Protein AF-A0A8S2D3M9-F1 (afdb_monomer)

pLDDT: mean 70.42, std 19.59, range [24.7, 97.19]

InterPro domains:
  IPR002305 Aminoacyl-tRNA synthetase, class Ic [PF00579] (106-358)
  IPR002306 Tryptophan-tRNA ligase [PR01039] (135-154)
  IPR002306 Tryptophan-tRNA ligase [PR01039] (216-237)
  IPR002306 Tryptophan-tRNA ligase [PR01039] (270-280)
  IPR002306 Tryptophan-tRNA ligase [TIGR00233] (110-402)
  IPR002306 Tryptophan-tRNA ligase [cd00806] (112-357)
  IPR004364 Aminoacyl-tRNA synthetase, class II (D/K/N) [PF00152] (487-567)
  IPR004364 Aminoacyl-tRNA synthetase, class II (D/K/N) [PF00152] (589-720)
  IPR012340 Nucleic acid-binding, OB-fold [G3DSA:2.40.50.140] (402-471)
  IPR012340 Nucleic acid-binding, OB-fold [SSF50249] (405-467)
  IPR014729 Rossmann-like alpha/beta/alpha sandwich fold [G3DSA:3.40.50.620] (110-401)
  IPR045864 Class II Aminoacyl-tRNA synthetase/Biotinyl protein ligase (BPL) and lipoyl protein ligase (LPL) [G3DSA:3.30.930.10] (472-569)
  IPR045864 Class II Aminoacyl-tRNA synthetase/Biotinyl protein ligase (BPL) and lipoyl protein ligase (LPL) [G3DSA:3.30.930.10] (570-725)
  IPR045864 Class II Aminoacyl-tRNA synthetase/Biotinyl protein ligase (BPL) and lipoyl protein ligase (LPL) [SSF55681] (479-721)
  IPR050203 Tryptophan--tRNA ligase [PTHR43766] (110-402)

Structure (mmCIF, N/CA/C/O backbone):
data_AF-A0A8S2D3M9-F1
#
_entry.id   AF-A0A8S2D3M9-F1
#
loop_
_atom_site.group_PDB
_atom_site.id
_atom_site.type_symbol
_atom_site.label_atom_id
_atom_site.label_alt_id
_atom_site.label_comp_id
_atom_site.label_asym_id
_atom_site.label_entity_id
_atom_site.label_seq_id
_atom_site.pdbx_PDB_ins_code
_atom_site.Cartn_x
_atom_site.Cartn_y
_atom_site.Cartn_z
_atom_site.occupancy
_atom_site.B_iso_or_equiv
_atom_site.auth_seq_id
_atom_site.auth_comp_id
_atom_site.auth_asym_id
_atom_site.auth_atom_id
_atom_site.pdbx_PDB_model_num
ATOM 1 N N . MET A 1 1 ? 2.481 -11.706 32.562 1.00 29.81 1 MET A N 1
ATOM 2 C CA . MET A 1 1 ? 2.629 -10.711 33.646 1.00 29.81 1 MET A CA 1
ATOM 3 C C . MET A 1 1 ? 3.100 -11.332 34.959 1.00 29.81 1 MET A C 1
ATOM 5 O O . MET A 1 1 ? 4.074 -10.816 35.479 1.00 29.81 1 MET A O 1
ATOM 9 N N . GLN A 1 2 ? 2.554 -12.459 35.445 1.00 24.70 2 GLN A N 1
ATOM 10 C CA . GLN A 1 2 ? 3.080 -13.154 36.646 1.00 24.70 2 GLN A CA 1
ATOM 11 C C . GLN A 1 2 ? 4.598 -13.444 36.604 1.00 24.70 2 GLN A C 1
ATOM 13 O O . GLN A 1 2 ? 5.279 -13.205 37.591 1.00 24.70 2 GLN A O 1
ATOM 18 N N . ALA A 1 3 ? 5.155 -13.833 35.449 1.00 24.86 3 ALA A N 1
ATOM 19 C CA . ALA A 1 3 ? 6.602 -14.051 35.283 1.00 24.86 3 ALA A CA 1
ATOM 20 C C . ALA A 1 3 ? 7.465 -12.767 35.305 1.00 24.86 3 ALA A C 1
ATOM 22 O O . ALA A 1 3 ? 8.673 -12.843 35.503 1.00 24.86 3 ALA A O 1
ATOM 23 N N . ILE A 1 4 ? 6.862 -11.591 35.079 1.00 31.41 4 ILE A N 1
ATOM 24 C CA . ILE A 1 4 ? 7.554 -10.291 35.152 1.00 31.41 4 ILE A CA 1
ATOM 25 C C . ILE A 1 4 ? 7.602 -9.819 36.610 1.00 31.41 4 ILE A C 1
ATOM 27 O O . ILE A 1 4 ? 8.619 -9.288 37.037 1.00 31.41 4 ILE A O 1
ATOM 31 N N . PHE A 1 5 ? 6.543 -10.069 37.386 1.00 34.97 5 PHE A N 1
ATOM 32 C CA . PHE A 1 5 ? 6.468 -9.680 38.796 1.00 34.97 5 PHE A CA 1
ATOM 33 C C . PHE A 1 5 ? 7.204 -10.649 39.736 1.00 34.97 5 PHE A C 1
ATOM 35 O O . PHE A 1 5 ? 7.836 -10.189 40.678 1.00 34.97 5 PHE A O 1
ATOM 42 N N . SER A 1 6 ? 7.269 -11.952 39.429 1.00 31.53 6 SER A N 1
ATOM 43 C CA . SER A 1 6 ? 8.044 -12.922 40.228 1.00 31.53 6 SER A CA 1
ATOM 44 C C . SER A 1 6 ? 9.564 -12.682 40.213 1.00 31.53 6 SER A C 1
ATOM 46 O O . SER A 1 6 ? 10.289 -13.234 41.034 1.00 31.53 6 SER A O 1
ATOM 48 N N . GLY A 1 7 ? 10.067 -11.887 39.262 1.00 28.09 7 GLY A N 1
ATOM 49 C CA . GLY A 1 7 ? 11.470 -11.463 39.209 1.00 28.09 7 GLY A CA 1
ATOM 50 C C . GLY A 1 7 ? 11.777 -10.206 40.031 1.00 28.09 7 GLY A C 1
ATOM 51 O O . GLY A 1 7 ? 12.948 -9.899 40.233 1.00 28.09 7 GLY A O 1
ATOM 52 N N . ILE A 1 8 ? 10.753 -9.483 40.502 1.00 32.69 8 ILE A N 1
ATOM 53 C CA . ILE A 1 8 ? 10.906 -8.210 41.225 1.00 32.69 8 ILE A CA 1
ATOM 54 C C . ILE A 1 8 ? 11.167 -8.449 42.717 1.00 32.69 8 ILE A C 1
ATOM 56 O O . ILE A 1 8 ? 11.958 -7.720 43.310 1.00 32.69 8 ILE A O 1
ATOM 60 N N . ASP A 1 9 ? 10.624 -9.527 43.289 1.00 32.00 9 ASP A N 1
ATOM 61 C CA . ASP A 1 9 ? 10.784 -9.864 44.713 1.00 32.00 9 ASP A CA 1
ATOM 62 C C . ASP A 1 9 ? 12.224 -10.249 45.113 1.00 32.00 9 ASP A C 1
ATOM 64 O O . ASP A 1 9 ? 12.546 -10.284 46.297 1.00 32.00 9 ASP A O 1
ATOM 68 N N . ASN A 1 10 ? 13.115 -10.506 44.144 1.00 33.31 10 ASN A N 1
ATOM 69 C CA . ASN A 1 10 ? 14.494 -10.959 44.385 1.00 33.31 10 ASN A CA 1
ATOM 70 C C . ASN A 1 10 ? 15.589 -9.998 43.886 1.00 33.31 10 ASN A C 1
ATOM 72 O O . ASN A 1 10 ? 16.760 -10.380 43.841 1.00 33.31 10 ASN A O 1
ATOM 76 N N . LEU A 1 11 ? 15.258 -8.763 43.498 1.00 28.95 11 LEU A N 1
ATOM 77 C CA . LEU A 1 11 ? 16.270 -7.814 43.027 1.00 28.95 11 LEU A CA 1
ATOM 78 C C . LEU A 1 11 ? 16.846 -6.986 44.190 1.00 28.95 11 LEU A C 1
ATOM 80 O O . LEU A 1 11 ? 16.101 -6.261 44.849 1.00 28.95 11 LEU A O 1
ATOM 84 N N . PRO A 1 12 ? 18.177 -7.017 44.424 1.00 28.83 12 PRO A N 1
ATOM 85 C CA . PRO A 1 12 ? 18.835 -6.046 45.287 1.00 28.83 12 PRO A CA 1
ATOM 86 C C . PRO A 1 12 ? 18.547 -4.642 44.752 1.00 28.83 12 PRO A C 1
ATOM 88 O O . PRO A 1 12 ? 18.583 -4.416 43.540 1.00 28.83 12 PRO A O 1
ATOM 91 N N . SER A 1 13 ? 18.289 -3.707 45.658 1.00 36.25 13 SER A N 1
ATOM 92 C CA . SER A 1 13 ? 17.769 -2.344 45.469 1.00 36.25 13 SER A CA 1
ATOM 93 C C . SER A 1 13 ? 18.621 -1.377 44.614 1.00 36.25 13 SER A C 1
ATOM 95 O O . SER A 1 13 ? 18.503 -0.163 44.748 1.00 36.25 13 SER A O 1
ATOM 97 N N . GLY A 1 14 ? 19.462 -1.873 43.702 1.00 33.06 14 GLY A N 1
ATOM 98 C CA . GLY A 1 14 ? 20.454 -1.084 42.972 1.00 33.06 14 GLY A CA 1
ATOM 99 C C . GLY A 1 14 ? 20.437 -1.145 41.441 1.00 33.06 14 GLY A C 1
ATOM 100 O O . GLY A 1 14 ? 21.352 -0.581 40.858 1.00 33.06 14 GLY A O 1
ATOM 101 N N . ASN A 1 15 ? 19.485 -1.796 40.750 1.00 33.31 15 ASN A N 1
ATOM 102 C CA . ASN A 1 15 ? 19.658 -2.024 39.296 1.00 33.31 15 ASN A CA 1
ATOM 103 C C . ASN A 1 15 ? 18.420 -1.883 38.383 1.00 33.31 15 ASN A C 1
ATOM 105 O O . ASN A 1 15 ? 18.321 -2.543 37.351 1.00 33.31 15 ASN A O 1
ATOM 109 N N . LEU A 1 16 ? 17.502 -0.961 38.688 1.00 32.94 16 LEU A N 1
ATOM 110 C CA . LEU A 1 16 ? 16.409 -0.586 37.766 1.00 32.94 16 LEU A CA 1
ATOM 111 C C . LEU A 1 16 ? 16.862 0.303 36.587 1.00 32.94 16 LEU A C 1
ATOM 113 O O . LEU A 1 16 ? 16.152 0.408 35.588 1.00 32.94 16 LEU A O 1
ATOM 117 N N . TYR A 1 17 ? 18.060 0.893 36.657 1.00 34.53 17 TYR A N 1
ATOM 118 C CA . TYR A 1 17 ? 18.595 1.789 35.622 1.00 34.53 17 TYR A CA 1
ATOM 119 C C . TYR A 1 17 ? 19.008 1.083 34.321 1.00 34.53 17 TYR A C 1
ATOM 121 O O . TYR A 1 17 ? 19.083 1.730 33.280 1.00 34.53 17 TYR A O 1
ATOM 129 N N . HIS A 1 18 ? 19.261 -0.231 34.346 1.00 32.75 18 HIS A N 1
ATOM 130 C CA . HIS A 1 18 ? 19.854 -0.928 33.199 1.00 32.75 18 HIS A CA 1
ATOM 131 C C . HIS A 1 18 ? 18.846 -1.533 32.205 1.00 32.75 18 HIS A C 1
ATOM 133 O O . HIS A 1 18 ? 19.247 -1.891 31.098 1.00 32.75 18 HIS A O 1
ATOM 139 N N . TYR A 1 19 ? 17.556 -1.623 32.557 1.00 30.67 19 TYR A N 1
ATOM 140 C CA . TYR A 1 19 ? 16.535 -2.277 31.718 1.00 30.67 19 TYR A CA 1
ATOM 141 C C . TYR A 1 19 ? 15.740 -1.325 30.813 1.00 30.67 19 TYR A C 1
ATOM 143 O O . TYR A 1 19 ? 15.188 -1.759 29.803 1.00 30.67 19 TYR A O 1
ATOM 151 N N . PHE A 1 20 ? 15.710 -0.028 31.125 1.00 32.44 20 PHE A N 1
ATOM 152 C CA . PHE A 1 20 ? 15.012 0.980 30.331 1.00 32.44 20 PHE A CA 1
ATOM 153 C C . PHE A 1 20 ? 16.027 1.980 29.790 1.00 32.44 20 PHE A C 1
ATOM 155 O O . PHE A 1 20 ? 16.423 2.921 30.473 1.00 32.44 20 PHE A O 1
ATOM 162 N N . GLY A 1 21 ? 16.471 1.738 28.553 1.00 27.52 21 GLY A N 1
ATOM 163 C CA . GLY A 1 21 ? 17.338 2.651 27.814 1.00 27.52 21 GLY A CA 1
ATOM 164 C C . GLY A 1 21 ? 16.834 4.094 27.899 1.00 27.52 21 GLY A C 1
ATOM 165 O O . GLY A 1 21 ? 15.631 4.353 27.822 1.00 27.52 21 GLY A O 1
ATOM 166 N N . ALA A 1 22 ? 17.783 5.004 28.114 1.00 33.44 22 ALA A N 1
ATOM 167 C CA . ALA A 1 22 ? 17.576 6.421 28.367 1.00 33.44 22 ALA A CA 1
ATOM 168 C C . ALA A 1 22 ? 16.513 7.050 27.449 1.00 33.44 22 ALA A C 1
ATOM 170 O O . ALA A 1 22 ? 16.620 6.948 26.228 1.00 33.44 22 ALA A O 1
ATOM 171 N N . ASN A 1 23 ? 15.491 7.664 28.070 1.00 34.41 23 ASN A N 1
ATOM 172 C CA . ASN A 1 23 ? 14.836 8.933 27.684 1.00 34.41 23 ASN A CA 1
ATOM 173 C C . ASN A 1 23 ? 13.435 9.100 28.321 1.00 34.41 23 ASN A C 1
ATOM 175 O O . ASN A 1 23 ? 12.467 9.370 27.614 1.00 34.41 23 ASN A O 1
ATOM 179 N N . ASN A 1 24 ? 13.299 8.921 29.645 1.00 42.56 24 ASN A N 1
ATOM 180 C CA . ASN A 1 24 ? 12.415 9.765 30.474 1.00 42.56 24 ASN A CA 1
ATOM 181 C C . ASN A 1 24 ? 12.623 9.485 31.977 1.00 42.56 24 ASN A C 1
ATOM 183 O O . ASN A 1 24 ? 11.950 8.644 32.570 1.00 42.56 24 ASN A O 1
ATOM 187 N N . ILE A 1 25 ? 13.585 10.178 32.592 1.00 36.16 25 ILE A N 1
ATOM 188 C CA . ILE A 1 25 ? 13.905 10.067 34.028 1.00 36.16 25 ILE A CA 1
ATOM 189 C C . ILE A 1 25 ? 12.709 10.487 34.909 1.00 36.16 25 ILE A C 1
ATOM 191 O O . ILE A 1 25 ? 12.472 9.887 35.954 1.00 36.16 25 ILE A O 1
ATOM 195 N N . THR A 1 26 ? 11.890 11.436 34.448 1.00 35.88 26 THR A N 1
ATOM 196 C CA . THR A 1 26 ? 10.736 11.979 35.184 1.00 35.88 26 THR A CA 1
ATOM 197 C C . THR A 1 26 ? 9.641 10.935 35.435 1.00 35.88 26 THR A C 1
ATOM 199 O O . THR A 1 26 ? 9.143 10.812 36.549 1.00 35.88 26 THR A O 1
ATOM 202 N N . THR A 1 27 ? 9.310 10.104 34.439 1.00 38.62 27 THR A N 1
ATOM 203 C CA . THR A 1 27 ? 8.267 9.065 34.568 1.00 38.62 27 THR A CA 1
ATOM 204 C C . THR A 1 27 ? 8.657 7.963 35.559 1.00 38.62 27 THR A C 1
ATOM 206 O O . THR A 1 27 ? 7.804 7.435 36.267 1.00 38.62 27 THR A O 1
ATOM 209 N N . ILE A 1 28 ? 9.950 7.632 35.640 1.00 38.47 28 ILE A N 1
ATOM 210 C CA . ILE A 1 28 ? 10.475 6.599 36.546 1.00 38.47 28 ILE A CA 1
ATOM 211 C C . ILE A 1 28 ? 10.437 7.088 38.002 1.00 38.47 28 ILE A C 1
ATOM 213 O O . ILE A 1 28 ? 10.077 6.324 38.896 1.00 38.47 28 ILE A O 1
ATOM 217 N N . ILE A 1 29 ? 10.745 8.368 38.234 1.00 38.81 29 ILE A N 1
ATOM 218 C CA . ILE A 1 29 ? 10.709 8.990 39.565 1.00 38.81 29 ILE A CA 1
ATOM 219 C C . ILE A 1 29 ? 9.268 9.092 40.087 1.00 38.81 29 ILE A C 1
ATOM 221 O O . ILE A 1 29 ? 9.008 8.707 41.226 1.00 38.81 29 ILE A O 1
ATOM 225 N N . VAL A 1 30 ? 8.317 9.520 39.248 1.00 39.84 30 VAL A N 1
ATOM 226 C CA . VAL A 1 30 ? 6.889 9.596 39.616 1.00 39.84 30 VAL A CA 1
ATOM 227 C C . VAL A 1 30 ? 6.320 8.209 39.943 1.00 39.84 30 VAL A C 1
ATOM 229 O O . VAL A 1 30 ? 5.603 8.050 40.929 1.00 39.84 30 VAL A O 1
ATOM 232 N N . PHE A 1 31 ? 6.690 7.176 39.177 1.00 39.94 31 PHE A N 1
ATOM 233 C CA . PHE A 1 31 ? 6.260 5.801 39.444 1.00 39.94 31 PHE A CA 1
ATOM 234 C C . PHE A 1 31 ? 6.827 5.240 40.757 1.00 39.94 31 PHE A C 1
ATOM 236 O O . PHE A 1 31 ? 6.091 4.623 41.528 1.00 39.94 31 PHE A O 1
ATOM 243 N N . ALA A 1 32 ? 8.108 5.489 41.049 1.00 39.12 32 ALA A N 1
ATOM 244 C CA . ALA A 1 32 ? 8.739 5.051 42.293 1.00 39.12 32 ALA A CA 1
ATOM 245 C C . ALA A 1 32 ? 8.116 5.728 43.530 1.00 39.12 32 ALA A C 1
ATOM 247 O O . ALA A 1 32 ? 7.872 5.061 44.534 1.00 39.12 32 ALA A O 1
ATOM 248 N N . LEU A 1 33 ? 7.798 7.024 43.446 1.00 40.31 33 LEU A N 1
ATOM 249 C CA . LEU A 1 33 ? 7.155 7.774 44.531 1.00 40.31 33 LEU A CA 1
ATOM 250 C C . LEU A 1 33 ? 5.712 7.315 44.784 1.00 40.31 33 LEU A C 1
ATOM 252 O O . LEU A 1 33 ? 5.338 7.093 45.935 1.00 40.31 33 LEU A O 1
ATOM 256 N N . LEU A 1 34 ? 4.923 7.095 43.724 1.00 43.09 34 LEU A N 1
ATOM 257 C CA . LEU A 1 34 ? 3.551 6.588 43.841 1.00 43.09 34 LEU A CA 1
ATOM 258 C C . LEU A 1 34 ? 3.503 5.171 44.425 1.00 43.09 34 LEU A C 1
ATOM 260 O O . LEU A 1 34 ? 2.629 4.885 45.242 1.00 43.09 34 LEU A O 1
ATOM 264 N N . LEU A 1 35 ? 4.444 4.294 44.062 1.00 43.00 35 LEU A N 1
ATOM 265 C CA . LEU A 1 35 ? 4.532 2.943 44.627 1.00 43.00 35 LEU A CA 1
ATOM 266 C C . LEU A 1 35 ? 4.906 2.967 46.112 1.00 43.00 35 LEU A C 1
ATOM 268 O O . LEU A 1 35 ? 4.232 2.325 46.913 1.00 43.00 35 LEU A O 1
ATOM 272 N N . VAL A 1 36 ? 5.933 3.731 46.498 1.00 43.06 36 VAL A N 1
ATOM 273 C CA . VAL A 1 36 ? 6.356 3.854 47.905 1.00 43.06 36 VAL A CA 1
ATOM 274 C C . VAL A 1 36 ? 5.231 4.421 48.775 1.00 43.06 36 VAL A C 1
ATOM 276 O O . VAL A 1 36 ? 5.004 3.931 49.882 1.00 43.06 36 VAL A O 1
ATOM 279 N N . PHE A 1 37 ? 4.489 5.404 48.261 1.00 44.78 37 PHE A N 1
ATOM 280 C CA . PHE A 1 37 ? 3.331 5.973 48.943 1.00 44.78 37 PHE A CA 1
ATOM 281 C C . PHE A 1 37 ? 2.186 4.958 49.082 1.00 44.78 37 PHE A C 1
ATOM 283 O O . PHE A 1 37 ? 1.673 4.743 50.181 1.00 44.78 37 PHE A O 1
ATOM 290 N N . SER A 1 38 ? 1.844 4.266 47.989 1.00 48.88 38 SER A N 1
ATOM 291 C CA . SER A 1 38 ? 0.772 3.265 47.976 1.00 48.88 38 SER A CA 1
ATOM 292 C C . SER A 1 38 ? 1.069 2.126 48.958 1.00 48.88 38 SER A C 1
ATOM 294 O O . SER A 1 38 ? 0.214 1.780 49.769 1.00 48.88 38 SER A O 1
ATOM 296 N N . PHE A 1 39 ? 2.286 1.569 48.955 1.00 48.69 39 PHE A N 1
ATOM 297 C CA . PHE A 1 39 ? 2.656 0.448 49.832 1.00 48.69 39 PHE A CA 1
ATOM 298 C C . PHE A 1 39 ? 2.694 0.809 51.319 1.00 48.69 39 PHE A C 1
ATOM 300 O O . PHE A 1 39 ? 2.425 -0.047 52.162 1.00 48.69 39 PHE A O 1
ATOM 307 N N . ARG A 1 40 ? 3.017 2.060 51.658 1.00 43.59 40 ARG A N 1
ATOM 308 C CA . ARG A 1 40 ? 3.112 2.507 53.052 1.00 43.59 40 ARG A CA 1
ATOM 309 C C . ARG A 1 40 ? 1.746 2.772 53.692 1.00 43.59 40 ARG A C 1
ATOM 311 O O . ARG A 1 40 ? 1.625 2.597 54.900 1.00 43.59 40 ARG A O 1
ATOM 318 N N . TYR A 1 41 ? 0.742 3.146 52.895 1.00 48.56 41 TYR A N 1
ATOM 319 C CA . TYR A 1 41 ? -0.566 3.597 53.393 1.00 48.56 41 TYR A CA 1
ATOM 320 C C . TYR A 1 41 ? -1.775 2.830 52.842 1.00 48.56 41 TYR A C 1
ATOM 322 O O . TYR A 1 41 ? -2.902 3.139 53.203 1.00 48.56 41 TYR A O 1
ATOM 330 N N . ARG A 1 42 ? -1.565 1.825 51.982 1.00 58.84 42 ARG A N 1
ATOM 331 C CA . ARG A 1 42 ? -2.631 1.042 51.330 1.00 58.84 42 ARG A CA 1
ATOM 332 C C . ARG A 1 42 ? -3.672 1.902 50.586 1.00 58.84 42 ARG A C 1
ATOM 334 O O . ARG A 1 42 ? -4.867 1.624 50.623 1.00 58.84 42 ARG A O 1
ATOM 341 N N . VAL A 1 43 ? -3.230 2.933 49.862 1.00 54.94 43 VAL A N 1
ATOM 342 C CA . VAL A 1 43 ? -4.106 3.798 49.041 1.00 54.94 43 VAL A CA 1
ATOM 343 C C . VAL A 1 43 ? -3.663 3.760 47.580 1.00 54.94 43 VAL A C 1
ATOM 345 O O . VAL A 1 43 ? -2.482 3.939 47.297 1.00 54.94 43 VAL A O 1
ATOM 348 N N . ALA A 1 44 ? -4.602 3.548 46.651 1.00 55.47 44 ALA A N 1
ATOM 349 C CA . ALA A 1 44 ? -4.349 3.546 45.207 1.00 55.47 44 ALA A CA 1
ATOM 350 C C . ALA A 1 44 ? -5.017 4.754 44.517 1.00 55.47 44 ALA A C 1
ATOM 352 O O . ALA A 1 44 ? -6.231 4.954 44.604 1.00 55.47 44 ALA A O 1
ATOM 353 N N . LEU A 1 45 ? -4.210 5.561 43.815 1.00 54.12 45 LEU A N 1
ATOM 354 C CA . LEU A 1 45 ? -4.603 6.816 43.155 1.00 54.12 45 LEU A CA 1
ATOM 355 C C . LEU A 1 45 ? -4.871 6.636 41.650 1.00 54.12 45 LEU A C 1
ATOM 357 O O . LEU A 1 45 ? -3.998 6.219 40.889 1.00 54.12 45 LEU A O 1
ATOM 361 N N . ILE A 1 46 ? -6.039 7.082 41.188 1.00 51.16 46 ILE A N 1
ATOM 362 C CA . ILE A 1 46 ? -6.492 6.930 39.789 1.00 51.16 46 ILE A CA 1
ATOM 363 C C . ILE A 1 46 ? -5.734 7.832 38.797 1.00 51.16 46 ILE A C 1
ATOM 365 O O . ILE A 1 46 ? -5.496 7.444 37.647 1.00 51.16 46 ILE A O 1
ATOM 369 N N . GLY A 1 47 ? -5.322 9.030 39.228 1.00 46.84 47 GLY A N 1
ATOM 370 C CA . GLY A 1 47 ? -4.672 10.025 38.362 1.00 46.84 47 GLY A CA 1
ATOM 371 C C . GLY A 1 47 ? -3.294 9.590 37.847 1.00 46.84 47 GLY A C 1
ATOM 372 O O . GLY A 1 47 ? -3.028 9.665 36.648 1.00 46.84 47 GLY A O 1
ATOM 373 N N . GLY A 1 48 ? -2.443 9.053 38.729 1.00 46.19 48 GLY A N 1
ATOM 374 C CA . GLY A 1 48 ? -1.090 8.602 38.372 1.00 46.19 48 GLY A CA 1
ATOM 375 C C . GLY A 1 48 ? -1.076 7.348 37.491 1.00 46.19 48 GLY A C 1
ATOM 376 O O . GLY A 1 48 ? -0.275 7.234 36.562 1.00 46.19 48 GLY A O 1
ATOM 377 N N . MET A 1 49 ? -2.018 6.429 37.713 1.00 44.50 49 MET A N 1
ATOM 378 C CA . MET A 1 49 ? -2.152 5.201 36.920 1.00 44.50 49 MET A CA 1
ATOM 379 C C . MET A 1 49 ? -2.619 5.468 35.491 1.00 44.50 49 MET A C 1
ATOM 381 O O . MET A 1 49 ? -2.120 4.858 34.545 1.00 44.50 49 MET A O 1
ATOM 385 N N . SER A 1 50 ? -3.528 6.428 35.319 1.00 39.88 50 SER A N 1
ATOM 386 C CA . SER A 1 50 ? -4.037 6.843 34.009 1.00 39.88 50 SER A CA 1
ATOM 387 C C . SER A 1 50 ? -2.942 7.470 33.133 1.00 39.88 50 SER A C 1
ATOM 389 O O . SER A 1 50 ? -2.893 7.224 31.925 1.00 39.88 50 SER A O 1
ATOM 391 N N . TYR A 1 51 ? -2.020 8.230 33.739 1.00 41.53 51 TYR A N 1
ATOM 392 C CA . TYR A 1 51 ? -0.892 8.866 33.048 1.00 41.53 51 TYR A CA 1
ATOM 393 C C . TYR A 1 51 ? 0.129 7.840 32.530 1.00 41.53 51 TYR A C 1
ATOM 395 O O . TYR A 1 51 ? 0.579 7.919 31.385 1.00 41.53 51 TYR A O 1
ATOM 403 N N . MET A 1 52 ? 0.433 6.814 33.330 1.00 40.53 52 MET A N 1
ATOM 404 C CA . MET A 1 52 ? 1.308 5.711 32.919 1.00 40.53 52 MET A CA 1
ATOM 405 C C . MET A 1 52 ? 0.701 4.844 31.816 1.00 40.53 52 MET A C 1
ATOM 407 O O . MET A 1 52 ? 1.412 4.447 30.893 1.00 40.53 52 MET A O 1
ATOM 411 N N . ASN A 1 53 ? -0.609 4.588 31.883 1.00 37.06 53 ASN A N 1
ATOM 412 C CA . ASN A 1 53 ? -1.325 3.794 30.884 1.00 37.06 53 ASN A CA 1
ATOM 413 C C . ASN A 1 53 ? -1.271 4.476 29.500 1.00 37.06 53 ASN A C 1
ATOM 415 O O . ASN A 1 53 ? -1.056 3.824 28.481 1.00 37.06 53 ASN A O 1
ATOM 419 N N . ASN A 1 54 ? -1.355 5.811 29.459 1.00 38.41 54 ASN A N 1
ATOM 420 C CA . ASN A 1 54 ? -1.197 6.590 28.226 1.00 38.41 54 ASN A CA 1
ATOM 421 C C . ASN A 1 54 ? 0.268 6.669 27.739 1.00 38.41 54 ASN A C 1
ATOM 423 O O . ASN A 1 54 ? 0.512 6.587 26.534 1.00 38.41 54 ASN A O 1
ATOM 427 N N . ALA A 1 55 ? 1.247 6.778 28.646 1.00 38.56 55 ALA A N 1
ATOM 428 C CA . ALA A 1 55 ? 2.673 6.853 28.301 1.00 38.56 55 ALA A CA 1
ATOM 429 C C . ALA A 1 55 ? 3.240 5.534 27.737 1.00 38.56 55 ALA A C 1
ATOM 431 O O . ALA A 1 55 ? 4.081 5.555 26.835 1.00 38.56 55 ALA A O 1
ATOM 432 N N . LEU A 1 56 ? 2.759 4.384 28.225 1.00 34.69 56 LEU A N 1
ATOM 433 C CA . LEU A 1 56 ? 3.151 3.062 27.721 1.00 34.69 56 LEU A CA 1
ATOM 434 C C . LEU A 1 56 ? 2.641 2.816 26.286 1.00 34.69 56 LEU A C 1
ATOM 436 O O . LEU A 1 56 ? 3.325 2.189 25.480 1.00 34.69 56 LEU A O 1
ATOM 440 N N . ILE A 1 57 ? 1.459 3.350 25.956 1.00 36.34 57 ILE A N 1
ATOM 441 C CA . ILE A 1 57 ? 0.779 3.175 24.661 1.00 36.34 57 ILE A CA 1
ATOM 442 C C . ILE A 1 57 ? 1.285 4.177 23.609 1.00 36.34 57 ILE A C 1
ATOM 444 O O . ILE A 1 57 ? 1.377 3.834 22.428 1.00 36.34 57 ILE A O 1
ATOM 448 N N . GLY A 1 58 ? 1.679 5.389 24.022 1.00 37.00 58 GLY A N 1
ATOM 449 C CA . GLY A 1 58 ? 2.245 6.409 23.128 1.00 37.00 58 GLY A CA 1
ATOM 450 C C . GLY A 1 58 ? 3.523 5.958 22.410 1.00 37.00 58 GLY A C 1
ATOM 451 O O . GLY A 1 58 ? 3.730 6.297 21.251 1.00 37.00 58 GLY A O 1
ATOM 452 N N . LYS A 1 59 ? 4.334 5.094 23.037 1.00 36.56 59 LYS A N 1
ATOM 453 C CA . LYS A 1 59 ? 5.555 4.534 22.426 1.00 36.56 59 LYS A CA 1
ATOM 454 C C . LYS A 1 59 ? 5.300 3.486 21.328 1.00 36.56 59 LYS A C 1
ATOM 456 O O . LYS A 1 59 ? 6.252 3.049 20.689 1.00 36.56 59 LYS A O 1
ATOM 461 N N . MET A 1 60 ? 4.049 3.086 21.079 1.00 33.19 60 MET A N 1
ATOM 462 C CA . MET A 1 60 ? 3.688 2.100 20.044 1.00 33.19 60 MET A CA 1
ATOM 463 C C . MET A 1 60 ? 3.107 2.725 18.755 1.00 33.19 60 MET A C 1
ATOM 465 O O . MET A 1 60 ? 2.693 1.983 17.866 1.00 33.19 60 MET A O 1
ATOM 469 N N . GLN A 1 61 ? 3.026 4.060 18.640 1.00 34.94 61 GLN A N 1
ATOM 470 C CA . GLN A 1 61 ? 2.172 4.740 17.648 1.00 34.94 61 GLN A CA 1
ATOM 471 C C . GLN A 1 61 ? 2.864 5.353 16.405 1.00 34.94 61 GLN A C 1
ATOM 473 O O . GLN A 1 61 ? 2.155 5.690 15.459 1.00 34.94 61 GLN A O 1
ATOM 478 N N . ASP A 1 62 ? 4.195 5.406 16.302 1.00 28.23 62 ASP A N 1
ATOM 479 C CA . ASP A 1 62 ? 4.868 6.135 15.206 1.00 28.23 62 ASP A CA 1
ATOM 480 C C . ASP A 1 62 ? 5.264 5.265 13.992 1.00 28.23 62 ASP A C 1
ATOM 482 O O . ASP A 1 62 ? 6.372 4.733 13.956 1.00 28.23 62 ASP A O 1
ATOM 486 N N . VAL A 1 63 ? 4.406 5.170 12.954 1.00 27.33 63 VAL A N 1
ATOM 487 C CA . VAL A 1 63 ? 4.809 4.829 11.560 1.00 27.33 63 VAL A CA 1
ATOM 488 C C . VAL A 1 63 ? 3.876 5.506 10.518 1.00 27.33 63 VAL A C 1
ATOM 490 O O . VAL A 1 63 ? 2.674 5.255 10.497 1.00 27.33 63 VAL A O 1
ATOM 493 N N . PHE A 1 64 ? 4.459 6.350 9.651 1.00 27.70 64 PHE A N 1
ATOM 494 C CA . PHE A 1 64 ? 3.877 7.326 8.695 1.00 27.70 64 PHE A CA 1
ATOM 495 C C . PHE A 1 64 ? 2.958 6.806 7.549 1.00 27.70 64 PHE A C 1
ATOM 497 O O . PHE A 1 64 ? 3.179 5.717 7.018 1.00 27.70 64 PHE A O 1
ATOM 504 N N . SER A 1 65 ? 2.031 7.657 7.052 1.00 26.31 65 SER A N 1
ATOM 505 C CA . SER A 1 65 ? 1.224 7.475 5.815 1.00 26.31 65 SER A CA 1
ATOM 506 C C . SER A 1 65 ? 1.392 8.623 4.802 1.00 26.31 65 SER A C 1
ATOM 508 O O . SER A 1 65 ? 1.578 9.766 5.206 1.00 26.31 65 SER A O 1
ATOM 510 N N . LEU A 1 66 ? 1.273 8.333 3.497 1.00 31.78 66 LEU A N 1
ATOM 511 C CA . LEU A 1 66 ? 1.321 9.318 2.403 1.00 31.78 66 LEU A CA 1
ATOM 512 C C . LEU A 1 66 ? 0.021 9.296 1.591 1.00 31.78 66 LEU A C 1
ATOM 514 O O . LEU A 1 66 ? -0.278 8.270 0.989 1.00 31.78 66 LEU A O 1
ATOM 518 N N . ASP A 1 67 ? -0.689 10.420 1.533 1.00 32.03 67 ASP A N 1
ATOM 519 C CA . ASP A 1 67 ? -1.812 10.677 0.625 1.00 32.03 67 ASP A CA 1
ATOM 520 C C . ASP A 1 67 ? -1.594 12.096 0.053 1.00 32.03 67 ASP A C 1
ATOM 522 O O . ASP A 1 67 ? -1.625 13.054 0.813 1.00 32.03 67 ASP A O 1
ATOM 526 N N . ASP A 1 68 ? -1.297 12.227 -1.246 1.00 32.16 68 ASP A N 1
ATOM 527 C CA . ASP A 1 68 ? -1.385 13.500 -1.987 1.00 32.16 68 ASP A CA 1
ATOM 528 C C . ASP A 1 68 ? -1.594 13.222 -3.488 1.00 32.16 68 ASP A C 1
ATOM 530 O O . ASP A 1 68 ? -0.843 12.465 -4.114 1.00 32.16 68 ASP A O 1
ATOM 534 N N . GLU A 1 69 ? -2.643 13.832 -4.044 1.00 34.03 69 GLU A N 1
ATOM 535 C CA . GLU A 1 69 ? -3.177 13.652 -5.399 1.00 34.03 69 GLU A CA 1
ATOM 536 C C . GLU A 1 69 ? -2.233 14.173 -6.489 1.00 34.03 69 GLU A C 1
ATOM 538 O O . GLU A 1 69 ? -2.136 15.371 -6.759 1.00 34.03 69 GLU A O 1
ATOM 543 N N . LYS A 1 70 ? -1.552 13.254 -7.172 1.00 46.84 70 LYS A N 1
ATOM 544 C CA . LYS A 1 70 ? -0.732 13.524 -8.357 1.00 46.84 70 LYS A CA 1
ATOM 545 C C . LYS A 1 70 ? -0.915 12.387 -9.355 1.00 46.84 70 LYS A C 1
ATOM 547 O O . LYS A 1 70 ? -1.026 11.234 -8.947 1.00 46.84 70 LYS A O 1
ATOM 552 N N . ALA A 1 71 ? -0.932 12.706 -10.651 1.00 42.47 71 ALA A N 1
ATOM 553 C CA . ALA A 1 71 ? -0.999 11.705 -11.720 1.00 42.47 71 ALA A CA 1
ATOM 554 C C . ALA A 1 71 ? 0.107 10.643 -11.542 1.00 42.47 71 ALA A C 1
ATOM 556 O O . ALA A 1 71 ? 1.201 10.965 -11.073 1.00 42.47 71 ALA A O 1
ATOM 557 N N . ILE A 1 72 ? -0.177 9.380 -11.875 1.00 53.47 72 ILE A N 1
ATOM 558 C CA . ILE A 1 72 ? 0.710 8.243 -11.576 1.00 53.47 72 ILE A CA 1
ATOM 559 C C . ILE A 1 72 ? 1.303 7.699 -12.875 1.00 53.47 72 ILE A C 1
ATOM 561 O O . ILE A 1 72 ? 0.598 7.196 -13.749 1.00 53.47 72 ILE A O 1
ATOM 565 N N . GLY A 1 73 ? 2.627 7.782 -12.997 1.00 53.56 73 GLY A N 1
ATOM 566 C CA . GLY A 1 73 ? 3.385 7.196 -14.100 1.00 53.56 73 GLY A CA 1
ATOM 567 C C . GLY A 1 73 ? 4.062 5.913 -13.637 1.00 53.56 73 GLY A C 1
ATOM 568 O O . GLY A 1 73 ? 4.785 5.942 -12.641 1.00 53.56 73 GLY A O 1
ATOM 569 N N . LEU A 1 74 ? 3.852 4.801 -14.346 1.00 61.44 74 LEU A N 1
ATOM 570 C CA . LEU A 1 74 ? 4.334 3.484 -13.923 1.00 61.44 74 LEU A CA 1
ATOM 571 C C . LEU A 1 74 ? 5.431 2.929 -14.838 1.00 61.44 74 LEU A C 1
ATOM 573 O O . LEU A 1 74 ? 5.171 2.577 -15.987 1.00 61.44 74 LEU A O 1
ATOM 577 N N . LEU A 1 75 ? 6.647 2.772 -14.316 1.00 60.41 75 LEU A N 1
ATOM 578 C CA . LEU A 1 75 ? 7.750 2.114 -15.012 1.00 60.41 75 LEU A CA 1
ATOM 579 C C . LEU A 1 75 ? 7.911 0.666 -14.530 1.00 60.41 75 LEU A C 1
ATOM 581 O O . LEU A 1 75 ? 8.236 0.418 -13.369 1.00 60.41 75 LEU A O 1
ATOM 585 N N . LEU A 1 76 ? 7.748 -0.274 -15.461 1.00 55.78 76 LEU A N 1
ATOM 586 C CA . LEU A 1 76 ? 7.952 -1.706 -15.243 1.00 55.78 76 LEU A CA 1
ATOM 587 C C . LEU A 1 76 ? 9.378 -2.099 -15.644 1.00 55.78 76 LEU A C 1
ATOM 589 O O . LEU A 1 76 ? 9.809 -1.830 -16.769 1.00 55.78 76 LEU A O 1
ATOM 593 N N . VAL A 1 77 ? 10.105 -2.740 -14.729 1.00 58.84 77 VAL A N 1
ATOM 594 C CA . VAL A 1 77 ? 11.513 -3.110 -14.911 1.00 58.84 77 VAL A CA 1
ATOM 595 C C . VAL A 1 77 ? 11.702 -4.582 -14.583 1.00 58.84 77 VAL A C 1
ATOM 597 O O . VAL A 1 77 ? 11.425 -4.986 -13.464 1.00 58.84 77 VAL A O 1
ATOM 600 N N . LEU A 1 78 ? 12.215 -5.385 -15.517 1.00 60.19 78 LEU A N 1
ATOM 601 C CA . LEU A 1 78 ? 12.566 -6.785 -15.241 1.00 60.19 78 LEU A CA 1
ATOM 602 C C . LEU A 1 78 ? 13.770 -6.883 -14.290 1.00 60.19 78 LEU A C 1
ATOM 604 O O . LEU A 1 78 ? 14.767 -6.188 -14.486 1.00 60.19 78 LEU A O 1
ATOM 608 N N . ALA A 1 79 ? 13.653 -7.728 -13.263 1.00 49.91 79 ALA A N 1
ATOM 609 C CA . ALA A 1 79 ? 14.595 -7.802 -12.142 1.00 49.91 79 ALA A CA 1
ATOM 610 C C . ALA A 1 79 ? 15.845 -8.668 -12.390 1.00 49.91 79 ALA A C 1
ATOM 612 O O . ALA A 1 79 ? 16.863 -8.483 -11.726 1.00 49.91 79 ALA A O 1
ATOM 613 N N . ASP A 1 80 ? 15.762 -9.619 -13.318 1.00 50.84 80 ASP A N 1
ATOM 614 C CA . ASP A 1 80 ? 16.820 -10.563 -13.701 1.00 50.84 80 ASP A CA 1
ATOM 615 C C . ASP A 1 80 ? 17.821 -9.996 -14.708 1.00 50.84 80 ASP A C 1
ATOM 617 O O . ASP A 1 80 ? 18.831 -10.629 -15.014 1.00 50.84 80 ASP A O 1
ATOM 621 N N . GLU A 1 81 ? 17.560 -8.801 -15.228 1.00 63.34 81 GLU A N 1
ATOM 622 C CA . GLU A 1 81 ? 18.395 -8.203 -16.250 1.00 63.34 81 GLU A CA 1
ATOM 623 C C . GLU A 1 81 ? 19.181 -7.011 -15.708 1.00 63.34 81 GLU A C 1
ATOM 625 O O . GLU A 1 81 ? 18.621 -6.064 -15.149 1.00 63.34 81 GLU A O 1
ATOM 630 N N . MET A 1 82 ? 20.492 -7.017 -15.948 1.00 66.50 82 MET A N 1
ATOM 631 C CA . MET A 1 82 ? 21.344 -5.877 -15.636 1.00 66.50 82 MET A CA 1
ATOM 632 C C . MET A 1 82 ? 20.966 -4.674 -16.527 1.00 66.50 82 MET A C 1
ATOM 634 O O . MET A 1 82 ? 20.855 -4.831 -17.749 1.00 66.50 82 MET A O 1
ATOM 638 N N . PRO A 1 83 ? 20.796 -3.459 -15.974 1.00 68.38 83 PRO A N 1
ATOM 639 C CA . PRO A 1 83 ? 20.458 -2.286 -16.766 1.00 68.38 83 PRO A CA 1
ATOM 640 C C . PRO A 1 83 ? 21.538 -1.959 -17.803 1.00 68.38 83 PRO A C 1
ATOM 642 O O . PRO A 1 83 ? 22.739 -1.939 -17.513 1.00 68.38 83 PRO A O 1
ATOM 645 N N . GLU A 1 84 ? 21.093 -1.660 -19.018 1.00 70.94 84 GLU A N 1
ATOM 646 C CA . GLU A 1 84 ? 21.941 -1.163 -20.100 1.00 70.94 84 GLU A CA 1
ATOM 647 C C . GLU A 1 84 ? 22.057 0.361 -20.042 1.00 70.94 84 GLU A C 1
ATOM 649 O O . GLU A 1 84 ? 21.236 1.050 -19.430 1.00 70.94 84 GLU A O 1
ATOM 654 N N . ILE A 1 85 ? 23.026 0.920 -20.762 1.00 69.94 85 ILE A N 1
ATOM 655 C CA . ILE A 1 85 ? 23.194 2.367 -20.877 1.00 69.94 85 ILE A CA 1
ATOM 656 C C . ILE A 1 85 ? 21.940 3.058 -21.412 1.00 69.94 85 ILE A C 1
ATOM 658 O O . ILE A 1 85 ? 21.647 4.177 -21.015 1.00 69.94 85 ILE A O 1
ATOM 662 N N . VAL A 1 86 ? 21.147 2.376 -22.241 1.00 62.94 86 VAL A N 1
ATOM 663 C CA . VAL A 1 86 ? 19.859 2.878 -22.737 1.00 62.94 86 VAL A CA 1
ATOM 664 C C . VAL A 1 86 ? 18.888 3.136 -21.585 1.00 62.94 86 VAL A C 1
ATOM 666 O O . VAL A 1 86 ? 18.181 4.141 -21.600 1.00 62.94 86 VAL A O 1
ATOM 669 N N . ALA A 1 87 ? 18.890 2.280 -20.558 1.00 60.50 87 ALA A N 1
ATOM 670 C CA . ALA A 1 87 ? 18.078 2.460 -19.360 1.00 60.50 87 ALA A CA 1
ATOM 671 C C . ALA A 1 87 ? 18.562 3.661 -18.538 1.00 60.50 87 ALA A C 1
ATOM 673 O O . ALA A 1 87 ? 17.735 4.458 -18.109 1.00 60.50 87 ALA A O 1
ATOM 674 N N . ALA A 1 88 ? 19.876 3.862 -18.385 1.00 59.91 88 ALA A N 1
ATOM 675 C CA . ALA A 1 88 ? 20.397 5.065 -17.730 1.00 59.91 88 ALA A CA 1
ATOM 676 C C . ALA A 1 88 ? 20.156 6.335 -18.547 1.00 59.91 88 ALA A C 1
ATOM 678 O O . ALA A 1 88 ? 19.805 7.348 -17.966 1.00 59.91 88 ALA A O 1
ATOM 679 N N . ILE A 1 89 ? 20.289 6.304 -19.874 1.00 59.47 89 ILE A N 1
ATOM 680 C CA . ILE A 1 89 ? 19.983 7.440 -20.756 1.00 59.47 89 ILE A CA 1
ATOM 681 C C . ILE A 1 89 ? 18.502 7.791 -20.649 1.00 59.47 89 ILE A C 1
ATOM 683 O O . ILE A 1 89 ? 18.169 8.964 -20.486 1.00 59.47 89 ILE A O 1
ATOM 687 N N . ALA A 1 90 ? 17.622 6.786 -20.679 1.00 58.09 90 ALA A N 1
ATOM 688 C CA . ALA A 1 90 ? 16.201 6.969 -20.437 1.00 58.09 90 ALA A CA 1
ATOM 689 C C . ALA A 1 90 ? 15.972 7.563 -19.043 1.00 58.09 90 ALA A C 1
ATOM 691 O O . ALA A 1 90 ? 15.324 8.589 -18.952 1.00 58.09 90 ALA A O 1
ATOM 692 N N . LEU A 1 91 ? 16.563 7.019 -17.977 1.00 54.09 91 LEU A N 1
ATOM 693 C CA . LEU A 1 91 ? 16.421 7.526 -16.606 1.00 54.09 91 LEU A CA 1
ATOM 694 C C . LEU A 1 91 ? 17.056 8.909 -16.380 1.00 54.09 91 LEU A C 1
ATOM 696 O O . LEU A 1 91 ? 16.525 9.675 -15.592 1.00 54.09 91 LEU A O 1
ATOM 700 N N . PHE A 1 92 ? 18.130 9.288 -17.075 1.00 52.72 92 PHE A N 1
ATOM 701 C CA . PHE A 1 92 ? 18.747 10.620 -16.982 1.00 52.72 92 PHE A CA 1
ATOM 702 C C . PHE A 1 92 ? 17.948 11.667 -17.767 1.00 52.72 92 PHE A C 1
ATOM 704 O O . PHE A 1 92 ? 17.732 12.776 -17.270 1.00 52.72 92 PHE A O 1
ATOM 711 N N . LYS A 1 93 ? 17.464 11.317 -18.970 1.00 49.25 93 LYS A N 1
ATOM 712 C CA . LYS A 1 93 ? 16.574 12.174 -19.771 1.00 49.25 93 LYS A CA 1
ATOM 713 C C . LYS A 1 93 ? 15.150 12.227 -19.247 1.00 49.25 93 LYS A C 1
ATOM 715 O O . LYS A 1 93 ? 14.480 13.212 -19.509 1.00 49.25 93 LYS A O 1
ATOM 720 N N . LEU A 1 94 ? 14.682 11.203 -18.542 1.00 45.09 94 LEU A N 1
ATOM 721 C CA . LEU A 1 94 ? 13.371 11.163 -17.900 1.00 45.09 94 LEU A CA 1
ATOM 722 C C . LEU A 1 94 ? 13.450 11.637 -16.444 1.00 45.09 94 LEU A C 1
ATOM 724 O O . LEU A 1 94 ? 12.490 12.193 -15.946 1.00 45.09 94 LEU A O 1
ATOM 728 N N . GLY A 1 95 ? 14.582 11.518 -15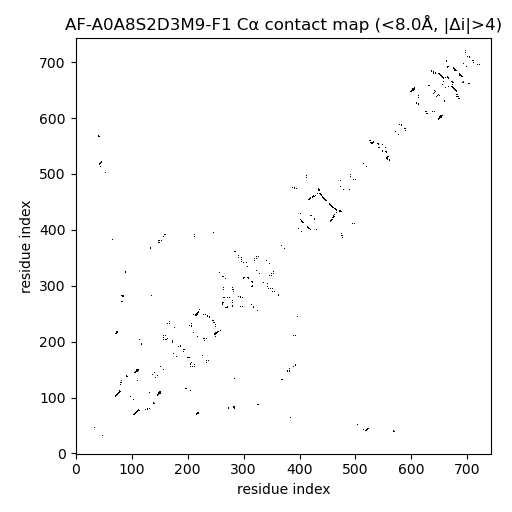.758 1.00 40.78 95 GLY A N 1
ATOM 729 C CA . GLY A 1 95 ? 14.723 11.882 -14.344 1.00 40.78 95 GLY A CA 1
ATOM 730 C C . GLY A 1 95 ? 14.776 13.387 -14.090 1.00 40.78 95 GLY A C 1
ATOM 731 O O . GLY A 1 95 ? 14.298 13.850 -13.059 1.00 40.78 95 GLY A O 1
ATOM 732 N N . LYS A 1 96 ? 15.286 14.181 -15.041 1.00 39.03 96 LYS A N 1
ATOM 733 C CA . LYS A 1 96 ? 15.191 15.651 -14.964 1.00 39.03 96 LYS A CA 1
ATOM 734 C C . LYS A 1 96 ? 13.799 16.199 -15.350 1.00 39.03 96 LYS A C 1
ATOM 736 O O . LYS A 1 96 ? 13.379 17.154 -14.705 1.00 39.03 96 LYS A O 1
ATOM 741 N N . PRO A 1 97 ? 13.054 15.624 -16.321 1.00 34.62 97 PRO A N 1
ATOM 742 C CA . PRO A 1 97 ? 11.745 16.143 -16.732 1.00 34.62 97 PRO A CA 1
ATOM 743 C C . PRO A 1 97 ? 10.498 15.353 -16.288 1.00 34.62 97 PRO A C 1
ATOM 745 O O . PRO A 1 97 ? 9.424 15.932 -16.341 1.00 34.62 97 PRO A O 1
ATOM 748 N N . ILE A 1 98 ? 10.554 14.104 -15.806 1.00 34.22 98 ILE A N 1
ATOM 749 C CA . ILE A 1 98 ? 9.362 13.435 -15.219 1.00 34.22 98 ILE A CA 1
ATOM 750 C C . ILE A 1 98 ? 8.935 14.164 -13.941 1.00 34.22 98 ILE A C 1
ATOM 752 O O . ILE A 1 98 ? 7.747 14.346 -13.701 1.00 34.22 98 ILE A O 1
ATOM 756 N N . ILE A 1 99 ? 9.900 14.679 -13.177 1.00 34.78 99 ILE A N 1
ATOM 757 C CA . ILE A 1 99 ? 9.629 15.507 -11.997 1.00 34.78 99 ILE A CA 1
ATOM 758 C C . ILE A 1 99 ? 9.251 16.947 -12.403 1.00 34.78 99 ILE A C 1
ATOM 760 O O . ILE A 1 99 ? 8.448 17.575 -11.720 1.00 34.78 99 ILE A O 1
ATOM 764 N N . ALA A 1 100 ? 9.784 17.469 -13.517 1.00 28.89 100 ALA A N 1
ATOM 765 C CA . ALA A 1 100 ? 9.626 18.879 -13.895 1.00 28.89 100 ALA A CA 1
ATOM 766 C C . ALA A 1 100 ? 8.500 19.186 -14.906 1.00 28.89 100 ALA A C 1
ATOM 768 O O . ALA A 1 100 ? 8.120 20.345 -15.019 1.00 28.89 100 ALA A O 1
ATOM 769 N N . ILE A 1 101 ? 7.962 18.204 -15.644 1.00 28.58 101 ILE A N 1
ATOM 770 C CA . ILE A 1 101 ? 6.990 18.460 -16.731 1.00 28.58 101 ILE A CA 1
ATOM 771 C C . ILE A 1 101 ? 5.539 18.129 -16.345 1.00 28.58 101 ILE A C 1
ATOM 773 O O . ILE A 1 101 ? 4.629 18.566 -17.037 1.00 28.58 101 ILE A O 1
ATOM 777 N N . THR A 1 102 ? 5.266 17.408 -15.251 1.00 28.80 102 THR A N 1
ATOM 778 C CA . THR A 1 102 ? 3.882 16.931 -15.008 1.00 28.80 102 THR A CA 1
ATOM 779 C C . THR A 1 102 ? 3.416 16.845 -13.557 1.00 28.80 102 THR A C 1
ATOM 781 O O . THR A 1 102 ? 2.243 16.575 -13.332 1.00 28.80 102 THR A O 1
ATOM 784 N N . GLY A 1 103 ? 4.282 17.043 -12.557 1.00 34.16 103 GLY A N 1
ATOM 785 C CA . GLY A 1 103 ? 3.878 16.796 -11.169 1.00 34.16 103 GLY A CA 1
ATOM 786 C C . GLY A 1 103 ? 3.455 15.341 -10.909 1.00 34.16 103 GLY A C 1
ATOM 787 O O . GLY A 1 103 ? 2.708 15.108 -9.972 1.00 34.16 103 GLY A O 1
ATOM 788 N N . ILE A 1 104 ? 3.913 14.374 -11.716 1.00 45.06 104 ILE A N 1
ATOM 789 C CA . ILE A 1 104 ? 3.566 12.949 -11.609 1.00 45.06 104 ILE A CA 1
ATOM 790 C C . ILE A 1 104 ? 4.351 12.270 -10.472 1.00 45.06 104 ILE A C 1
ATOM 792 O O . ILE A 1 104 ? 5.576 12.401 -10.397 1.00 45.06 104 ILE A O 1
ATOM 796 N N . ILE A 1 105 ? 3.676 11.492 -9.617 1.00 53.50 105 ILE A N 1
ATOM 797 C CA . ILE A 1 105 ? 4.347 10.539 -8.717 1.00 53.50 105 ILE A CA 1
ATOM 798 C C . ILE A 1 105 ? 4.777 9.338 -9.568 1.00 53.50 105 ILE A C 1
ATOM 800 O O . ILE A 1 105 ? 3.950 8.599 -10.100 1.00 53.50 105 ILE A O 1
ATOM 804 N N . GLY A 1 106 ? 6.089 9.150 -9.724 1.00 62.72 106 GLY A N 1
ATOM 805 C CA . GLY A 1 106 ? 6.648 7.982 -10.406 1.00 62.72 106 GLY A CA 1
ATOM 806 C C . GLY A 1 106 ? 6.537 6.728 -9.537 1.00 62.72 106 GLY A C 1
ATOM 807 O O . GLY A 1 106 ? 6.972 6.730 -8.383 1.00 62.72 106 GLY A O 1
ATOM 808 N N . CYS A 1 107 ? 5.980 5.656 -10.091 1.00 74.00 107 CYS A N 1
ATOM 809 C CA . CYS A 1 107 ? 5.980 4.316 -9.517 1.00 74.00 107 CYS A CA 1
ATOM 810 C C . CYS A 1 107 ? 6.926 3.429 -10.341 1.00 74.00 107 CYS A C 1
ATOM 812 O O . CYS A 1 107 ? 6.809 3.343 -11.562 1.00 74.00 107 CYS A O 1
ATOM 814 N N . HIS A 1 108 ? 7.901 2.808 -9.686 1.00 80.62 108 HIS A N 1
ATOM 815 C CA . HIS A 1 108 ? 8.937 1.973 -10.284 1.00 80.62 108 HIS A CA 1
ATOM 816 C C . HIS A 1 108 ? 8.876 0.582 -9.655 1.00 80.62 108 HIS A C 1
ATOM 818 O O . HIS A 1 108 ? 9.199 0.414 -8.476 1.00 80.62 108 HIS A O 1
ATOM 824 N N . ILE A 1 109 ? 8.485 -0.411 -10.451 1.00 84.50 109 ILE A N 1
ATOM 825 C CA . ILE A 1 109 ? 8.344 -1.791 -9.984 1.00 84.50 109 ILE A CA 1
ATOM 826 C C . ILE A 1 109 ? 9.484 -2.633 -10.541 1.00 84.50 109 ILE A C 1
ATOM 828 O O . ILE A 1 109 ? 9.686 -2.710 -11.756 1.00 84.50 109 ILE A O 1
ATOM 832 N N . LEU A 1 110 ? 10.218 -3.268 -9.629 1.00 87.88 110 LEU A N 1
ATOM 833 C CA . LEU A 1 110 ? 11.201 -4.297 -9.937 1.00 87.88 110 LEU A CA 1
ATOM 834 C C . LEU A 1 110 ? 10.478 -5.648 -10.041 1.00 87.88 110 LEU A C 1
ATOM 836 O O . LEU A 1 110 ? 10.127 -6.257 -9.033 1.00 87.88 110 LEU A O 1
ATOM 840 N N . ASN A 1 111 ? 10.217 -6.076 -11.270 1.00 87.19 111 ASN A N 1
ATOM 841 C CA . ASN A 1 111 ? 9.370 -7.205 -11.641 1.00 87.19 111 ASN A CA 1
ATOM 842 C C . ASN A 1 111 ? 10.102 -8.549 -11.533 1.00 87.19 111 ASN A C 1
ATOM 844 O O . ASN A 1 111 ? 10.465 -9.164 -12.539 1.00 87.19 111 ASN A O 1
ATOM 848 N N . ASP A 1 112 ? 10.321 -9.013 -10.309 1.00 91.44 112 ASP A N 1
ATOM 849 C CA . ASP A 1 112 ? 10.941 -10.307 -10.026 1.00 91.44 112 ASP A CA 1
ATOM 850 C C . ASP A 1 112 ? 10.008 -11.502 -10.275 1.00 91.44 112 ASP A C 1
ATOM 852 O O . ASP A 1 112 ? 10.476 -12.562 -10.686 1.00 91.44 112 ASP A O 1
ATOM 856 N N . LEU A 1 113 ? 8.686 -11.336 -10.162 1.00 92.19 113 LEU A N 1
ATOM 857 C CA . LEU A 1 113 ? 7.735 -12.397 -10.526 1.00 92.19 113 LEU A CA 1
ATOM 858 C C . LEU A 1 113 ? 7.652 -12.617 -12.045 1.00 92.19 113 LEU A C 1
ATOM 860 O O . LEU A 1 113 ? 7.346 -13.719 -12.496 1.00 92.19 113 LEU A O 1
ATOM 864 N N . HIS A 1 114 ? 7.952 -11.593 -12.851 1.00 90.62 114 HIS A N 1
ATOM 865 C CA . HIS A 1 114 ? 8.075 -11.760 -14.306 1.00 90.62 114 HIS A CA 1
ATOM 866 C C . HIS A 1 114 ? 9.381 -12.444 -14.711 1.00 90.62 114 HIS A C 1
ATOM 868 O O . HIS A 1 114 ? 9.403 -13.116 -15.737 1.00 90.62 114 HIS A O 1
ATOM 874 N N . ALA A 1 115 ? 10.451 -12.310 -13.925 1.00 87.44 115 ALA A N 1
ATOM 875 C CA . ALA A 1 115 ? 11.734 -12.952 -14.213 1.00 87.44 115 ALA A CA 1
ATOM 876 C C . ALA A 1 115 ? 11.644 -14.487 -14.145 1.00 87.44 115 ALA A C 1
ATOM 878 O O . ALA A 1 115 ? 12.194 -15.201 -14.982 1.00 87.44 115 ALA A O 1
ATOM 879 N N . ILE A 1 116 ? 10.875 -15.013 -13.189 1.00 88.50 116 ILE A N 1
ATOM 880 C CA . ILE A 1 116 ? 10.780 -16.460 -12.936 1.00 88.50 116 ILE A CA 1
ATOM 881 C C . ILE A 1 116 ? 9.917 -17.232 -13.950 1.00 88.50 116 ILE A C 1
ATOM 883 O O . ILE A 1 116 ? 9.782 -18.450 -13.839 1.00 88.50 116 ILE A O 1
ATOM 887 N N . VAL A 1 117 ? 9.322 -16.559 -14.946 1.00 85.56 117 VAL A N 1
ATOM 888 C CA . VAL A 1 117 ? 8.541 -17.230 -16.009 1.00 85.56 117 VAL A CA 1
ATOM 889 C C . VAL A 1 117 ? 9.431 -17.976 -17.007 1.00 85.56 117 VAL A C 1
ATOM 891 O O . VAL A 1 117 ? 8.945 -18.832 -17.746 1.00 85.56 117 VAL A O 1
ATOM 894 N N . SER A 1 118 ? 10.722 -17.633 -17.043 1.00 78.38 118 SER A N 1
ATOM 895 C CA . SER A 1 118 ? 11.763 -18.294 -17.836 1.00 78.38 118 SER A CA 1
ATOM 896 C C . SER A 1 118 ? 12.756 -18.998 -16.898 1.00 78.38 118 SER A C 1
ATOM 898 O O . SER A 1 118 ? 12.788 -18.679 -15.711 1.00 78.38 118 SER A O 1
ATOM 900 N N . PRO A 1 119 ? 13.573 -19.955 -17.380 1.00 78.88 119 PRO A N 1
ATOM 901 C CA . PRO A 1 119 ? 14.601 -20.586 -16.551 1.00 78.88 119 PRO A CA 1
ATOM 902 C C . PRO A 1 119 ? 15.549 -19.553 -15.922 1.00 78.88 119 PRO A C 1
ATOM 904 O O . PRO A 1 119 ? 16.079 -18.699 -16.632 1.00 78.88 119 PRO A O 1
ATOM 907 N N . PHE A 1 120 ? 15.789 -19.650 -14.612 1.00 82.31 120 PHE A N 1
ATOM 908 C CA . PHE A 1 120 ? 16.596 -18.688 -13.856 1.00 82.31 120 PHE A CA 1
ATOM 909 C C . PHE A 1 120 ? 17.522 -19.379 -12.845 1.00 82.31 120 PHE A C 1
ATOM 911 O O . PHE A 1 120 ? 17.278 -20.507 -12.419 1.00 82.31 120 PHE A O 1
ATOM 918 N N . ASP A 1 121 ? 18.583 -18.678 -12.446 1.00 87.94 121 ASP A N 1
ATOM 919 C CA . ASP A 1 121 ? 19.455 -19.070 -11.335 1.00 87.94 121 ASP A CA 1
ATOM 920 C C . ASP A 1 121 ? 19.099 -18.233 -10.102 1.00 87.94 121 ASP A C 1
ATOM 922 O O . ASP A 1 121 ? 19.097 -17.002 -10.160 1.00 87.94 121 ASP A O 1
ATOM 926 N N . ALA A 1 122 ? 18.782 -18.896 -8.988 1.00 85.62 122 ALA A N 1
ATOM 927 C CA . ALA A 1 122 ? 18.264 -18.232 -7.793 1.00 85.62 122 ALA A CA 1
ATOM 928 C C . ALA A 1 122 ? 19.256 -17.228 -7.187 1.00 85.62 122 ALA A C 1
ATOM 930 O O . ALA A 1 122 ? 18.850 -16.154 -6.744 1.00 85.62 122 ALA A O 1
ATOM 931 N N . LYS A 1 123 ? 20.556 -17.551 -7.194 1.00 87.38 123 LYS A N 1
ATOM 932 C CA . LYS A 1 123 ? 21.587 -16.670 -6.642 1.00 87.38 123 LYS A CA 1
ATOM 933 C C . LYS A 1 123 ? 21.767 -15.440 -7.528 1.00 87.38 123 LYS A C 1
ATOM 935 O O . LYS A 1 123 ? 21.718 -14.322 -7.030 1.00 87.38 123 LYS A O 1
ATOM 940 N N . LYS A 1 124 ? 21.880 -15.636 -8.845 1.00 86.31 124 LYS A N 1
ATOM 941 C CA . LYS A 1 124 ? 21.980 -14.534 -9.811 1.00 86.31 124 LYS A CA 1
ATOM 942 C C . LYS A 1 124 ? 20.755 -13.631 -9.780 1.00 86.31 124 LYS A C 1
ATOM 944 O O . LYS A 1 124 ? 20.918 -12.420 -9.881 1.00 86.31 124 LYS A O 1
ATOM 949 N N . LEU A 1 125 ? 19.552 -14.189 -9.635 1.00 85.50 125 LEU A N 1
ATOM 950 C CA . LEU A 1 125 ? 18.326 -13.401 -9.510 1.00 85.50 125 LEU A CA 1
ATOM 951 C C . LEU A 1 125 ? 18.345 -12.553 -8.233 1.00 85.50 125 LEU A C 1
ATOM 953 O O . LEU A 1 125 ? 18.066 -11.359 -8.296 1.00 85.50 125 LEU A O 1
ATOM 957 N N . HIS A 1 126 ? 18.719 -13.143 -7.095 1.00 85.81 126 HIS A N 1
ATOM 958 C CA . HIS A 1 126 ? 18.832 -12.422 -5.827 1.00 85.81 126 HIS A CA 1
ATOM 959 C C . HIS A 1 126 ? 19.830 -11.257 -5.912 1.00 85.81 126 HIS A C 1
ATOM 961 O O . HIS A 1 126 ? 19.496 -10.127 -5.549 1.00 85.81 126 HIS A O 1
ATOM 967 N N . ASP A 1 127 ? 21.022 -11.519 -6.452 1.00 86.31 127 ASP A N 1
ATOM 968 C CA . ASP A 1 127 ? 22.060 -10.504 -6.642 1.00 86.31 127 ASP A CA 1
ATOM 969 C C . ASP A 1 127 ? 21.582 -9.414 -7.622 1.00 86.31 127 ASP A C 1
ATOM 971 O O . ASP A 1 127 ? 21.713 -8.223 -7.345 1.00 86.31 127 ASP A O 1
ATOM 975 N N . SER A 1 128 ? 20.903 -9.796 -8.709 1.00 85.19 128 SER A N 1
ATOM 976 C CA . SER A 1 128 ? 20.379 -8.851 -9.708 1.00 85.19 128 SER A CA 1
ATOM 977 C C . SER A 1 128 ? 19.266 -7.957 -9.162 1.00 85.19 128 SER A C 1
ATOM 979 O O . SER A 1 128 ? 19.229 -6.774 -9.500 1.00 85.19 128 SER A O 1
ATOM 981 N N . ILE A 1 129 ? 18.379 -8.468 -8.299 1.00 87.12 129 ILE A N 1
ATOM 982 C CA . ILE A 1 129 ? 17.349 -7.657 -7.625 1.00 87.12 129 ILE A CA 1
ATOM 983 C C . ILE A 1 129 ? 18.023 -6.558 -6.800 1.00 87.12 129 ILE A C 1
ATOM 985 O O . ILE A 1 129 ? 17.660 -5.382 -6.900 1.00 87.12 129 ILE A O 1
ATOM 989 N N . LYS A 1 130 ? 19.030 -6.940 -6.008 1.00 86.62 130 LYS A N 1
ATOM 990 C CA . LYS A 1 130 ? 19.791 -6.025 -5.157 1.00 86.62 130 LYS A CA 1
ATOM 991 C C . LYS A 1 130 ? 20.531 -4.975 -5.992 1.00 86.62 130 LYS A C 1
ATOM 993 O O . LYS A 1 130 ? 20.389 -3.779 -5.733 1.00 86.62 130 LYS A O 1
ATOM 998 N N . ASP A 1 131 ? 21.258 -5.403 -7.019 1.00 86.81 131 ASP A N 1
ATOM 999 C CA . ASP A 1 131 ? 22.049 -4.515 -7.871 1.00 86.81 131 ASP A CA 1
ATOM 1000 C C . ASP A 1 131 ? 21.163 -3.529 -8.636 1.00 86.81 131 ASP A C 1
ATOM 1002 O O . ASP A 1 131 ? 21.470 -2.336 -8.702 1.00 86.81 131 ASP A O 1
ATOM 1006 N N . ASN A 1 132 ? 20.021 -3.991 -9.154 1.00 84.62 132 ASN A N 1
ATOM 1007 C CA . ASN A 1 132 ? 19.052 -3.136 -9.828 1.00 84.62 132 ASN A CA 1
ATOM 1008 C C . ASN A 1 132 ? 18.537 -2.031 -8.897 1.00 84.62 132 ASN A C 1
ATOM 1010 O O . ASN A 1 132 ? 18.567 -0.862 -9.275 1.00 84.62 132 ASN A O 1
ATOM 1014 N N . VAL A 1 133 ? 18.135 -2.351 -7.664 1.00 85.25 133 VAL A N 1
ATOM 1015 C CA . VAL A 1 133 ? 17.675 -1.337 -6.696 1.00 85.25 133 VAL A CA 1
ATOM 1016 C C . VAL A 1 133 ? 18.706 -0.214 -6.531 1.00 85.25 133 VAL A C 1
ATOM 1018 O O . VAL A 1 133 ? 18.359 0.968 -6.631 1.00 85.25 133 VAL A O 1
ATOM 1021 N N . TYR A 1 134 ? 19.980 -0.561 -6.338 1.00 87.69 134 TYR A N 1
ATOM 1022 C CA . TYR A 1 134 ? 21.043 0.434 -6.203 1.00 87.69 134 TYR A CA 1
ATOM 1023 C C . TYR A 1 134 ? 21.293 1.205 -7.497 1.00 87.69 134 TYR A C 1
ATOM 1025 O O . TYR A 1 134 ? 21.472 2.421 -7.451 1.00 87.69 134 TYR A O 1
ATOM 1033 N N . LEU A 1 135 ? 21.282 0.534 -8.650 1.00 83.62 135 LEU A N 1
ATOM 1034 C CA . LEU A 1 135 ? 21.517 1.161 -9.949 1.00 83.62 135 LEU A CA 1
ATOM 1035 C C . LEU A 1 135 ? 20.432 2.171 -10.319 1.00 83.62 135 LEU A C 1
ATOM 1037 O O . LEU A 1 135 ? 20.765 3.240 -10.825 1.00 83.62 135 LEU A O 1
ATOM 1041 N N . TYR A 1 136 ? 19.160 1.890 -10.027 1.00 78.88 136 TYR A N 1
ATOM 1042 C CA . TYR A 1 136 ? 18.069 2.838 -10.270 1.00 78.88 136 TYR A CA 1
ATOM 1043 C C . TYR A 1 136 ? 18.246 4.115 -9.443 1.00 78.88 136 TYR A C 1
ATOM 1045 O O . TYR A 1 136 ? 18.143 5.226 -9.975 1.00 78.88 136 TYR A O 1
ATOM 1053 N N . VAL A 1 137 ? 18.598 3.978 -8.162 1.00 82.62 137 VAL A N 1
ATOM 1054 C CA . VAL A 1 137 ? 18.858 5.134 -7.294 1.00 82.62 137 VAL A CA 1
ATOM 1055 C C . VAL A 1 137 ? 20.137 5.866 -7.707 1.00 82.62 137 VAL A C 1
ATOM 1057 O O . VAL A 1 137 ? 20.147 7.097 -7.787 1.00 82.62 137 VAL A O 1
ATOM 1060 N N . ALA A 1 138 ? 21.199 5.137 -8.057 1.00 84.38 138 ALA A N 1
ATOM 1061 C CA . ALA A 1 138 ? 22.445 5.709 -8.558 1.00 84.38 138 ALA A CA 1
ATOM 1062 C C . ALA A 1 138 ? 22.230 6.503 -9.858 1.00 84.38 138 ALA A C 1
ATOM 1064 O O . ALA A 1 138 ? 22.757 7.611 -10.000 1.00 84.38 138 ALA A O 1
ATOM 1065 N N . ALA A 1 139 ? 21.383 5.991 -10.754 1.00 74.69 139 ALA A N 1
ATOM 1066 C CA . ALA A 1 139 ? 21.005 6.622 -12.015 1.00 74.69 139 ALA A CA 1
ATOM 1067 C C . ALA A 1 139 ? 20.086 7.848 -11.854 1.00 74.69 139 ALA A C 1
ATOM 1069 O O . ALA A 1 139 ? 19.879 8.570 -12.826 1.00 74.69 139 ALA A O 1
ATOM 1070 N N . GLY A 1 140 ? 19.576 8.131 -10.648 1.00 73.25 140 GLY A N 1
ATOM 1071 C CA . GLY A 1 140 ? 18.847 9.369 -10.358 1.00 73.25 140 GLY A CA 1
ATOM 1072 C C . GLY A 1 140 ? 17.418 9.203 -9.850 1.00 73.25 140 GLY A C 1
ATOM 1073 O O . GLY A 1 140 ? 16.781 10.220 -9.590 1.00 73.25 140 GLY A O 1
ATOM 1074 N N . VAL A 1 141 ? 16.918 7.976 -9.668 1.00 74.94 141 VAL A N 1
ATOM 1075 C CA . VAL A 1 141 ? 15.616 7.758 -9.021 1.00 74.94 141 VAL A CA 1
ATOM 1076 C C . VAL A 1 141 ? 15.714 8.143 -7.547 1.00 74.94 141 VAL A C 1
ATOM 1078 O O . VAL A 1 141 ? 16.579 7.655 -6.823 1.00 74.94 141 VAL A O 1
ATOM 1081 N N . ASP A 1 142 ? 14.833 9.035 -7.102 1.00 76.19 142 ASP A N 1
ATOM 1082 C CA . ASP A 1 142 ? 14.739 9.429 -5.699 1.00 76.19 142 ASP A CA 1
ATOM 1083 C C . ASP A 1 142 ? 13.661 8.578 -5.001 1.00 76.19 142 ASP A C 1
ATOM 1085 O O . ASP A 1 142 ? 12.465 8.818 -5.214 1.00 76.19 142 ASP A O 1
ATOM 1089 N N . PRO A 1 143 ? 14.042 7.594 -4.163 1.00 76.25 143 PRO A N 1
ATOM 1090 C CA . PRO A 1 143 ? 13.100 6.692 -3.503 1.00 76.25 143 PRO A CA 1
ATOM 1091 C C . PRO A 1 143 ? 12.265 7.384 -2.416 1.00 76.25 143 PRO A C 1
ATOM 1093 O O . PRO A 1 143 ? 11.346 6.765 -1.884 1.00 76.25 143 PRO A O 1
ATOM 1096 N N . LYS A 1 144 ? 12.564 8.645 -2.065 1.00 76.06 144 LYS A N 1
ATOM 1097 C CA . LYS A 1 144 ? 11.717 9.456 -1.178 1.00 76.06 144 LYS A CA 1
ATOM 1098 C C . LYS A 1 144 ? 10.579 10.131 -1.945 1.00 76.06 144 LYS A C 1
ATOM 1100 O O . LYS A 1 144 ? 9.499 10.312 -1.392 1.00 76.06 144 LYS A O 1
ATOM 1105 N N . LYS A 1 145 ? 10.808 10.476 -3.218 1.00 69.94 145 LYS A N 1
ATOM 1106 C CA . LYS A 1 145 ? 9.828 11.148 -4.094 1.00 69.94 145 LYS A CA 1
ATOM 1107 C C . LYS A 1 145 ? 9.040 10.189 -4.987 1.00 69.94 145 LYS A C 1
ATOM 1109 O O . LYS A 1 145 ? 7.983 10.558 -5.484 1.00 69.94 145 LYS A O 1
ATOM 1114 N N . THR A 1 146 ? 9.556 8.983 -5.203 1.00 73.19 146 THR A N 1
ATOM 1115 C CA . THR A 1 146 ? 8.972 7.962 -6.083 1.00 73.19 146 THR A CA 1
ATOM 1116 C C . THR A 1 146 ? 8.778 6.646 -5.335 1.00 73.19 146 THR A C 1
ATOM 1118 O O . THR A 1 146 ? 9.523 6.332 -4.405 1.00 73.19 146 THR A O 1
ATOM 1121 N N . LEU A 1 147 ? 7.775 5.863 -5.735 1.00 77.88 147 LEU A N 1
ATOM 1122 C CA . LEU A 1 147 ? 7.546 4.522 -5.198 1.00 77.88 147 LEU A CA 1
ATOM 1123 C C . LEU A 1 147 ? 8.442 3.522 -5.929 1.00 77.88 147 LEU A C 1
ATOM 1125 O O . LEU A 1 147 ? 8.041 2.975 -6.945 1.00 77.88 147 LEU A O 1
ATOM 1129 N N . LEU A 1 148 ? 9.649 3.283 -5.415 1.00 85.50 148 LEU A N 1
ATOM 1130 C CA . LEU A 1 148 ? 10.529 2.204 -5.881 1.00 85.50 148 LEU A CA 1
ATOM 1131 C C . LEU A 1 148 ? 10.413 0.993 -4.948 1.00 85.50 148 LEU A C 1
ATOM 1133 O O . LEU A 1 148 ? 10.742 1.116 -3.765 1.00 85.50 148 LEU A O 1
ATOM 1137 N N . PHE A 1 149 ? 9.964 -0.154 -5.465 1.00 88.00 149 PHE A N 1
ATOM 1138 C CA . PHE A 1 149 ? 9.814 -1.398 -4.698 1.00 88.00 149 PHE A CA 1
ATOM 1139 C C . PHE A 1 149 ? 9.949 -2.661 -5.571 1.00 88.00 149 PHE A C 1
ATOM 1141 O O . PHE A 1 149 ? 9.930 -2.593 -6.799 1.00 88.00 149 PHE A O 1
ATOM 1148 N N . VAL A 1 150 ? 10.097 -3.818 -4.918 1.00 91.25 150 VAL A N 1
ATOM 1149 C CA . VAL A 1 150 ? 10.172 -5.147 -5.554 1.00 91.25 150 VAL A CA 1
ATOM 1150 C C . VAL A 1 150 ? 8.775 -5.769 -5.612 1.00 91.25 150 VAL A C 1
ATOM 1152 O O . VAL A 1 150 ? 8.070 -5.775 -4.602 1.00 91.25 150 VAL A O 1
ATOM 1155 N N . GLN A 1 151 ? 8.378 -6.288 -6.775 1.00 94.56 151 GLN A N 1
ATOM 1156 C CA . GLN A 1 151 ? 7.022 -6.770 -7.063 1.00 94.56 151 GLN A CA 1
ATOM 1157 C C . GLN A 1 151 ? 6.561 -7.853 -6.075 1.00 94.56 151 GLN A C 1
ATOM 1159 O O . GLN A 1 151 ? 5.471 -7.744 -5.513 1.00 94.56 151 GLN A O 1
ATOM 1164 N N . SER A 1 152 ? 7.396 -8.857 -5.790 1.00 93.62 152 SER A N 1
ATOM 1165 C CA . SER A 1 152 ? 7.066 -9.947 -4.859 1.00 93.62 152 SER A CA 1
ATOM 1166 C C . SER A 1 152 ? 6.807 -9.503 -3.412 1.00 93.62 152 SER A C 1
ATOM 1168 O O . SER A 1 152 ? 6.155 -10.224 -2.657 1.00 93.62 152 SER A O 1
ATOM 1170 N N . HIS A 1 153 ? 7.241 -8.302 -3.009 1.00 89.25 153 HIS A N 1
ATOM 1171 C CA . HIS A 1 153 ? 6.973 -7.758 -1.671 1.00 89.25 153 HIS A CA 1
ATOM 1172 C C . HIS A 1 153 ? 5.536 -7.226 -1.509 1.00 89.25 153 HIS A C 1
ATOM 1174 O O . HIS A 1 153 ? 5.147 -6.791 -0.419 1.00 89.25 153 HIS A O 1
ATOM 1180 N N . VAL A 1 154 ? 4.743 -7.243 -2.583 1.00 88.50 154 VAL A N 1
ATOM 1181 C CA . VAL A 1 154 ? 3.371 -6.742 -2.638 1.00 88.50 154 VAL A CA 1
ATOM 1182 C C . VAL A 1 154 ? 2.465 -7.866 -3.167 1.00 88.50 154 VAL A C 1
ATOM 1184 O O . VAL A 1 154 ? 2.282 -8.047 -4.367 1.00 88.50 154 VAL A O 1
ATOM 1187 N N . ALA A 1 155 ? 1.877 -8.654 -2.261 1.00 91.38 155 ALA A N 1
ATOM 1188 C CA . ALA A 1 155 ? 1.088 -9.845 -2.615 1.00 91.38 155 ALA A CA 1
ATOM 1189 C C . ALA A 1 155 ? -0.107 -9.547 -3.546 1.00 91.38 155 ALA A C 1
ATOM 1191 O O . ALA A 1 155 ? -0.499 -10.392 -4.357 1.00 91.38 155 ALA A O 1
ATOM 1192 N N . GLN A 1 156 ? -0.636 -8.321 -3.480 1.00 93.75 156 GLN A N 1
ATOM 1193 C CA . GLN A 1 156 ? -1.792 -7.853 -4.243 1.00 93.75 156 GLN A CA 1
ATOM 1194 C C . GLN A 1 156 ? -1.606 -7.996 -5.761 1.00 93.75 156 GLN A C 1
ATOM 1196 O O . GLN A 1 156 ? -2.593 -8.204 -6.464 1.00 93.75 156 GLN A O 1
ATOM 1201 N N . HIS A 1 157 ? -0.364 -7.952 -6.263 1.00 95.69 157 HIS A N 1
ATOM 1202 C CA . HIS A 1 157 ? -0.061 -8.205 -7.676 1.00 95.69 157 HIS A CA 1
ATOM 1203 C C . HIS A 1 157 ? -0.533 -9.584 -8.128 1.00 95.69 157 HIS A C 1
ATOM 1205 O O . HIS A 1 157 ? -1.154 -9.726 -9.174 1.00 95.69 157 HIS A O 1
ATOM 1211 N N . THR A 1 158 ? -0.272 -10.613 -7.328 1.00 96.25 158 THR A N 1
ATOM 1212 C CA . THR A 1 158 ? -0.681 -11.982 -7.669 1.00 96.25 158 THR A CA 1
ATOM 1213 C C . THR A 1 158 ? -2.181 -12.193 -7.483 1.00 96.25 158 THR A C 1
ATOM 1215 O O . THR A 1 158 ? -2.817 -12.882 -8.280 1.00 96.25 158 THR A O 1
ATOM 1218 N N . GLU A 1 159 ? -2.761 -11.550 -6.469 1.00 93.69 159 GLU A N 1
ATOM 1219 C CA . GLU A 1 159 ? -4.187 -11.628 -6.168 1.00 93.69 159 GLU A CA 1
ATOM 1220 C C . GLU A 1 159 ? -5.043 -11.008 -7.278 1.00 93.69 159 GLU A C 1
ATOM 1222 O O . GLU A 1 159 ? -5.938 -11.670 -7.812 1.00 93.69 159 GLU A O 1
ATOM 1227 N N . LEU A 1 160 ? -4.739 -9.770 -7.686 1.00 96.12 160 LEU A N 1
ATOM 1228 C CA . LEU A 1 160 ? -5.455 -9.143 -8.792 1.00 96.12 160 LEU A CA 1
ATOM 1229 C C . LEU A 1 160 ? -5.164 -9.871 -10.112 1.00 96.12 160 LEU A C 1
ATOM 1231 O O . LEU A 1 160 ? -6.098 -10.103 -10.878 1.00 96.12 160 LEU A O 1
ATOM 1235 N N . ALA A 1 161 ? -3.929 -10.320 -10.367 1.00 97.19 161 ALA A N 1
ATOM 1236 C CA . ALA A 1 161 ? -3.612 -11.091 -11.571 1.00 97.19 161 ALA A CA 1
ATOM 1237 C C . ALA A 1 161 ? -4.500 -12.334 -11.733 1.00 97.19 161 ALA A C 1
ATOM 1239 O O . ALA A 1 161 ? -4.915 -12.636 -12.852 1.00 97.19 161 ALA A O 1
ATOM 1240 N N . HIS A 1 162 ? -4.837 -13.024 -10.638 1.00 95.31 162 HIS A N 1
ATOM 1241 C CA . HIS A 1 162 ? -5.760 -14.159 -10.669 1.00 95.31 162 HIS A CA 1
ATOM 1242 C C . HIS A 1 162 ? -7.190 -13.741 -11.047 1.00 95.31 162 HIS A C 1
ATOM 1244 O O . HIS A 1 162 ? -7.824 -14.377 -11.892 1.00 95.31 162 HIS A O 1
ATOM 1250 N N . VAL A 1 163 ? -7.687 -12.636 -10.484 1.00 94.12 163 VAL A N 1
ATOM 1251 C CA . VAL A 1 163 ? -8.999 -12.075 -10.849 1.00 94.12 163 VAL A CA 1
ATOM 1252 C C . VAL A 1 163 ? -9.039 -11.695 -12.330 1.00 94.12 163 VAL A C 1
ATOM 1254 O O . VAL A 1 163 ? -9.996 -12.032 -13.028 1.00 94.12 163 VAL A O 1
ATOM 1257 N N . LEU A 1 164 ? -8.003 -11.017 -12.830 1.00 96.56 164 LEU A N 1
ATOM 1258 C CA . LEU A 1 164 ? -7.916 -10.605 -14.233 1.00 96.56 164 LEU A CA 1
ATOM 1259 C C . LEU A 1 164 ? -7.779 -11.808 -15.172 1.00 96.56 164 LEU A C 1
ATOM 1261 O O . LEU A 1 164 ? -8.351 -11.804 -16.263 1.00 96.56 164 LEU A O 1
ATOM 1265 N N . LEU A 1 165 ? -7.080 -12.863 -14.744 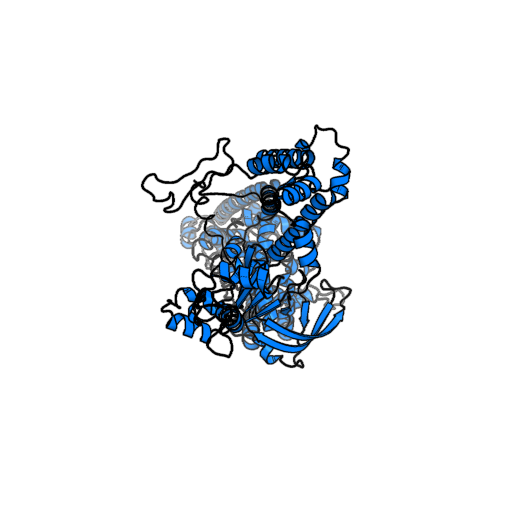1.00 96.00 165 LEU A N 1
ATOM 1266 C CA . LEU A 1 165 ? -6.980 -14.115 -15.491 1.00 96.00 165 LEU A CA 1
ATOM 1267 C C . LEU A 1 165 ? -8.358 -14.754 -15.704 1.00 96.00 165 LEU A C 1
ATOM 1269 O O . LEU A 1 165 ? -8.656 -15.174 -16.817 1.00 96.00 165 LEU A O 1
ATOM 1273 N N . CYS A 1 166 ? -9.236 -14.724 -14.695 1.00 93.38 166 CYS A N 1
ATOM 1274 C CA . CYS A 1 166 ? -10.626 -15.189 -14.818 1.00 93.38 166 CYS A CA 1
ATOM 1275 C C . CYS A 1 166 ? -11.466 -14.365 -15.816 1.00 93.38 166 CYS A C 1
ATOM 1277 O O . CYS A 1 166 ? -12.564 -14.771 -16.191 1.00 93.38 166 CYS A O 1
ATOM 1279 N N . HIS A 1 167 ? -10.957 -13.210 -16.249 1.00 92.00 167 HIS A N 1
ATOM 1280 C CA . HIS A 1 167 ? -11.587 -12.312 -17.215 1.00 92.00 167 HIS A CA 1
ATOM 1281 C C . HIS A 1 167 ? -10.811 -12.216 -18.526 1.00 92.00 167 HIS A C 1
ATOM 1283 O O . HIS A 1 167 ? -11.106 -11.336 -19.333 1.00 92.00 167 HIS A O 1
ATOM 1289 N N . THR A 1 168 ? -9.844 -13.104 -18.756 1.00 95.00 168 THR A N 1
ATOM 1290 C CA . THR A 1 168 ? -9.002 -13.126 -19.953 1.00 95.00 168 THR A CA 1
ATOM 1291 C C . THR A 1 168 ? -9.150 -14.460 -20.669 1.00 95.00 168 THR A C 1
ATOM 1293 O O . THR A 1 168 ? -9.063 -15.521 -20.058 1.00 95.00 168 THR A O 1
ATOM 1296 N N . ASN A 1 169 ? -9.355 -14.430 -21.984 1.00 92.56 169 ASN A N 1
ATOM 1297 C CA . ASN A 1 169 ? -9.529 -15.649 -22.762 1.00 92.56 169 ASN A CA 1
ATOM 1298 C C . ASN A 1 169 ? -8.178 -16.247 -23.174 1.00 92.56 169 ASN A C 1
ATOM 1300 O O . ASN A 1 169 ? -7.262 -15.532 -23.581 1.00 92.56 169 ASN A O 1
ATOM 1304 N N . VAL A 1 170 ? -8.086 -17.579 -23.212 1.00 92.06 170 VAL A N 1
ATOM 1305 C CA . VAL A 1 170 ? -6.878 -18.305 -23.664 1.00 92.06 170 VAL A CA 1
ATOM 1306 C C . VAL A 1 170 ? -6.454 -17.889 -25.079 1.00 92.06 170 VAL A C 1
ATOM 1308 O O . VAL A 1 170 ? -5.264 -17.779 -25.378 1.00 92.06 170 VAL A O 1
ATOM 1311 N N . GLY A 1 171 ? -7.418 -17.594 -25.958 1.00 90.94 171 GLY A N 1
ATOM 1312 C CA . GLY A 1 171 ? -7.148 -17.084 -27.304 1.00 90.94 171 GLY A CA 1
ATOM 1313 C C . GLY A 1 171 ? -6.424 -15.732 -27.311 1.00 90.94 171 GLY A C 1
ATOM 1314 O O . GLY A 1 171 ? -5.593 -15.491 -28.179 1.00 90.94 171 GLY A O 1
ATOM 1315 N N . GLU A 1 172 ? -6.715 -14.848 -26.353 1.00 92.50 172 GLU A N 1
ATOM 1316 C CA . GLU A 1 172 ? -6.048 -13.543 -26.240 1.00 92.50 172 GLU A CA 1
ATOM 1317 C C . GLU A 1 172 ? -4.574 -13.714 -25.853 1.00 92.50 172 GLU A C 1
ATOM 1319 O O . GLU A 1 172 ? -3.715 -13.047 -26.424 1.00 92.50 172 GLU A O 1
ATOM 1324 N N . LEU A 1 173 ? -4.281 -14.662 -24.959 1.00 92.75 173 LEU A N 1
ATOM 1325 C CA . LEU A 1 173 ? -2.924 -14.953 -24.488 1.00 92.75 173 LEU A CA 1
ATOM 1326 C C . LEU A 1 173 ? -2.089 -15.707 -25.535 1.00 92.75 173 LEU A C 1
ATOM 1328 O O . LEU A 1 173 ? -0.972 -15.312 -25.853 1.00 92.75 173 LEU A O 1
ATOM 1332 N N . SER A 1 174 ? -2.648 -16.756 -26.140 1.00 89.25 174 SER A N 1
ATOM 1333 C CA . SER A 1 174 ? -1.948 -17.598 -27.129 1.00 89.25 174 SER A CA 1
ATOM 1334 C C . SER A 1 174 ? -1.621 -16.879 -28.447 1.00 89.25 174 SER A C 1
ATOM 1336 O O . SER A 1 174 ? -0.730 -17.300 -29.190 1.00 89.25 174 SER A O 1
ATOM 1338 N N . ARG A 1 175 ? -2.315 -15.775 -28.759 1.00 89.50 175 ARG A N 1
ATOM 1339 C CA . ARG A 1 175 ? -2.037 -14.939 -29.938 1.00 89.50 175 ARG A CA 1
ATOM 1340 C C . ARG A 1 175 ? -0.905 -13.930 -29.732 1.00 89.50 175 ARG A C 1
ATOM 1342 O O . ARG A 1 175 ? -0.502 -13.312 -30.718 1.00 89.50 175 ARG A O 1
ATOM 1349 N N . MET A 1 176 ? -0.398 -13.768 -28.511 1.00 87.88 176 MET A N 1
ATOM 1350 C CA . MET A 1 176 ? 0.698 -12.843 -28.219 1.00 87.88 176 MET A CA 1
ATOM 1351 C C . MET A 1 176 ? 1.969 -13.246 -28.969 1.00 87.88 176 MET A C 1
ATOM 1353 O O . MET A 1 176 ? 2.392 -14.403 -28.915 1.00 87.88 176 MET A O 1
ATOM 1357 N N . THR A 1 177 ? 2.593 -12.293 -29.663 1.00 85.56 177 THR A N 1
ATOM 1358 C CA . THR A 1 177 ? 3.811 -12.552 -30.450 1.00 85.56 177 THR A CA 1
ATOM 1359 C C . THR A 1 177 ? 4.950 -13.021 -29.544 1.00 85.56 177 THR A C 1
ATOM 1361 O O . THR A 1 177 ? 5.627 -13.995 -29.844 1.00 85.56 177 THR A O 1
ATOM 1364 N N . GLN A 1 178 ? 5.074 -12.417 -28.362 1.00 82.69 178 GLN A N 1
ATOM 1365 C CA . GLN A 1 178 ? 6.097 -12.726 -27.362 1.00 82.69 178 GLN A CA 1
ATOM 1366 C C . GLN A 1 178 ? 5.956 -14.154 -26.824 1.00 82.69 178 GLN A C 1
ATOM 1368 O O . GLN A 1 178 ? 6.963 -14.822 -26.596 1.00 82.69 178 GLN A O 1
ATOM 1373 N N . TYR A 1 179 ? 4.720 -14.637 -26.654 1.00 86.88 179 TYR A N 1
ATOM 1374 C CA . TYR A 1 179 ? 4.461 -16.023 -26.266 1.00 86.88 179 TYR A CA 1
ATOM 1375 C C . TYR A 1 179 ? 4.924 -16.989 -27.363 1.00 86.88 179 TYR A C 1
ATOM 1377 O O . TYR A 1 179 ? 5.666 -17.928 -27.083 1.00 86.88 179 TYR A O 1
ATOM 1385 N N . LYS A 1 180 ? 4.562 -16.729 -28.626 1.00 84.75 180 LYS A N 1
ATOM 1386 C CA . LYS A 1 180 ? 4.968 -17.565 -29.770 1.00 84.75 180 LYS A CA 1
ATOM 1387 C C . LYS A 1 180 ? 6.485 -17.600 -29.956 1.00 84.75 180 LYS A C 1
ATOM 1389 O O . LYS A 1 180 ? 7.054 -18.675 -30.163 1.00 84.75 180 LYS A O 1
ATOM 1394 N N . ASP A 1 181 ? 7.134 -16.447 -29.841 1.00 82.00 181 ASP A N 1
ATOM 1395 C CA . ASP A 1 181 ? 8.579 -16.311 -30.011 1.00 82.00 181 ASP A CA 1
ATOM 1396 C C . ASP A 1 181 ? 9.344 -17.044 -28.902 1.00 82.00 181 ASP A C 1
ATOM 1398 O O . ASP A 1 181 ? 10.252 -17.824 -29.193 1.00 82.00 181 ASP A O 1
ATOM 1402 N N . LYS A 1 182 ? 8.954 -16.856 -27.633 1.00 79.38 182 LYS A N 1
ATOM 1403 C CA . LYS A 1 182 ? 9.620 -17.500 -26.488 1.00 79.38 182 LYS A CA 1
ATOM 1404 C C . LYS A 1 182 ? 9.364 -19.007 -26.437 1.00 79.38 182 LYS A C 1
ATOM 1406 O O . LYS A 1 182 ? 10.299 -19.766 -26.203 1.00 79.38 182 LYS A O 1
ATOM 1411 N N . THR A 1 183 ? 8.150 -19.468 -26.738 1.00 80.31 183 THR A N 1
ATOM 1412 C CA . THR A 1 183 ? 7.853 -20.909 -26.838 1.00 80.31 183 THR A CA 1
ATOM 1413 C C . THR A 1 183 ? 8.665 -21.579 -27.946 1.00 80.31 183 THR A C 1
ATOM 1415 O O . THR A 1 183 ? 9.176 -22.683 -27.763 1.00 80.31 183 THR A O 1
ATOM 1418 N N . SER A 1 184 ? 8.875 -20.889 -29.073 1.00 77.12 184 SER A N 1
ATOM 1419 C CA . SER A 1 184 ? 9.695 -21.407 -30.174 1.00 77.12 184 SER A CA 1
ATOM 1420 C C . SER A 1 184 ? 11.160 -21.633 -29.783 1.00 77.12 184 SER A C 1
ATOM 1422 O O . SER A 1 184 ? 11.804 -22.516 -30.349 1.00 77.12 184 SER A O 1
ATOM 1424 N N . GLN A 1 185 ? 11.673 -20.874 -28.809 1.00 72.56 185 GLN A N 1
ATOM 1425 C CA . GLN A 1 185 ? 13.042 -20.987 -28.293 1.00 72.56 185 GLN A CA 1
ATOM 1426 C C . GLN A 1 185 ? 13.201 -22.081 -27.221 1.00 72.56 185 GLN A C 1
ATOM 1428 O O . GLN A 1 185 ? 14.317 -22.527 -26.975 1.00 72.56 185 GLN A O 1
ATOM 1433 N N . LEU A 1 186 ? 12.104 -22.544 -26.612 1.00 68.94 186 LEU A N 1
ATOM 1434 C CA . LEU A 1 186 ? 12.086 -23.525 -25.514 1.00 68.94 186 LEU A CA 1
ATOM 1435 C C . LEU A 1 186 ? 11.802 -24.967 -25.984 1.00 68.94 186 LEU A C 1
ATOM 1437 O O . LEU A 1 186 ? 11.399 -25.825 -25.197 1.00 68.94 186 LEU A O 1
ATOM 1441 N N . LYS A 1 187 ? 11.991 -25.258 -27.276 1.00 64.12 187 LYS A N 1
ATOM 1442 C CA . LYS A 1 187 ? 11.745 -26.594 -27.840 1.00 64.12 187 LYS A CA 1
ATOM 1443 C C . LYS A 1 187 ? 12.748 -27.612 -27.290 1.00 64.12 187 LYS A C 1
ATOM 1445 O O . LYS A 1 187 ? 13.956 -27.434 -27.415 1.00 64.12 187 LYS A O 1
ATOM 1450 N N . SER A 1 188 ? 12.234 -28.704 -26.721 1.00 56.75 188 SER A N 1
ATOM 1451 C CA . SER A 1 188 ? 13.055 -29.846 -26.296 1.00 56.75 188 SER A CA 1
ATOM 1452 C C . SER A 1 188 ? 13.717 -30.545 -27.499 1.00 56.75 188 SER A C 1
ATOM 1454 O O . SER A 1 188 ? 13.215 -30.421 -28.620 1.00 56.75 188 SER A O 1
ATOM 1456 N N . PRO A 1 189 ? 14.781 -31.352 -27.296 1.00 55.28 189 PRO A N 1
ATOM 1457 C CA . PRO A 1 189 ? 15.426 -32.139 -28.359 1.00 55.28 189 PRO A CA 1
ATOM 1458 C C . PRO A 1 189 ? 14.442 -33.000 -29.172 1.00 55.28 189 PRO A C 1
ATOM 1460 O O . PRO A 1 189 ? 14.629 -33.209 -30.368 1.00 55.28 189 PRO A O 1
ATOM 1463 N N . ASN A 1 190 ? 13.339 -33.417 -28.540 1.00 56.00 190 ASN A N 1
ATOM 1464 C CA . ASN A 1 190 ? 12.265 -34.212 -29.142 1.00 56.00 190 ASN A CA 1
ATOM 1465 C C . ASN A 1 190 ? 11.161 -33.368 -29.819 1.00 56.00 190 ASN A C 1
ATOM 1467 O O . ASN A 1 190 ? 10.092 -33.891 -30.119 1.00 56.00 190 ASN A O 1
ATOM 1471 N N . LYS A 1 191 ? 11.385 -32.064 -30.051 1.00 57.69 191 LYS A N 1
ATOM 1472 C CA . LYS A 1 191 ? 10.429 -31.094 -30.634 1.00 57.69 191 LYS A CA 1
ATOM 1473 C C . LYS A 1 191 ? 9.113 -30.898 -29.861 1.00 57.69 191 LYS A C 1
ATOM 1475 O O . LYS A 1 191 ? 8.222 -30.219 -30.365 1.00 57.69 191 LYS A O 1
ATOM 1480 N N . THR A 1 192 ? 8.986 -31.425 -28.645 1.00 58.00 192 THR A N 1
ATOM 1481 C CA . THR A 1 192 ? 7.864 -31.131 -27.746 1.00 58.00 192 THR A CA 1
ATOM 1482 C C . THR A 1 192 ? 7.991 -29.724 -27.158 1.00 58.00 192 THR A C 1
ATOM 1484 O O . THR A 1 192 ? 9.056 -29.324 -26.676 1.00 58.00 192 THR A O 1
ATOM 1487 N N . GLU A 1 193 ? 6.897 -28.964 -27.215 1.00 61.03 193 GLU A N 1
ATOM 1488 C CA . GLU A 1 193 ? 6.791 -27.623 -26.638 1.00 61.03 193 GLU A CA 1
ATOM 1489 C C . GLU A 1 193 ? 6.519 -27.743 -25.133 1.00 61.03 193 GLU A C 1
ATOM 1491 O O . GLU A 1 193 ? 5.409 -28.060 -24.716 1.00 61.03 193 GLU A O 1
ATOM 1496 N N . ILE A 1 194 ? 7.543 -27.518 -24.306 1.00 64.81 194 ILE A N 1
ATOM 1497 C CA . ILE A 1 194 ? 7.403 -27.457 -22.845 1.00 64.81 194 ILE A CA 1
ATOM 1498 C C . ILE A 1 194 ? 7.467 -25.980 -22.448 1.00 64.81 194 ILE A C 1
ATOM 1500 O O . ILE A 1 194 ? 8.496 -25.480 -22.002 1.00 64.81 194 ILE A O 1
ATOM 1504 N N . ALA A 1 195 ? 6.376 -25.251 -22.686 1.00 74.75 195 ALA A N 1
ATOM 1505 C CA . ALA A 1 195 ? 6.248 -23.859 -22.262 1.00 74.75 195 ALA A CA 1
ATOM 1506 C C . ALA A 1 195 ? 5.595 -23.795 -20.869 1.00 74.75 195 ALA A C 1
ATOM 1508 O O . ALA A 1 195 ? 4.489 -24.315 -20.703 1.00 74.75 195 ALA A O 1
ATOM 1509 N N . PRO A 1 196 ? 6.223 -23.154 -19.864 1.00 83.56 196 PRO A N 1
ATOM 1510 C CA . PRO A 1 196 ? 5.600 -22.958 -18.558 1.00 83.56 196 PRO A CA 1
ATOM 1511 C C . PRO A 1 196 ? 4.287 -22.175 -18.668 1.00 83.56 196 PRO A C 1
ATOM 1513 O O . PRO A 1 196 ? 4.210 -21.194 -19.406 1.00 83.56 196 PRO A O 1
ATOM 1516 N N . THR A 1 197 ? 3.271 -22.526 -17.875 1.00 89.06 197 THR A N 1
ATOM 1517 C CA . THR A 1 197 ? 1.992 -21.787 -17.854 1.00 89.06 197 THR A CA 1
ATOM 1518 C C . THR A 1 197 ? 2.188 -20.308 -17.519 1.00 89.06 197 THR A C 1
ATOM 1520 O O . THR A 1 197 ? 1.523 -19.456 -18.101 1.00 89.06 197 THR A O 1
ATOM 1523 N N . GLY A 1 198 ? 3.162 -19.985 -16.659 1.00 88.31 198 GLY A N 1
ATOM 1524 C CA . GLY A 1 198 ? 3.523 -18.600 -16.343 1.00 88.31 198 GLY A CA 1
ATOM 1525 C C . GLY A 1 198 ? 3.914 -17.779 -17.577 1.00 88.31 198 GLY A C 1
ATOM 1526 O O . GLY A 1 198 ? 3.572 -16.603 -17.656 1.00 88.31 198 GLY A O 1
ATOM 1527 N N . LEU A 1 199 ? 4.537 -18.399 -18.587 1.00 89.31 199 LEU A N 1
ATOM 1528 C CA . LEU A 1 199 ? 4.880 -17.738 -19.848 1.00 89.31 199 LEU A CA 1
ATOM 1529 C C . LEU A 1 199 ? 3.635 -17.381 -20.680 1.00 89.31 199 LEU A C 1
ATOM 1531 O O . LEU A 1 199 ? 3.655 -16.409 -21.429 1.00 89.31 199 LEU A O 1
ATOM 1535 N N . LEU A 1 200 ? 2.547 -18.142 -20.546 1.00 91.62 200 LEU A N 1
ATOM 1536 C CA . LEU A 1 200 ? 1.267 -17.827 -21.181 1.00 91.62 200 LEU A CA 1
ATOM 1537 C C . LEU A 1 200 ? 0.510 -16.736 -20.409 1.00 91.62 200 LEU A C 1
ATOM 1539 O O . LEU A 1 200 ? -0.120 -15.877 -21.021 1.00 91.62 200 LEU A O 1
ATOM 1543 N N . THR A 1 201 ? 0.554 -16.769 -19.074 1.00 94.25 201 THR A N 1
ATOM 1544 C CA . THR A 1 201 ? -0.299 -15.931 -18.216 1.00 94.25 201 THR A CA 1
ATOM 1545 C C . THR A 1 201 ? 0.357 -14.641 -17.729 1.00 94.25 201 THR A C 1
ATOM 1547 O O . THR A 1 201 ? -0.355 -13.774 -17.235 1.00 94.25 201 THR A O 1
ATOM 1550 N N . TYR A 1 202 ? 1.671 -14.432 -17.882 1.00 93.12 202 TYR A N 1
ATOM 1551 C CA . TYR A 1 202 ? 2.312 -13.190 -17.416 1.00 93.12 202 TYR A CA 1
ATOM 1552 C C . TYR A 1 202 ? 1.700 -11.885 -17.975 1.00 93.12 202 TYR A C 1
ATOM 1554 O O . TYR A 1 202 ? 1.777 -10.878 -17.270 1.00 93.12 202 TYR A O 1
ATOM 1562 N N . PRO A 1 203 ? 1.046 -11.830 -19.160 1.00 94.62 203 PRO A N 1
ATOM 1563 C CA . PRO A 1 203 ? 0.369 -10.607 -19.586 1.00 94.62 203 PRO A CA 1
ATOM 1564 C C . PRO A 1 203 ? -0.746 -10.160 -18.630 1.00 94.62 203 PRO A C 1
ATOM 1566 O O . PRO A 1 203 ? -0.965 -8.960 -18.479 1.00 94.62 203 PRO A O 1
ATOM 1569 N N . THR A 1 204 ? -1.418 -11.086 -17.932 1.00 95.25 204 THR A N 1
ATOM 1570 C CA . THR A 1 204 ? -2.419 -10.719 -16.912 1.00 95.25 204 THR A CA 1
ATOM 1571 C C . THR A 1 204 ? -1.767 -10.255 -15.614 1.00 95.25 204 THR A C 1
ATOM 1573 O O . THR A 1 204 ? -2.316 -9.385 -14.942 1.00 95.25 204 THR A O 1
ATOM 1576 N N . LEU A 1 205 ? -0.575 -10.769 -15.287 1.00 95.94 205 LEU A N 1
ATOM 1577 C CA . LEU A 1 205 ? 0.250 -10.235 -14.201 1.00 95.94 205 LEU A CA 1
ATOM 1578 C C . LEU A 1 205 ? 0.703 -8.803 -14.516 1.00 95.94 205 LEU A C 1
ATOM 1580 O O . LEU A 1 205 ? 0.549 -7.927 -13.677 1.00 95.94 205 LEU A O 1
ATOM 1584 N N . MET A 1 206 ? 1.140 -8.534 -15.750 1.00 93.56 206 MET A N 1
ATOM 1585 C CA . MET A 1 206 ? 1.478 -7.177 -16.198 1.00 93.56 206 MET A CA 1
ATOM 1586 C C . MET A 1 206 ? 0.271 -6.234 -16.117 1.00 93.56 206 MET A C 1
ATOM 1588 O O . MET A 1 206 ? 0.401 -5.109 -15.642 1.00 93.56 206 MET A O 1
ATOM 1592 N N . ALA A 1 207 ? -0.912 -6.693 -16.538 1.00 95.06 207 ALA A N 1
ATOM 1593 C CA . ALA A 1 207 ? -2.140 -5.919 -16.387 1.00 95.06 207 ALA A CA 1
ATOM 1594 C C . ALA A 1 207 ? -2.429 -5.613 -14.909 1.00 95.06 207 ALA A C 1
ATOM 1596 O O . ALA A 1 207 ? -2.779 -4.487 -14.572 1.00 95.06 207 ALA A O 1
ATOM 1597 N N . SER A 1 208 ? -2.217 -6.581 -14.016 1.00 96.31 208 SER A N 1
ATOM 1598 C CA . SER A 1 208 ? -2.360 -6.376 -12.576 1.00 96.31 208 SER A CA 1
ATOM 1599 C C . SER A 1 208 ? -1.381 -5.335 -12.032 1.00 96.31 208 SER A C 1
ATOM 1601 O O . SER A 1 208 ? -1.784 -4.472 -11.255 1.00 96.31 208 SER A O 1
ATOM 1603 N N . ASP A 1 209 ? -0.118 -5.383 -12.461 1.00 93.69 209 ASP A N 1
ATOM 1604 C CA . ASP A 1 209 ? 0.907 -4.418 -12.052 1.00 93.69 209 ASP A CA 1
ATOM 1605 C C . ASP A 1 209 ? 0.509 -2.982 -12.394 1.00 93.69 209 ASP A C 1
ATOM 1607 O O . ASP A 1 209 ? 0.827 -2.061 -11.650 1.00 93.69 209 ASP A O 1
ATOM 1611 N N . ILE A 1 210 ? -0.200 -2.798 -13.510 1.00 91.88 210 ILE A N 1
ATOM 1612 C CA . ILE A 1 210 ? -0.645 -1.493 -13.999 1.00 91.88 210 ILE A CA 1
ATOM 1613 C C . ILE A 1 210 ? -1.918 -1.031 -13.288 1.00 91.88 210 ILE A C 1
ATOM 1615 O O . ILE A 1 210 ? -1.994 0.097 -12.800 1.00 91.88 210 ILE A O 1
ATOM 1619 N N . LEU A 1 211 ? -2.921 -1.904 -13.224 1.00 93.50 211 LEU A N 1
ATOM 1620 C CA . LEU A 1 211 ? -4.266 -1.547 -12.781 1.00 93.50 211 LEU A CA 1
ATOM 1621 C C . LEU A 1 211 ? -4.388 -1.394 -11.256 1.00 93.50 211 LEU A C 1
ATOM 1623 O O . LEU A 1 211 ? -5.284 -0.689 -10.799 1.00 93.50 211 LEU A O 1
ATOM 1627 N N . LEU A 1 212 ? -3.482 -1.981 -10.461 1.00 91.50 212 LEU A N 1
ATOM 1628 C CA . LEU A 1 212 ? -3.455 -1.786 -9.000 1.00 91.50 212 LEU A CA 1
ATOM 1629 C C . LEU A 1 212 ? -3.212 -0.336 -8.574 1.00 91.50 212 LEU A C 1
ATOM 1631 O O . LEU A 1 212 ? -3.615 0.048 -7.477 1.00 91.50 212 LEU A O 1
ATOM 1635 N N . TYR A 1 213 ? -2.547 0.448 -9.421 1.00 87.56 213 TYR A N 1
ATOM 1636 C CA . TYR A 1 213 ? -2.121 1.812 -9.108 1.00 87.56 213 TYR A CA 1
ATOM 1637 C C . TYR A 1 213 ? -2.838 2.873 -9.943 1.00 87.56 213 TYR A C 1
ATOM 1639 O O . TYR A 1 213 ? -2.402 4.017 -9.923 1.00 87.56 213 TYR A O 1
ATOM 1647 N N . ASP A 1 214 ? -3.888 2.502 -10.692 1.00 84.06 214 ASP A N 1
ATOM 1648 C CA . ASP A 1 214 ? -4.608 3.399 -11.612 1.00 84.06 214 ASP A CA 1
ATOM 1649 C C . ASP A 1 214 ? -3.654 4.266 -12.452 1.00 84.06 214 ASP A C 1
ATOM 1651 O O . ASP A 1 214 ? -3.798 5.487 -12.533 1.00 84.06 214 ASP A O 1
ATOM 1655 N N . ALA A 1 215 ? -2.635 3.637 -13.046 1.00 81.56 215 ALA A N 1
ATOM 1656 C CA . ALA A 1 215 ? -1.612 4.367 -13.780 1.00 81.56 215 ALA A CA 1
ATOM 1657 C C . ALA A 1 215 ? -2.225 5.155 -14.951 1.00 81.56 215 ALA A C 1
ATOM 1659 O O . ALA A 1 215 ? -2.909 4.590 -15.808 1.00 81.56 215 ALA A O 1
ATOM 1660 N N . ASP A 1 216 ? -1.927 6.453 -15.016 1.00 77.81 216 ASP A N 1
ATOM 1661 C CA . ASP A 1 216 ? -2.272 7.316 -16.147 1.00 77.81 216 ASP A CA 1
ATOM 1662 C C . ASP A 1 216 ? -1.502 6.894 -17.396 1.00 77.81 216 ASP A C 1
ATOM 1664 O O . ASP A 1 216 ? -2.057 6.737 -18.483 1.00 77.81 216 ASP A O 1
ATOM 1668 N N . PHE A 1 217 ? -0.196 6.694 -17.216 1.00 78.44 217 PHE A N 1
ATOM 1669 C CA . PHE A 1 217 ? 0.743 6.488 -18.303 1.00 78.44 217 PHE A CA 1
ATOM 1670 C C . PHE A 1 217 ? 1.683 5.329 -18.002 1.00 78.44 217 PHE A C 1
ATOM 1672 O O . PHE A 1 217 ? 2.278 5.248 -16.923 1.00 78.44 217 PHE A O 1
ATOM 1679 N N . VAL A 1 218 ? 1.887 4.478 -19.008 1.00 78.19 218 VAL A N 1
ATOM 1680 C CA . VAL A 1 218 ? 2.874 3.395 -18.960 1.00 78.19 218 VAL A CA 1
ATOM 1681 C C . VAL A 1 218 ? 3.902 3.605 -20.079 1.00 78.19 218 VAL A C 1
ATOM 1683 O O . VAL A 1 218 ? 3.578 3.417 -21.261 1.00 78.19 218 VAL A O 1
ATOM 1686 N N . PRO A 1 219 ? 5.149 4.003 -19.758 1.00 70.56 219 PRO A N 1
ATOM 1687 C CA . PRO A 1 219 ? 6.260 3.969 -20.700 1.00 70.56 219 PRO A CA 1
ATOM 1688 C C . PRO A 1 219 ? 6.511 2.536 -21.172 1.00 70.56 219 PRO A C 1
ATOM 1690 O O . PRO A 1 219 ? 7.043 1.700 -20.445 1.00 70.56 219 PRO A O 1
ATOM 1693 N N . THR A 1 220 ? 6.143 2.252 -22.418 1.00 65.94 220 THR A N 1
ATOM 1694 C CA . THR A 1 220 ? 6.336 0.939 -23.039 1.00 65.94 220 THR A CA 1
ATOM 1695 C C . THR A 1 220 ? 7.120 1.071 -24.338 1.00 65.94 220 THR A C 1
ATOM 1697 O O . THR A 1 220 ? 6.930 1.999 -25.123 1.00 65.94 220 THR A O 1
ATOM 1700 N N . GLY A 1 221 ? 8.044 0.135 -24.567 1.00 65.31 221 GLY A N 1
ATOM 1701 C CA . GLY A 1 221 ? 8.686 -0.019 -25.873 1.00 65.31 221 GLY A CA 1
ATOM 1702 C C . GLY A 1 221 ? 7.719 -0.599 -26.909 1.00 65.31 221 GLY A C 1
ATOM 1703 O O . GLY A 1 221 ? 6.683 -1.161 -26.550 1.00 65.31 221 GLY A O 1
ATOM 1704 N N . SER A 1 222 ? 8.094 -0.538 -28.193 1.00 62.41 222 SER A N 1
ATOM 1705 C CA . SER A 1 222 ? 7.335 -1.145 -29.305 1.00 62.41 222 SER A CA 1
ATOM 1706 C C . SER A 1 222 ? 6.915 -2.588 -29.023 1.00 62.41 222 SER A C 1
ATOM 1708 O O . SER A 1 222 ? 5.800 -2.987 -29.349 1.00 62.41 222 SER A O 1
ATOM 1710 N N . ASP A 1 223 ? 7.790 -3.334 -28.352 1.00 65.56 223 ASP A N 1
ATOM 1711 C CA . ASP A 1 223 ? 7.666 -4.775 -28.149 1.00 65.56 223 ASP A CA 1
ATOM 1712 C C . ASP A 1 223 ? 6.700 -5.129 -27.008 1.00 65.56 223 ASP A C 1
ATOM 1714 O O . ASP A 1 223 ? 6.367 -6.292 -26.832 1.00 65.56 223 ASP A O 1
ATOM 1718 N N . GLN A 1 224 ? 6.236 -4.144 -26.230 1.00 70.62 224 GLN A N 1
ATOM 1719 C CA . GLN A 1 224 ? 5.307 -4.327 -25.104 1.00 70.62 224 GLN A CA 1
ATOM 1720 C C . GLN A 1 224 ? 3.920 -3.721 -25.383 1.00 70.62 224 GLN A C 1
ATOM 1722 O O . GLN A 1 224 ? 3.015 -3.811 -24.553 1.00 70.62 224 GLN A O 1
ATOM 1727 N N . LYS A 1 225 ? 3.723 -3.141 -26.576 1.00 81.31 225 LYS A N 1
ATOM 1728 C CA . LYS A 1 225 ? 2.470 -2.489 -26.978 1.00 81.31 225 LYS A CA 1
ATOM 1729 C C . LYS A 1 225 ? 1.273 -3.446 -26.944 1.00 81.31 225 LYS A C 1
ATOM 1731 O O . LYS A 1 225 ? 0.192 -3.055 -26.518 1.00 81.31 225 LYS A O 1
ATOM 1736 N N . GLN A 1 226 ? 1.471 -4.704 -27.347 1.00 86.94 226 GLN A N 1
ATOM 1737 C CA . GLN A 1 226 ? 0.404 -5.710 -27.372 1.00 86.94 226 GLN A CA 1
ATOM 1738 C C . GLN A 1 226 ? -0.101 -6.064 -25.962 1.00 86.94 226 GLN A C 1
ATOM 1740 O O . GLN A 1 226 ? -1.304 -6.222 -25.768 1.00 86.94 226 GLN A O 1
ATOM 1745 N N . HIS A 1 227 ? 0.787 -6.130 -24.961 1.00 90.50 227 HIS A N 1
ATOM 1746 C CA . HIS A 1 227 ? 0.382 -6.392 -23.576 1.00 90.50 227 HIS A CA 1
ATOM 1747 C C . HIS A 1 227 ? -0.358 -5.206 -22.952 1.00 90.50 227 HIS A C 1
ATOM 1749 O O . HIS A 1 227 ? -1.311 -5.402 -22.198 1.00 90.50 227 HIS A O 1
ATOM 1755 N N . LEU A 1 228 ? 0.042 -3.974 -23.282 1.00 89.81 228 LEU A N 1
ATOM 1756 C CA . LEU A 1 228 ? -0.672 -2.789 -22.814 1.00 89.81 228 LEU A CA 1
ATOM 1757 C C . LEU A 1 228 ? -2.066 -2.691 -23.448 1.00 89.81 228 LEU A C 1
ATOM 1759 O O . LEU A 1 228 ? -3.024 -2.357 -22.760 1.00 89.81 228 LEU A O 1
ATOM 1763 N N . GLU A 1 229 ? -2.213 -3.067 -24.720 1.00 91.44 229 GLU A N 1
ATOM 1764 C CA . GLU A 1 229 ? -3.531 -3.135 -25.362 1.00 91.44 229 GLU A CA 1
ATOM 1765 C C . GLU A 1 229 ? -4.430 -4.207 -24.726 1.00 91.44 229 GLU A C 1
ATOM 1767 O O . GLU A 1 229 ? -5.615 -3.968 -24.479 1.00 91.44 229 GLU A O 1
ATOM 1772 N N . LEU A 1 230 ? -3.865 -5.367 -24.368 1.00 93.81 230 LEU A N 1
ATOM 1773 C CA . LEU A 1 230 ? -4.588 -6.367 -23.580 1.00 93.81 230 LEU A CA 1
ATOM 1774 C C . LEU A 1 230 ? -4.988 -5.814 -22.205 1.00 93.81 230 LEU A C 1
ATOM 1776 O O . LEU A 1 230 ? -6.126 -6.004 -21.788 1.00 93.81 230 LEU A O 1
ATOM 1780 N N . THR A 1 231 ? -4.094 -5.092 -21.527 1.00 95.12 231 THR A N 1
ATOM 1781 C CA . THR A 1 231 ? -4.386 -4.441 -20.237 1.00 95.12 231 THR A CA 1
ATOM 1782 C C . THR A 1 231 ? -5.580 -3.495 -20.356 1.00 95.12 231 THR A C 1
ATOM 1784 O O . THR A 1 231 ? -6.507 -3.572 -19.553 1.00 95.12 231 THR A O 1
ATOM 1787 N N . ARG A 1 232 ? -5.604 -2.654 -21.399 1.00 94.75 232 ARG A N 1
ATOM 1788 C CA . ARG A 1 232 ? -6.724 -1.745 -21.690 1.00 94.75 232 ARG A CA 1
ATOM 1789 C C . ARG A 1 232 ? -8.016 -2.514 -21.954 1.00 94.75 232 ARG A C 1
ATOM 1791 O O . ARG A 1 232 ? -9.049 -2.189 -21.379 1.00 94.75 232 ARG A O 1
ATOM 1798 N N . THR A 1 233 ? -7.942 -3.574 -22.756 1.00 95.25 233 THR A N 1
ATOM 1799 C CA . THR A 1 233 ? -9.088 -4.439 -23.071 1.00 95.25 233 THR A CA 1
ATOM 1800 C C . THR A 1 233 ? -9.673 -5.084 -21.811 1.00 95.25 233 THR A C 1
ATOM 1802 O O . THR A 1 233 ? -10.889 -5.064 -21.615 1.00 95.25 233 THR A O 1
ATOM 1805 N N . ILE A 1 234 ? -8.821 -5.628 -20.935 1.00 95.38 234 ILE A N 1
ATOM 1806 C CA . ILE A 1 234 ? -9.232 -6.224 -19.658 1.00 95.38 234 ILE A CA 1
ATOM 1807 C C . ILE A 1 234 ? -9.858 -5.157 -18.753 1.00 95.38 234 ILE A C 1
ATOM 1809 O O . ILE A 1 234 ? -10.941 -5.389 -18.219 1.00 95.38 234 ILE A O 1
ATOM 1813 N N . ALA A 1 235 ? -9.234 -3.983 -18.618 1.00 95.12 235 ALA A N 1
ATOM 1814 C CA . ALA A 1 235 ? -9.757 -2.885 -17.806 1.00 95.12 235 ALA A CA 1
ATOM 1815 C C . ALA A 1 235 ? -11.151 -2.442 -18.281 1.00 95.12 235 ALA A C 1
ATOM 1817 O O . ALA A 1 235 ? -12.096 -2.428 -17.497 1.00 95.12 235 ALA A O 1
ATOM 1818 N N . SER A 1 236 ? -11.324 -2.176 -19.581 1.00 94.44 236 SER A N 1
ATOM 1819 C CA . SER A 1 236 ? -12.621 -1.792 -20.153 1.00 94.44 236 SER A CA 1
ATOM 1820 C C . SER A 1 236 ? -13.684 -2.881 -19.986 1.00 94.44 236 SER A C 1
ATOM 1822 O O . SER A 1 236 ? -14.840 -2.573 -19.692 1.00 94.44 236 SER A O 1
ATOM 1824 N N . ARG A 1 237 ? -13.306 -4.158 -20.129 1.00 93.62 237 ARG A N 1
ATOM 1825 C CA . ARG A 1 237 ? -14.195 -5.309 -19.904 1.00 93.62 237 ARG A CA 1
ATOM 1826 C C . ARG A 1 237 ? -14.653 -5.389 -18.450 1.00 93.62 237 ARG A C 1
ATOM 1828 O O . ARG A 1 237 ? -15.843 -5.558 -18.199 1.00 93.62 237 ARG A O 1
ATOM 1835 N N . MET A 1 238 ? -13.723 -5.247 -17.509 1.00 92.62 238 MET A N 1
ATOM 1836 C CA . MET A 1 238 ? -14.010 -5.244 -16.075 1.00 92.62 238 MET A CA 1
ATOM 1837 C C . MET A 1 238 ? -14.920 -4.074 -15.696 1.00 92.62 238 MET A C 1
ATOM 1839 O O . MET A 1 238 ? -15.932 -4.293 -15.035 1.00 92.62 238 MET A O 1
ATOM 1843 N N . ASN A 1 239 ? -14.631 -2.868 -16.193 1.00 91.31 239 ASN A N 1
ATOM 1844 C CA . ASN A 1 239 ? -15.460 -1.690 -15.942 1.00 91.31 239 ASN A CA 1
ATOM 1845 C C . ASN A 1 239 ? -16.879 -1.862 -16.503 1.00 91.31 239 ASN A C 1
ATOM 1847 O O . ASN A 1 239 ? -17.871 -1.546 -15.852 1.00 91.31 239 ASN A O 1
ATOM 1851 N N . SER A 1 240 ? -17.001 -2.415 -17.710 1.00 89.06 240 SER A N 1
ATOM 1852 C CA . SER A 1 240 ? -18.313 -2.651 -18.325 1.00 89.06 240 SER A CA 1
ATOM 1853 C C . SER A 1 240 ? -19.144 -3.672 -17.544 1.00 89.06 240 SER A C 1
ATOM 1855 O O . SER A 1 240 ? -20.364 -3.552 -17.492 1.00 89.06 240 SER A O 1
ATOM 1857 N N . LYS A 1 241 ? -18.492 -4.677 -16.946 1.00 84.75 241 LYS A N 1
ATOM 1858 C CA . LYS A 1 241 ? -19.162 -5.780 -16.249 1.00 84.75 241 LYS A CA 1
ATOM 1859 C C . LYS A 1 241 ? -19.491 -5.475 -14.784 1.00 84.75 241 LYS A C 1
ATOM 1861 O O . LYS A 1 241 ? -20.534 -5.915 -14.315 1.00 84.75 241 LYS A O 1
ATOM 1866 N N . TYR A 1 242 ? -18.618 -4.761 -14.072 1.00 79.19 242 TYR A N 1
ATOM 1867 C CA . TYR A 1 242 ? -18.703 -4.597 -12.613 1.00 79.19 242 TYR A CA 1
ATOM 1868 C C . TYR A 1 242 ? -18.770 -3.137 -12.135 1.00 79.19 242 TYR A C 1
ATOM 1870 O O . TYR A 1 242 ? -18.851 -2.905 -10.937 1.00 79.19 242 TYR A O 1
ATOM 1878 N N . GLY A 1 243 ? -18.746 -2.145 -13.033 1.00 73.56 243 GLY A N 1
ATOM 1879 C CA . GLY A 1 243 ? -18.919 -0.729 -12.683 1.00 73.56 243 GLY A CA 1
ATOM 1880 C C . GLY A 1 243 ? -18.036 0.198 -13.516 1.00 73.56 243 GLY A C 1
ATOM 1881 O O . GLY A 1 243 ? -16.840 -0.053 -13.663 1.00 73.56 243 GLY A O 1
ATOM 1882 N N . LYS A 1 244 ? -18.613 1.290 -14.045 1.00 61.03 244 LYS A N 1
ATOM 1883 C CA . LYS A 1 244 ? -18.001 2.145 -15.087 1.00 61.03 244 LYS A CA 1
ATOM 1884 C C . LYS A 1 244 ? -16.625 2.741 -14.734 1.00 61.03 244 LYS A C 1
ATOM 1886 O O . LYS A 1 244 ? -15.921 3.153 -15.650 1.00 61.03 244 LYS A O 1
ATOM 1891 N N . GLU A 1 245 ? -16.218 2.725 -13.466 1.00 74.81 245 GLU A N 1
ATOM 1892 C CA . GLU A 1 245 ? -14.991 3.365 -12.966 1.00 74.81 245 GLU A CA 1
ATOM 1893 C C . GLU A 1 245 ? -14.111 2.440 -12.099 1.00 74.81 245 GLU A C 1
ATOM 1895 O O . GLU A 1 245 ? -13.329 2.917 -11.282 1.00 74.81 245 GLU A O 1
ATOM 1900 N N . LEU A 1 246 ? -14.211 1.109 -12.243 1.00 82.88 246 LEU A N 1
ATOM 1901 C CA . LEU A 1 246 ? -13.413 0.190 -11.413 1.00 82.88 246 LEU A CA 1
ATOM 1902 C C . LEU A 1 246 ? -11.891 0.371 -11.617 1.00 82.88 246 LEU A C 1
ATOM 1904 O O . LEU A 1 246 ? -11.124 0.411 -10.649 1.00 82.88 246 LEU A O 1
ATOM 1908 N N . PHE A 1 247 ? -11.461 0.503 -12.871 1.00 92.06 247 PHE A N 1
ATOM 1909 C CA . PHE A 1 247 ? -10.073 0.744 -13.252 1.00 92.06 247 PHE A CA 1
ATOM 1910 C C . PHE A 1 247 ? -9.922 1.965 -14.147 1.00 92.06 247 PHE A C 1
ATOM 1912 O O . PHE A 1 247 ? -10.698 2.163 -15.087 1.00 92.06 247 PHE A O 1
ATOM 1919 N N . LYS A 1 248 ? -8.837 2.713 -13.946 1.00 89.38 248 LYS A N 1
ATOM 1920 C CA . LYS A 1 248 ? -8.376 3.683 -14.938 1.00 89.38 248 LYS A CA 1
ATOM 1921 C C . LYS A 1 248 ? -7.750 2.968 -16.137 1.00 89.38 248 LYS A C 1
ATOM 1923 O O . LYS A 1 248 ? -6.954 2.045 -15.977 1.00 89.38 248 LYS A O 1
ATOM 1928 N N . VAL A 1 249 ? -8.116 3.384 -17.350 1.00 91.31 249 VAL A N 1
ATOM 1929 C CA . VAL A 1 249 ? -7.576 2.798 -18.584 1.00 91.31 249 VAL A CA 1
ATOM 1930 C C . VAL A 1 249 ? -6.250 3.497 -18.930 1.00 91.31 249 VAL A C 1
ATOM 1932 O O . VAL A 1 249 ? -6.280 4.680 -19.264 1.00 91.31 249 VAL A O 1
ATOM 1935 N N . PRO A 1 250 ? -5.099 2.800 -18.886 1.00 88.12 250 PRO A N 1
ATOM 1936 C CA . PRO A 1 250 ? -3.782 3.426 -19.018 1.00 88.12 250 PRO A CA 1
ATOM 1937 C C . PRO A 1 250 ? -3.470 3.850 -20.458 1.00 88.12 250 PRO A C 1
ATOM 1939 O O . PRO A 1 250 ? -3.805 3.137 -21.413 1.00 88.12 250 PRO A O 1
ATOM 1942 N N . GLU A 1 251 ? -2.758 4.963 -20.628 1.00 82.75 251 GLU A N 1
ATOM 1943 C CA . GLU A 1 251 ? -2.256 5.443 -21.920 1.00 82.75 251 GLU A CA 1
ATOM 1944 C C . GLU A 1 251 ? -0.776 5.099 -22.161 1.00 82.75 251 GLU A C 1
ATOM 1946 O O . GLU A 1 251 ? 0.039 4.948 -21.247 1.00 82.75 251 GLU A O 1
ATOM 1951 N N . THR A 1 252 ? -0.398 4.985 -23.437 1.00 75.62 252 THR A N 1
ATOM 1952 C CA . THR A 1 252 ? 1.003 4.819 -23.844 1.00 75.6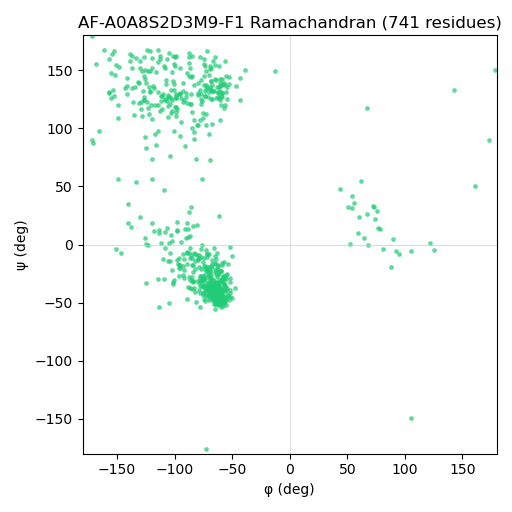2 252 THR A CA 1
ATOM 1953 C C . THR A 1 252 ? 1.751 6.143 -23.766 1.00 75.62 252 THR A C 1
ATOM 1955 O O . THR A 1 252 ? 1.398 7.085 -24.475 1.00 75.62 252 THR A O 1
ATOM 1958 N N . MET A 1 253 ? 2.867 6.183 -23.038 1.00 67.00 253 MET A N 1
ATOM 1959 C CA . MET A 1 253 ? 3.831 7.282 -23.139 1.00 67.00 253 MET A CA 1
ATOM 1960 C C . MET A 1 253 ? 5.048 6.837 -23.956 1.00 67.00 253 MET A C 1
ATOM 1962 O O . MET A 1 253 ? 5.826 5.993 -23.517 1.00 67.00 253 MET A O 1
ATOM 1966 N N . ILE A 1 254 ? 5.234 7.420 -25.145 1.00 59.19 254 ILE A N 1
ATOM 1967 C CA . ILE A 1 254 ? 6.438 7.209 -25.962 1.00 59.19 254 ILE A CA 1
ATOM 1968 C C . ILE A 1 254 ? 7.392 8.390 -25.718 1.00 59.19 254 ILE A C 1
ATOM 1970 O O . ILE A 1 254 ? 7.041 9.527 -26.047 1.00 59.19 254 ILE A O 1
ATOM 1974 N N . PRO A 1 255 ? 8.599 8.170 -25.163 1.00 54.88 255 PRO A N 1
ATOM 1975 C CA . PRO A 1 255 ? 9.561 9.249 -24.981 1.00 54.88 255 PRO A CA 1
ATOM 1976 C C . PRO A 1 255 ? 9.978 9.840 -26.338 1.00 54.88 255 PRO A C 1
ATOM 1978 O O . PRO A 1 255 ? 10.424 9.116 -27.226 1.00 54.88 255 PRO A O 1
ATOM 1981 N N . LYS A 1 256 ? 9.872 11.168 -26.502 1.00 50.16 256 LYS A N 1
ATOM 1982 C CA . LYS A 1 256 ? 10.182 11.871 -27.767 1.00 50.16 256 LYS A CA 1
ATOM 1983 C C . LYS A 1 256 ? 11.676 11.861 -28.151 1.00 50.16 256 LYS A C 1
ATOM 1985 O O . LYS A 1 256 ? 11.997 12.102 -29.309 1.00 50.16 256 LYS A O 1
ATOM 1990 N N . LEU A 1 257 ? 12.593 11.588 -27.215 1.00 45.88 257 LEU A N 1
ATOM 1991 C CA . LEU A 1 257 ? 14.047 11.587 -27.442 1.00 45.88 257 LEU A CA 1
ATOM 1992 C C . LEU A 1 257 ? 14.731 10.444 -26.664 1.00 45.88 257 LEU A C 1
ATOM 1994 O O . LEU A 1 257 ? 14.531 10.325 -25.460 1.00 45.88 257 LEU A O 1
ATOM 1998 N N . GLY A 1 258 ? 15.572 9.642 -27.334 1.00 49.50 258 GLY A N 1
ATOM 1999 C CA . GLY A 1 258 ? 16.352 8.545 -26.723 1.00 49.50 258 GLY A CA 1
ATOM 2000 C C . GLY A 1 258 ? 15.669 7.165 -26.692 1.00 49.50 258 GLY A C 1
ATOM 2001 O O . GLY A 1 258 ? 16.227 6.219 -26.149 1.00 49.50 258 GLY A O 1
ATOM 2002 N N . ALA A 1 259 ? 14.481 7.020 -27.289 1.00 51.41 259 ALA A N 1
ATOM 2003 C CA . ALA A 1 259 ? 13.657 5.809 -27.191 1.00 51.41 259 ALA A CA 1
ATOM 2004 C C . ALA A 1 259 ? 14.179 4.578 -27.970 1.00 51.41 259 ALA A C 1
ATOM 2006 O O . ALA A 1 259 ? 13.607 3.492 -27.842 1.00 51.41 259 ALA A O 1
ATOM 2007 N N . ARG A 1 260 ? 15.226 4.716 -28.799 1.00 63.62 260 ARG A N 1
ATOM 2008 C CA . ARG A 1 260 ? 15.644 3.649 -29.723 1.00 63.62 260 ARG A CA 1
ATOM 2009 C C . ARG A 1 260 ? 17.150 3.626 -30.011 1.00 63.62 260 ARG A C 1
ATOM 2011 O O . ARG A 1 260 ? 17.554 3.683 -31.162 1.00 63.62 260 ARG A O 1
ATOM 2018 N N . ILE A 1 261 ? 17.960 3.516 -28.960 1.00 77.81 261 ILE A N 1
ATOM 2019 C CA . ILE A 1 261 ? 19.389 3.208 -29.111 1.00 77.81 261 ILE A CA 1
ATOM 2020 C C . ILE A 1 261 ? 19.546 1.770 -29.641 1.00 77.81 261 ILE A C 1
ATOM 2022 O O . ILE A 1 261 ? 18.898 0.835 -29.155 1.00 77.81 261 ILE A O 1
ATOM 2026 N N . MET A 1 262 ? 20.384 1.611 -30.661 1.00 84.81 262 MET A N 1
ATOM 2027 C CA . MET A 1 262 ? 20.580 0.367 -31.407 1.00 84.81 262 MET A CA 1
ATOM 2028 C C . MET A 1 262 ? 21.831 -0.380 -30.934 1.00 84.81 262 MET A C 1
ATOM 2030 O O . MET A 1 262 ? 22.713 0.194 -30.290 1.00 84.81 262 MET A O 1
ATOM 2034 N N . ASP A 1 263 ? 21.904 -1.668 -31.254 1.00 87.56 263 ASP A N 1
ATOM 2035 C CA . ASP A 1 263 ? 23.060 -2.513 -30.962 1.00 87.56 263 ASP A CA 1
ATOM 2036 C C . ASP A 1 263 ? 24.304 -2.007 -31.721 1.00 87.56 263 ASP A C 1
ATOM 2038 O O . ASP A 1 263 ? 24.238 -1.649 -32.900 1.00 87.56 263 ASP A O 1
ATOM 2042 N N . LEU A 1 264 ? 25.450 -1.943 -31.036 1.00 89.19 264 LEU A N 1
ATOM 2043 C CA . LEU A 1 264 ? 26.692 -1.399 -31.600 1.00 89.19 264 LEU A CA 1
ATOM 2044 C C . LEU A 1 264 ? 27.294 -2.277 -32.706 1.00 89.19 264 LEU A C 1
ATOM 2046 O O . LEU A 1 264 ? 28.078 -1.780 -33.509 1.00 89.19 264 LEU A O 1
ATOM 2050 N N . GLN A 1 265 ? 26.968 -3.568 -32.740 1.00 89.56 265 GLN A N 1
ATOM 2051 C CA . GLN A 1 265 ? 27.435 -4.526 -33.743 1.00 89.56 265 GLN A CA 1
ATOM 2052 C C . GLN A 1 265 ? 26.376 -4.785 -34.819 1.00 89.56 265 GLN A C 1
ATOM 2054 O O . GLN A 1 265 ? 26.717 -5.024 -35.975 1.00 89.56 265 GLN A O 1
ATOM 2059 N N . ASN A 1 266 ? 25.090 -4.696 -34.470 1.00 86.50 266 ASN A N 1
ATOM 2060 C CA . ASN A 1 266 ? 23.980 -4.781 -35.414 1.00 86.50 266 ASN A CA 1
ATOM 2061 C C . ASN A 1 266 ? 23.064 -3.546 -35.320 1.00 86.50 266 ASN A C 1
ATOM 2063 O O . ASN A 1 266 ? 21.997 -3.622 -34.707 1.00 86.50 266 ASN A O 1
ATOM 2067 N N . PRO A 1 267 ? 23.413 -2.432 -35.993 1.00 83.69 267 PRO A N 1
ATOM 2068 C CA . PRO A 1 267 ? 22.684 -1.165 -35.885 1.00 83.69 267 PRO A CA 1
ATOM 2069 C C . PRO A 1 267 ? 21.226 -1.187 -36.374 1.00 83.69 267 PRO A C 1
ATOM 2071 O O . PRO A 1 267 ? 20.514 -0.201 -36.207 1.00 83.69 267 PRO A O 1
ATOM 2074 N N . LEU A 1 268 ? 20.768 -2.287 -36.985 1.00 82.12 268 LEU A N 1
ATOM 2075 C CA . LEU A 1 268 ? 19.375 -2.494 -37.401 1.00 82.12 268 LEU A CA 1
ATOM 2076 C C . LEU A 1 268 ? 18.519 -3.148 -36.308 1.00 82.12 268 LEU A C 1
ATOM 2078 O O . LEU A 1 268 ? 17.289 -3.093 -36.366 1.00 82.12 268 LEU A O 1
ATOM 2082 N N . LYS A 1 269 ? 19.151 -3.749 -35.296 1.00 81.19 269 LYS A N 1
ATOM 2083 C CA . LYS A 1 269 ? 18.478 -4.309 -34.124 1.00 81.19 269 LYS A CA 1
ATOM 2084 C C . LYS A 1 269 ? 18.606 -3.358 -32.942 1.00 81.19 269 LYS A C 1
ATOM 2086 O O . LYS A 1 269 ? 19.645 -2.744 -32.716 1.00 81.19 269 LYS A O 1
ATOM 2091 N N . LYS A 1 270 ? 17.524 -3.237 -32.174 1.00 75.94 270 LYS A N 1
ATOM 2092 C CA . LYS A 1 270 ? 17.544 -2.508 -30.905 1.00 75.94 270 LYS A CA 1
ATOM 2093 C C . LYS A 1 270 ? 18.552 -3.179 -29.970 1.00 75.94 270 LYS A C 1
ATOM 2095 O O . LYS A 1 270 ? 18.636 -4.409 -29.969 1.00 75.94 270 LYS A O 1
ATOM 2100 N N . MET A 1 271 ? 19.275 -2.380 -29.182 1.00 77.12 271 MET A N 1
ATOM 2101 C CA . MET A 1 271 ? 20.115 -2.924 -28.117 1.00 77.12 271 MET A CA 1
ATOM 2102 C C . MET A 1 271 ? 19.240 -3.807 -27.219 1.00 77.12 271 MET A C 1
ATOM 2104 O O . MET A 1 271 ? 18.142 -3.405 -26.819 1.00 77.12 271 MET A O 1
ATOM 2108 N N . SER A 1 272 ? 19.675 -5.052 -27.041 1.00 67.00 272 SER A N 1
ATOM 2109 C CA . SER A 1 272 ? 18.918 -6.074 -26.332 1.00 67.00 272 SER A CA 1
ATOM 2110 C C . SER A 1 272 ? 19.798 -6.770 -25.313 1.00 67.00 272 SER A C 1
ATOM 2112 O O . SER A 1 272 ? 20.935 -7.160 -25.599 1.00 67.00 272 SER A O 1
ATOM 2114 N N . LYS A 1 273 ? 19.181 -7.020 -24.164 1.00 61.31 273 LYS A N 1
ATOM 2115 C CA . LYS A 1 273 ? 19.768 -7.659 -22.991 1.00 61.31 273 LYS A CA 1
ATOM 2116 C C . LYS A 1 273 ? 20.004 -9.157 -23.201 1.00 61.31 273 LYS A C 1
ATOM 2118 O O . LYS A 1 273 ? 20.822 -9.759 -22.517 1.00 61.31 273 LYS A O 1
ATOM 2123 N N . SER A 1 274 ? 19.316 -9.738 -24.187 1.00 53.28 274 SER A N 1
ATOM 2124 C CA . SER A 1 274 ? 19.338 -11.160 -24.553 1.00 53.28 274 SER A CA 1
ATOM 2125 C C . SER A 1 274 ? 20.101 -11.453 -25.852 1.00 53.28 274 SER A C 1
ATOM 2127 O O . SER A 1 274 ? 19.966 -12.539 -26.419 1.00 53.28 274 SER A O 1
ATOM 2129 N N . SER A 1 275 ? 20.897 -10.508 -26.372 1.00 54.75 275 SER A N 1
ATOM 2130 C CA . SER A 1 275 ? 21.721 -10.792 -27.550 1.00 54.75 275 SER A CA 1
ATOM 2131 C C . SER A 1 275 ? 22.816 -11.819 -27.207 1.00 54.75 275 SER A C 1
ATOM 2133 O O . SER A 1 275 ? 23.458 -11.753 -26.161 1.00 54.75 275 SER A O 1
ATOM 2135 N N . LEU A 1 276 ? 23.044 -12.789 -28.103 1.00 47.56 276 LEU A N 1
ATOM 2136 C CA . LEU A 1 276 ? 24.048 -13.858 -27.940 1.00 47.56 276 LEU A CA 1
ATOM 2137 C C . LEU A 1 276 ? 25.487 -13.322 -27.772 1.00 47.56 276 LEU A C 1
ATOM 2139 O O . LEU A 1 276 ? 26.377 -14.050 -27.337 1.00 47.56 276 LEU A O 1
ATOM 2143 N N . THR A 1 277 ? 25.727 -12.052 -28.113 1.00 60.03 277 THR A N 1
ATOM 2144 C CA . THR A 1 277 ? 27.039 -11.397 -28.084 1.00 60.03 277 THR A CA 1
ATOM 2145 C C . THR A 1 277 ? 26.990 -10.088 -27.300 1.00 60.03 277 THR A C 1
ATOM 2147 O O . THR A 1 277 ? 26.491 -9.076 -27.786 1.00 60.03 277 THR A O 1
ATOM 2150 N N . SER A 1 278 ? 27.637 -10.055 -26.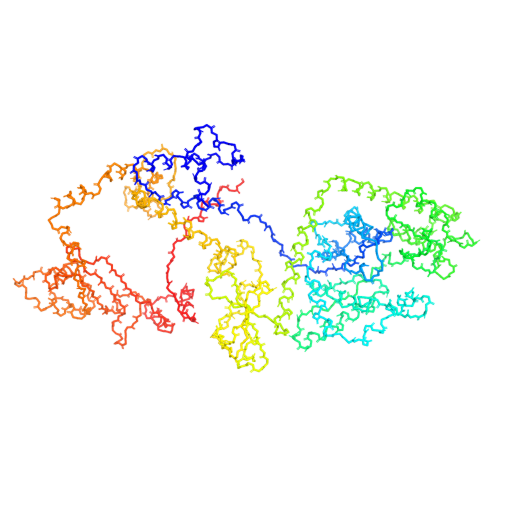132 1.00 71.94 278 SER A N 1
ATOM 2151 C CA . SER A 1 278 ? 27.700 -8.867 -25.259 1.00 71.94 278 SER A CA 1
ATOM 2152 C C . SER A 1 278 ? 28.473 -7.663 -25.833 1.00 71.94 278 SER A C 1
ATOM 2154 O O . SER A 1 278 ? 28.542 -6.619 -25.186 1.00 71.94 278 SER A O 1
ATOM 2156 N N . ALA A 1 279 ? 29.077 -7.786 -27.021 1.00 80.62 279 ALA A N 1
ATOM 2157 C CA . ALA A 1 279 ? 29.842 -6.723 -27.677 1.00 80.62 279 ALA A CA 1
ATOM 2158 C C . ALA A 1 279 ? 28.959 -5.569 -28.192 1.00 80.62 279 ALA A C 1
ATOM 2160 O O . ALA A 1 279 ? 29.431 -4.439 -28.290 1.00 80.62 279 ALA A O 1
ATOM 2161 N N . GLY A 1 280 ? 27.688 -5.855 -28.490 1.00 81.69 280 GLY A N 1
ATOM 2162 C CA . GLY A 1 280 ? 26.710 -4.892 -29.004 1.00 81.69 280 GLY A CA 1
ATOM 2163 C C . GLY A 1 280 ? 26.027 -4.023 -27.946 1.00 81.69 280 GLY A C 1
ATOM 2164 O O . GLY A 1 280 ? 25.445 -2.996 -28.288 1.00 81.69 280 GLY A O 1
ATOM 2165 N N . THR A 1 281 ? 26.149 -4.398 -26.670 1.00 85.00 281 THR A N 1
ATOM 2166 C CA . THR A 1 281 ? 25.397 -3.822 -25.547 1.00 85.00 281 THR A CA 1
ATOM 2167 C C . THR A 1 281 ? 26.338 -3.247 -24.492 1.00 85.00 281 THR A C 1
ATOM 2169 O O . THR A 1 281 ? 27.303 -3.907 -24.107 1.00 85.00 281 THR A O 1
ATOM 2172 N N . ILE A 1 282 ? 26.053 -2.049 -23.975 1.00 85.56 282 ILE A N 1
ATOM 2173 C CA . ILE A 1 282 ? 26.802 -1.440 -22.860 1.00 85.56 282 ILE A CA 1
ATOM 2174 C C . ILE A 1 282 ? 25.976 -1.562 -21.578 1.00 85.56 282 ILE A C 1
ATOM 2176 O O . ILE A 1 282 ? 24.874 -1.022 -21.516 1.00 85.56 282 ILE A O 1
ATOM 2180 N N . PHE A 1 283 ? 26.512 -2.217 -20.548 1.00 85.75 283 PHE A N 1
ATOM 2181 C CA . PHE A 1 283 ? 25.868 -2.351 -19.235 1.00 85.75 283 PHE A CA 1
ATOM 2182 C C . PHE A 1 283 ? 26.356 -1.283 -18.247 1.00 85.75 283 PHE A C 1
ATOM 2184 O O . PHE A 1 283 ? 27.500 -0.841 -18.332 1.00 85.75 283 PHE A O 1
ATOM 2191 N N . LEU A 1 284 ? 25.527 -0.885 -17.270 1.00 84.81 284 LEU A N 1
ATOM 2192 C CA . LEU A 1 284 ? 25.895 0.177 -16.310 1.00 84.81 284 LEU A CA 1
ATOM 2193 C C . LEU A 1 284 ? 27.088 -0.166 -15.401 1.00 84.81 284 LEU A C 1
ATOM 2195 O O . LEU A 1 284 ? 27.764 0.731 -14.902 1.00 84.81 284 LEU A O 1
ATOM 2199 N N . LEU A 1 285 ? 27.366 -1.453 -15.215 1.00 86.94 285 LEU A N 1
ATOM 2200 C CA . LEU A 1 285 ? 28.473 -1.995 -14.426 1.00 86.94 285 LEU A CA 1
ATOM 2201 C C . LEU A 1 285 ? 29.565 -2.618 -15.312 1.00 86.94 285 LEU A C 1
ATOM 2203 O O . LEU A 1 285 ? 30.451 -3.294 -14.793 1.00 86.94 285 LEU A O 1
ATOM 2207 N N . ASP A 1 286 ? 29.535 -2.422 -16.640 1.00 89.56 286 ASP A N 1
ATOM 2208 C CA . ASP A 1 286 ? 30.691 -2.802 -17.458 1.00 89.56 286 ASP A CA 1
ATOM 2209 C C . ASP A 1 286 ? 31.932 -2.030 -16.959 1.00 89.56 286 ASP A C 1
ATOM 2211 O O . ASP A 1 286 ? 31.844 -0.819 -16.719 1.00 89.56 286 ASP A O 1
ATOM 2215 N N . PRO A 1 287 ? 33.106 -2.685 -16.841 1.00 92.69 287 PRO A N 1
ATOM 2216 C CA . PRO A 1 287 ? 34.355 -1.976 -16.600 1.00 92.69 287 PRO A CA 1
ATOM 2217 C C . PRO A 1 287 ? 34.549 -0.875 -17.644 1.00 92.69 287 PRO A C 1
ATOM 2219 O O . PRO A 1 287 ? 34.308 -1.106 -18.832 1.00 92.69 287 PRO A O 1
ATOM 2222 N N . ILE A 1 288 ? 35.017 0.297 -17.213 1.00 93.50 288 ILE A N 1
ATOM 2223 C CA . ILE A 1 288 ? 35.138 1.494 -18.061 1.00 93.50 288 ILE A CA 1
ATOM 2224 C C . ILE A 1 288 ? 35.906 1.199 -19.361 1.00 93.50 288 ILE A C 1
ATOM 2226 O O . ILE A 1 288 ? 35.421 1.494 -20.455 1.00 93.50 288 ILE A O 1
ATOM 2230 N N . GLU A 1 289 ? 37.025 0.479 -19.264 1.00 92.69 289 GLU A N 1
ATOM 2231 C CA . GLU A 1 289 ? 37.825 0.053 -20.422 1.00 92.69 289 GLU A CA 1
ATOM 2232 C C . GLU A 1 289 ? 37.063 -0.865 -21.389 1.00 92.69 289 GLU A C 1
ATOM 2234 O O . GLU A 1 289 ? 37.191 -0.767 -22.614 1.00 92.69 289 GLU A O 1
ATOM 2239 N N . LYS A 1 290 ? 36.214 -1.752 -20.859 1.00 92.25 290 LYS A N 1
ATOM 2240 C CA . LYS A 1 290 ? 35.395 -2.658 -21.669 1.00 92.25 290 LYS A CA 1
ATOM 2241 C C . LYS A 1 290 ? 34.300 -1.886 -22.404 1.00 92.25 290 LYS A C 1
ATOM 2243 O O . LYS A 1 290 ? 34.096 -2.130 -23.593 1.00 92.25 290 LYS A O 1
ATOM 2248 N N . ALA A 1 291 ? 33.629 -0.948 -21.733 1.00 90.38 291 ALA A N 1
ATOM 2249 C CA . ALA A 1 291 ? 32.636 -0.074 -22.358 1.00 90.38 291 ALA A CA 1
ATOM 2250 C C . ALA A 1 291 ? 33.267 0.778 -23.474 1.00 90.38 291 ALA A C 1
ATOM 2252 O O . ALA A 1 291 ? 32.748 0.807 -24.592 1.00 90.38 291 ALA A O 1
ATOM 2253 N N . ARG A 1 292 ? 34.448 1.364 -23.219 1.00 93.50 292 ARG A N 1
ATOM 2254 C CA . ARG A 1 292 ? 35.237 2.098 -24.221 1.00 93.50 292 ARG A CA 1
ATOM 2255 C C . ARG A 1 292 ? 35.536 1.229 -25.443 1.00 93.50 292 ARG A C 1
ATOM 2257 O O . ARG A 1 292 ? 35.263 1.633 -26.571 1.00 93.50 292 ARG A O 1
ATOM 2264 N N . LYS A 1 293 ? 36.026 0.001 -25.238 1.00 93.62 293 LYS A N 1
ATOM 2265 C CA . LYS A 1 293 ? 36.334 -0.939 -26.330 1.00 93.62 293 LYS A CA 1
ATOM 2266 C C . LYS A 1 293 ? 35.107 -1.285 -27.183 1.00 93.62 293 LYS A C 1
ATOM 2268 O O . LYS A 1 293 ? 35.225 -1.356 -28.409 1.00 93.62 293 LYS A O 1
ATOM 2273 N N . LYS A 1 294 ? 33.931 -1.472 -26.572 1.00 92.88 294 LYS A N 1
ATOM 2274 C CA . LYS A 1 294 ? 32.672 -1.740 -27.296 1.00 92.88 294 LYS A CA 1
ATOM 2275 C C . LYS A 1 294 ? 32.280 -0.582 -28.219 1.00 92.88 294 LYS A C 1
ATOM 2277 O O . LYS A 1 294 ? 31.930 -0.812 -29.369 1.00 92.88 294 LYS A O 1
ATOM 2282 N N . ILE A 1 295 ? 32.424 0.662 -27.759 1.00 92.81 295 ILE A N 1
ATOM 2283 C CA . ILE A 1 295 ? 32.133 1.860 -28.568 1.00 92.81 295 ILE A CA 1
ATOM 2284 C C . ILE A 1 295 ? 33.136 2.004 -29.715 1.00 92.81 295 ILE A C 1
ATOM 2286 O O . ILE A 1 295 ? 32.751 2.220 -30.864 1.00 92.81 295 ILE A O 1
ATOM 2290 N N . MET A 1 296 ? 34.428 1.814 -29.434 1.00 94.12 296 MET A N 1
ATOM 2291 C CA . MET A 1 296 ? 35.469 1.899 -30.463 1.00 94.12 296 MET A CA 1
ATOM 2292 C C . MET A 1 296 ? 35.286 0.844 -31.568 1.00 94.12 296 MET A C 1
ATOM 2294 O O . MET A 1 296 ? 35.557 1.113 -32.742 1.00 94.12 296 MET A O 1
ATOM 2298 N N . SER A 1 297 ? 34.762 -0.330 -31.214 1.00 93.12 297 SER A N 1
ATOM 2299 C CA . SER A 1 297 ? 34.457 -1.426 -32.144 1.00 93.12 297 SER A CA 1
ATOM 2300 C C . SER A 1 297 ? 33.054 -1.369 -32.763 1.00 93.12 297 SER A C 1
ATOM 2302 O O . SER A 1 297 ? 32.690 -2.294 -33.484 1.00 93.12 297 SER A O 1
ATOM 2304 N N . ALA A 1 298 ? 32.273 -0.303 -32.542 1.00 91.62 298 ALA A N 1
ATOM 2305 C CA . ALA A 1 298 ? 30.944 -0.170 -33.140 1.00 91.62 298 ALA A CA 1
ATOM 2306 C C . ALA A 1 298 ? 31.000 -0.206 -34.680 1.00 91.62 298 ALA A C 1
ATOM 2308 O O . ALA A 1 298 ? 31.881 0.409 -35.290 1.00 91.62 298 ALA A O 1
ATOM 2309 N N . VAL A 1 299 ? 30.061 -0.911 -35.310 1.00 91.19 299 VAL A N 1
ATOM 2310 C CA . VAL A 1 299 ? 29.982 -1.063 -36.767 1.00 91.19 299 VAL A CA 1
ATOM 2311 C C . VAL A 1 299 ? 29.562 0.262 -37.403 1.00 91.19 299 VAL A C 1
ATOM 2313 O O . VAL A 1 299 ? 28.551 0.859 -37.036 1.00 91.19 299 VAL A O 1
ATOM 2316 N N . THR A 1 300 ? 30.353 0.720 -38.370 1.00 90.44 300 THR A N 1
ATOM 2317 C CA . THR A 1 300 ? 30.118 1.935 -39.162 1.00 90.44 300 THR A CA 1
ATOM 2318 C C . THR A 1 300 ? 30.170 1.594 -40.645 1.00 90.44 300 THR A C 1
ATOM 2320 O O . THR A 1 300 ? 30.717 0.558 -41.020 1.00 90.44 300 THR A O 1
ATOM 2323 N N . ASP A 1 301 ? 29.619 2.458 -41.492 1.00 90.00 301 ASP A N 1
ATOM 2324 C CA . ASP A 1 301 ? 29.772 2.320 -42.940 1.00 90.00 301 ASP A CA 1
ATOM 2325 C C . ASP A 1 301 ? 31.198 2.692 -43.405 1.00 90.00 301 ASP A C 1
ATOM 2327 O O . ASP A 1 301 ? 32.089 2.948 -42.590 1.00 90.00 301 ASP A O 1
ATOM 2331 N N . SER A 1 302 ? 31.431 2.684 -44.718 1.00 86.94 302 SER A N 1
ATOM 2332 C CA . SER A 1 302 ? 32.752 2.915 -45.323 1.00 86.94 302 SER A CA 1
ATOM 2333 C C . SER A 1 302 ? 32.918 4.303 -45.955 1.00 86.94 302 SER A C 1
ATOM 2335 O O . SER A 1 302 ? 33.975 4.587 -46.508 1.00 86.94 302 SER A O 1
ATOM 2337 N N . GLU A 1 303 ? 31.914 5.183 -45.888 1.00 85.06 303 GLU A N 1
ATOM 2338 C CA . GLU A 1 303 ? 31.936 6.477 -46.589 1.00 85.06 303 GLU A CA 1
ATOM 2339 C C . GLU A 1 303 ? 32.656 7.589 -45.805 1.00 85.06 303 GLU A C 1
ATOM 2341 O O . GLU A 1 303 ? 32.892 8.664 -46.353 1.00 85.06 303 GLU A O 1
ATOM 2346 N N . ASN A 1 304 ? 32.971 7.361 -44.523 1.00 83.44 304 ASN A N 1
ATOM 2347 C CA . ASN A 1 304 ? 33.654 8.295 -43.610 1.00 83.44 304 ASN A CA 1
ATOM 2348 C C . ASN A 1 304 ? 33.040 9.713 -43.548 1.00 83.44 304 ASN A C 1
ATOM 2350 O O . ASN A 1 304 ? 33.738 10.702 -43.348 1.00 83.44 304 ASN A O 1
ATOM 2354 N N . LYS A 1 305 ? 31.716 9.812 -43.709 1.00 87.31 305 LYS A N 1
ATOM 2355 C CA . LYS A 1 305 ? 30.923 11.040 -43.542 1.00 87.31 305 LYS A CA 1
ATOM 2356 C C . LYS A 1 305 ? 30.018 10.928 -42.323 1.00 87.31 305 LYS A C 1
ATOM 2358 O O . LYS A 1 305 ? 29.284 9.945 -42.198 1.00 87.31 305 LYS A O 1
ATOM 2363 N N . ILE A 1 306 ? 30.066 11.909 -41.424 1.00 89.50 306 ILE A N 1
ATOM 2364 C CA . ILE A 1 306 ? 29.264 11.928 -40.192 1.00 89.50 306 ILE A CA 1
ATOM 2365 C C . ILE A 1 306 ? 27.952 12.660 -40.481 1.00 89.50 306 ILE A C 1
ATOM 2367 O O . ILE A 1 306 ? 27.841 13.867 -40.294 1.00 89.50 306 ILE A O 1
ATOM 2371 N N . ILE A 1 307 ? 26.985 11.914 -41.013 1.00 89.62 307 ILE A N 1
ATOM 2372 C CA . ILE A 1 307 ? 25.656 12.409 -41.384 1.00 89.62 307 ILE A CA 1
ATOM 2373 C C . ILE A 1 307 ? 24.616 11.457 -40.798 1.00 89.62 307 ILE A C 1
ATOM 2375 O O . ILE A 1 307 ? 24.794 10.236 -40.820 1.00 89.62 307 ILE A O 1
ATOM 2379 N N . PHE A 1 308 ? 23.536 12.022 -40.279 1.00 89.56 308 PHE A N 1
ATOM 2380 C CA . PHE A 1 308 ? 22.398 11.306 -39.748 1.00 89.56 308 PHE A CA 1
ATOM 2381 C C . PHE A 1 308 ? 21.496 10.801 -40.878 1.00 89.56 308 PHE A C 1
ATOM 2383 O O . PHE A 1 308 ? 20.767 11.560 -41.514 1.00 89.56 308 PHE A O 1
ATOM 2390 N N . ASP A 1 309 ? 21.530 9.493 -41.098 1.00 89.25 309 ASP A N 1
ATOM 2391 C CA . ASP A 1 309 ? 20.681 8.767 -42.039 1.00 89.25 309 ASP A CA 1
ATOM 2392 C C . ASP A 1 309 ? 20.438 7.350 -41.494 1.00 89.25 309 ASP A C 1
ATOM 2394 O O . ASP A 1 309 ? 21.350 6.518 -41.439 1.00 89.25 309 ASP A O 1
ATOM 2398 N N . LYS A 1 310 ? 19.209 7.068 -41.047 1.00 85.50 310 LYS A N 1
ATOM 2399 C CA . LYS A 1 310 ? 18.866 5.771 -40.438 1.00 85.50 310 LYS A CA 1
ATOM 2400 C C . LYS A 1 310 ? 18.836 4.620 -41.437 1.00 85.50 310 LYS A C 1
ATOM 2402 O O . LYS A 1 310 ? 18.979 3.477 -41.012 1.00 85.50 310 LYS A O 1
ATOM 2407 N N . GLU A 1 311 ? 18.630 4.901 -42.719 1.00 85.94 311 GLU A N 1
ATOM 2408 C CA . GLU A 1 311 ? 18.522 3.869 -43.749 1.00 85.94 311 GLU A CA 1
ATOM 2409 C C . GLU A 1 311 ? 19.895 3.535 -44.319 1.00 85.94 311 GLU A C 1
ATOM 2411 O O . GLU A 1 311 ? 20.263 2.365 -44.408 1.00 85.94 311 GLU A O 1
ATOM 2416 N N . LYS A 1 312 ? 20.683 4.561 -44.655 1.00 88.06 312 LYS A N 1
ATOM 2417 C CA . LYS A 1 312 ? 21.986 4.379 -45.309 1.00 88.06 312 LYS A CA 1
ATOM 2418 C C . LYS A 1 312 ? 23.146 4.277 -44.324 1.00 88.06 312 LYS A C 1
ATOM 2420 O O . LYS A 1 312 ? 24.141 3.625 -44.624 1.00 88.06 312 LYS A O 1
ATOM 2425 N N . LYS A 1 313 ? 23.038 4.909 -43.149 1.00 91.31 313 LYS A N 1
ATOM 2426 C CA . LYS A 1 313 ? 24.136 5.044 -42.171 1.00 91.31 313 LYS A CA 1
ATOM 2427 C C . LYS A 1 313 ? 23.672 4.712 -40.744 1.00 91.31 313 LYS A C 1
ATOM 2429 O O . LYS A 1 313 ? 23.859 5.520 -39.825 1.00 91.31 313 LYS A O 1
ATOM 2434 N N . PRO A 1 314 ? 23.069 3.532 -40.505 1.00 89.75 314 PRO A N 1
ATOM 2435 C CA . PRO A 1 314 ? 22.428 3.220 -39.227 1.00 89.75 314 PRO A CA 1
ATOM 2436 C C . PRO A 1 314 ? 23.414 3.228 -38.044 1.00 89.75 314 PRO A C 1
ATOM 2438 O O . PRO A 1 314 ? 23.065 3.695 -36.963 1.00 89.75 314 PRO A O 1
ATOM 2441 N N . GLY A 1 315 ? 24.665 2.794 -38.247 1.00 89.94 315 GLY A N 1
ATOM 2442 C CA . GLY A 1 315 ? 25.704 2.808 -37.207 1.00 89.94 315 GLY A CA 1
ATOM 2443 C C . GLY A 1 315 ? 26.123 4.216 -36.773 1.00 89.94 315 GLY A C 1
ATOM 2444 O O . GLY A 1 315 ? 26.181 4.508 -35.579 1.00 89.94 315 GLY A O 1
ATOM 2445 N N . ILE A 1 316 ? 26.346 5.120 -37.732 1.00 92.31 316 ILE A N 1
ATOM 2446 C CA . ILE A 1 316 ? 26.690 6.526 -37.455 1.00 92.31 316 ILE A CA 1
ATOM 2447 C C . ILE A 1 316 ? 25.507 7.259 -36.827 1.00 92.31 316 ILE A C 1
ATOM 2449 O O . ILE A 1 316 ? 25.677 7.964 -35.833 1.00 92.31 316 ILE A O 1
ATOM 2453 N N . SER A 1 317 ? 24.299 7.029 -37.342 1.00 91.06 317 SER A N 1
ATOM 2454 C CA . SER A 1 317 ? 23.069 7.593 -36.784 1.00 91.06 317 SER A CA 1
ATOM 2455 C C . SER A 1 317 ? 22.845 7.171 -35.333 1.00 91.06 317 SER A C 1
ATOM 2457 O O . SER A 1 317 ? 22.457 8.000 -34.513 1.00 91.06 317 SER A O 1
ATOM 2459 N N . ASN A 1 318 ? 23.156 5.915 -34.991 1.00 90.56 318 ASN A N 1
ATOM 2460 C CA . ASN A 1 318 ? 23.091 5.419 -33.618 1.00 90.56 318 ASN A CA 1
ATOM 2461 C C . ASN A 1 318 ? 24.083 6.152 -32.693 1.00 90.56 318 ASN A C 1
ATOM 2463 O O . ASN A 1 318 ? 23.704 6.611 -31.619 1.00 90.56 318 ASN A O 1
ATOM 2467 N N . LEU A 1 319 ? 25.340 6.328 -33.119 1.00 90.88 319 LEU A N 1
ATOM 2468 C CA . LEU A 1 319 ? 26.353 7.057 -32.340 1.00 90.88 319 LEU A CA 1
ATOM 2469 C C . LEU A 1 319 ? 25.983 8.537 -32.140 1.00 90.88 319 LEU A C 1
ATOM 2471 O O . LEU A 1 319 ? 26.135 9.067 -31.037 1.00 90.88 319 LEU A O 1
ATOM 2475 N N . LEU A 1 320 ? 25.441 9.188 -33.174 1.00 90.06 320 LEU A N 1
ATOM 2476 C CA . LEU A 1 320 ? 24.925 10.557 -33.088 1.00 90.06 320 LEU A CA 1
ATOM 2477 C C . LEU A 1 320 ? 23.729 10.663 -32.131 1.00 90.06 320 LEU A C 1
ATOM 2479 O O . LEU A 1 320 ? 23.641 11.629 -31.375 1.00 90.06 320 LEU A O 1
ATOM 2483 N N . GLU A 1 321 ? 22.832 9.672 -32.108 1.00 87.25 321 GLU A N 1
ATOM 2484 C CA . GLU A 1 321 ? 21.708 9.622 -31.163 1.00 87.25 321 GLU A CA 1
ATOM 2485 C C . GLU A 1 321 ? 22.156 9.435 -29.712 1.00 87.25 321 GLU A C 1
ATOM 2487 O O . GLU A 1 321 ? 21.582 10.072 -28.821 1.00 87.25 321 GLU A O 1
ATOM 2492 N N . ILE A 1 322 ? 23.179 8.606 -29.466 1.00 86.44 322 ILE A N 1
ATOM 2493 C CA . ILE A 1 322 ? 23.786 8.445 -28.135 1.00 86.44 322 ILE A CA 1
ATOM 2494 C C . ILE A 1 322 ? 24.373 9.784 -27.677 1.00 86.44 322 ILE A C 1
ATOM 2496 O O . ILE A 1 322 ? 24.026 10.263 -26.595 1.00 86.44 322 ILE A O 1
ATOM 2500 N N . LEU A 1 323 ? 25.196 10.425 -28.514 1.00 87.38 323 LEU A N 1
ATOM 2501 C CA . LEU A 1 323 ? 25.860 11.687 -28.176 1.00 87.38 323 LEU A CA 1
ATOM 2502 C C . LEU A 1 323 ? 24.858 12.827 -27.961 1.00 87.38 323 LEU A C 1
ATOM 2504 O O . LEU A 1 323 ? 24.894 13.504 -26.935 1.00 87.38 323 LEU A O 1
ATOM 2508 N N . SER A 1 324 ? 23.901 12.978 -28.881 1.00 85.44 324 SER A N 1
ATOM 2509 C CA . SER A 1 324 ? 22.781 13.919 -28.757 1.00 85.44 324 SER A CA 1
ATOM 2510 C C . SER A 1 324 ? 21.991 13.680 -27.477 1.00 85.44 324 SER A C 1
ATOM 2512 O O . SER A 1 324 ? 21.540 14.624 -26.822 1.00 85.44 324 SER A O 1
ATOM 2514 N N . SER A 1 325 ? 21.842 12.414 -27.079 1.00 78.62 325 SER A N 1
ATOM 2515 C CA . SER A 1 325 ? 21.085 12.080 -25.884 1.00 78.62 325 SER A CA 1
ATOM 2516 C C . SER A 1 325 ? 21.794 12.356 -24.577 1.00 78.62 325 SER A C 1
ATOM 2518 O O . SER A 1 325 ? 21.123 12.721 -23.615 1.00 78.62 325 SER A O 1
ATOM 2520 N N . LEU A 1 326 ? 23.112 12.239 -24.542 1.00 79.81 326 LEU A N 1
ATOM 2521 C CA . LEU A 1 326 ? 23.885 12.500 -23.335 1.00 79.81 326 LEU A CA 1
ATOM 2522 C C . LEU A 1 326 ? 24.225 13.983 -23.166 1.00 79.81 326 LEU A C 1
ATOM 2524 O O . LEU A 1 326 ? 24.122 14.503 -22.057 1.00 79.81 326 LEU A O 1
ATOM 2528 N N . ASN A 1 327 ? 24.529 14.681 -24.263 1.00 81.69 327 ASN A N 1
ATOM 2529 C CA . ASN A 1 327 ? 24.908 16.098 -24.233 1.00 81.69 327 ASN A CA 1
ATOM 2530 C C . ASN A 1 327 ? 23.715 17.060 -24.341 1.00 81.69 327 ASN A C 1
ATOM 2532 O O . ASN A 1 327 ? 23.884 18.264 -24.176 1.00 81.69 327 ASN A O 1
ATOM 2536 N N . ASN A 1 328 ? 22.508 16.544 -24.602 1.00 76.69 328 ASN A N 1
ATOM 2537 C CA . ASN A 1 328 ? 21.300 17.341 -24.841 1.00 76.69 328 ASN A CA 1
ATOM 2538 C C . ASN A 1 328 ? 21.461 18.355 -25.995 1.00 76.69 328 ASN A C 1
ATOM 2540 O O . ASN A 1 328 ? 20.919 19.458 -25.957 1.00 76.69 328 ASN A O 1
ATOM 2544 N N . GLU A 1 329 ? 22.214 17.965 -27.025 1.00 82.31 329 GLU A N 1
ATOM 2545 C CA . GLU A 1 329 ? 22.522 18.782 -28.199 1.00 82.31 329 GLU A CA 1
ATOM 2546 C C . GLU A 1 329 ? 21.750 18.259 -29.428 1.00 82.31 329 GLU A C 1
ATOM 2548 O O . GLU A 1 329 ? 21.679 17.040 -29.624 1.00 82.31 329 GLU A O 1
ATOM 2553 N N . PRO A 1 330 ? 21.163 19.119 -30.284 1.00 86.75 330 PRO A N 1
ATOM 2554 C CA . PRO A 1 330 ? 20.506 18.674 -31.512 1.00 86.75 330 PRO A CA 1
ATOM 2555 C C . PRO A 1 330 ? 21.479 17.962 -32.458 1.00 86.75 330 PRO A C 1
ATOM 2557 O O . PRO A 1 330 ? 22.579 18.455 -32.698 1.00 86.75 330 PRO A O 1
ATOM 2560 N N . ILE A 1 331 ? 21.043 16.863 -33.084 1.00 88.00 331 ILE A N 1
ATOM 2561 C CA . ILE A 1 331 ? 21.872 16.068 -34.014 1.00 88.00 331 ILE A CA 1
ATOM 2562 C C . ILE A 1 331 ? 22.516 16.946 -35.101 1.00 88.00 331 ILE A C 1
ATOM 2564 O O . ILE A 1 331 ? 23.711 16.831 -35.344 1.00 88.00 331 ILE A O 1
ATOM 2568 N N . LYS A 1 332 ? 21.772 17.908 -35.664 1.00 88.75 332 LYS A N 1
ATOM 2569 C CA . LYS A 1 332 ? 22.287 18.852 -36.675 1.00 88.75 332 LYS A CA 1
ATOM 2570 C C . LYS A 1 332 ? 23.455 19.720 -36.198 1.00 88.75 332 LYS A C 1
ATOM 2572 O O . LYS A 1 332 ? 24.268 20.153 -37.008 1.00 88.75 332 LYS A O 1
ATOM 2577 N N . SER A 1 333 ? 23.515 20.034 -34.905 1.00 89.25 333 SER A N 1
ATOM 2578 C CA . SER A 1 333 ? 24.628 20.791 -34.318 1.00 89.25 333 SER A CA 1
ATOM 2579 C C . SER A 1 333 ? 25.871 19.910 -34.201 1.00 89.25 333 SER A C 1
ATOM 2581 O O . SER A 1 333 ? 26.966 20.315 -34.594 1.00 89.25 333 SER A O 1
ATOM 2583 N N . ILE A 1 334 ? 25.672 18.654 -33.795 1.00 88.75 334 ILE A N 1
ATOM 2584 C CA . ILE A 1 334 ? 26.729 17.646 -33.724 1.00 88.75 334 ILE A CA 1
ATOM 2585 C C . ILE A 1 334 ? 27.312 17.390 -35.121 1.00 88.75 334 ILE A C 1
ATOM 2587 O O . ILE A 1 334 ? 28.525 17.449 -35.279 1.00 88.75 334 ILE A O 1
ATOM 2591 N N . GLU A 1 335 ? 26.478 17.196 -36.148 1.00 90.19 335 GLU A N 1
ATOM 2592 C CA . GLU A 1 335 ? 26.933 17.019 -37.539 1.00 90.19 335 GLU A CA 1
ATOM 2593 C C . GLU A 1 335 ? 27.853 18.160 -37.998 1.00 90.19 335 GLU A C 1
ATOM 2595 O O . GLU A 1 335 ? 28.920 17.909 -38.553 1.00 90.19 335 GLU A O 1
ATOM 2600 N N . LYS A 1 336 ? 27.493 19.417 -37.699 1.00 89.25 336 LYS A N 1
ATOM 2601 C CA . LYS A 1 336 ? 28.327 20.587 -38.030 1.00 89.25 336 LYS A CA 1
ATOM 2602 C C . LYS A 1 336 ? 29.673 20.569 -37.308 1.00 89.25 336 LYS A C 1
ATOM 2604 O O . LYS A 1 336 ? 30.690 20.892 -37.912 1.00 89.25 336 LYS A O 1
ATOM 2609 N N . ARG A 1 337 ? 29.692 20.192 -36.028 1.00 90.75 337 ARG A N 1
ATOM 2610 C CA . ARG A 1 337 ? 30.918 20.117 -35.212 1.00 90.75 337 ARG A CA 1
ATOM 2611 C C . ARG A 1 337 ? 31.864 19.003 -35.664 1.00 90.75 337 ARG A C 1
ATOM 2613 O O . ARG A 1 337 ? 33.072 19.079 -35.438 1.00 90.75 337 ARG A O 1
ATOM 2620 N N . PHE A 1 338 ? 31.305 17.975 -36.290 1.00 90.31 338 PHE A N 1
ATOM 2621 C CA . PHE A 1 338 ? 32.029 16.848 -36.859 1.00 90.31 338 PHE A CA 1
ATOM 2622 C C . PHE A 1 338 ? 32.277 16.979 -38.367 1.00 90.31 338 PHE A C 1
ATOM 2624 O O . PHE A 1 338 ? 32.717 16.013 -38.991 1.00 90.31 338 PHE A O 1
ATOM 2631 N N . ASN A 1 339 ? 32.054 18.162 -38.952 1.00 83.06 339 ASN A N 1
ATOM 2632 C CA . ASN A 1 339 ? 32.411 18.408 -40.342 1.00 83.06 339 ASN A CA 1
ATOM 2633 C C . ASN A 1 339 ? 33.923 18.184 -40.532 1.00 83.06 339 ASN A C 1
ATOM 2635 O O . ASN A 1 339 ? 34.721 18.672 -39.736 1.00 83.06 339 ASN A O 1
ATOM 2639 N N . GLU A 1 340 ? 34.295 17.398 -41.545 1.00 82.62 340 GLU A N 1
ATOM 2640 C CA . GLU A 1 340 ? 35.681 16.991 -41.859 1.00 82.62 340 GLU A CA 1
ATOM 2641 C C . GLU A 1 340 ? 36.400 16.110 -40.811 1.00 82.62 340 GLU A C 1
ATOM 2643 O O . GLU A 1 340 ? 37.570 15.772 -40.991 1.00 82.62 340 GLU A O 1
ATOM 2648 N N . LYS A 1 341 ? 35.717 15.665 -39.748 1.00 89.31 341 LYS A N 1
ATOM 2649 C CA . LYS A 1 341 ? 36.273 14.713 -38.769 1.00 89.31 341 LYS A CA 1
ATOM 2650 C C . LYS A 1 341 ? 36.056 13.256 -39.183 1.00 89.31 341 LYS A C 1
ATOM 2652 O O . LYS A 1 341 ? 35.128 12.925 -39.918 1.00 89.31 341 LYS A O 1
ATOM 2657 N N . SER A 1 342 ? 36.902 12.363 -38.672 1.00 91.00 342 SER A N 1
ATOM 2658 C CA . SER A 1 342 ? 36.831 10.926 -38.951 1.00 91.00 342 SER A CA 1
ATOM 2659 C C . SER A 1 342 ? 35.846 10.190 -38.035 1.00 91.00 342 SER A C 1
ATOM 2661 O O . SER A 1 342 ? 35.525 10.638 -36.932 1.00 91.00 342 SER A O 1
ATOM 2663 N N . TYR A 1 343 ? 35.427 8.982 -38.428 1.00 91.31 343 TYR A N 1
ATOM 2664 C CA . TYR A 1 343 ? 34.646 8.092 -37.551 1.00 91.31 343 TYR A CA 1
ATOM 2665 C C . TYR A 1 343 ? 35.347 7.745 -36.241 1.00 91.31 343 TYR A C 1
ATOM 2667 O O . TYR A 1 343 ? 34.678 7.502 -35.235 1.00 91.31 343 TYR A O 1
ATOM 2675 N N . LYS A 1 344 ? 36.684 7.742 -36.231 1.00 92.50 344 LYS A N 1
ATOM 2676 C CA . LYS A 1 344 ? 37.454 7.544 -35.004 1.00 92.50 344 LYS A CA 1
ATOM 2677 C C . LYS A 1 344 ? 37.188 8.681 -34.020 1.00 92.50 344 LYS A C 1
ATOM 2679 O O . LYS A 1 344 ? 36.933 8.394 -32.858 1.00 92.50 344 LYS A O 1
ATOM 2684 N N . ASP A 1 345 ? 37.172 9.926 -34.487 1.00 92.12 345 ASP A N 1
ATOM 2685 C CA . ASP A 1 345 ? 36.945 11.099 -33.635 1.00 92.12 345 ASP A CA 1
ATOM 2686 C C . ASP A 1 345 ? 35.546 11.071 -33.008 1.00 92.12 345 ASP A C 1
ATOM 2688 O O . ASP A 1 345 ? 35.404 11.298 -31.808 1.00 92.12 345 ASP A O 1
ATOM 2692 N N . LEU A 1 346 ? 34.519 10.699 -33.787 1.00 92.50 346 LEU A N 1
ATOM 2693 C CA . LEU A 1 346 ? 33.157 10.514 -33.268 1.00 92.50 346 LEU A CA 1
ATOM 2694 C C . LEU A 1 346 ? 33.107 9.432 -32.186 1.00 92.50 346 LEU A C 1
ATOM 2696 O O . LEU A 1 346 ? 32.507 9.632 -31.133 1.00 92.50 346 LEU A O 1
ATOM 2700 N N . LYS A 1 347 ? 33.745 8.282 -32.431 1.00 94.62 347 LYS A N 1
ATOM 2701 C CA . LYS A 1 347 ? 33.784 7.178 -31.465 1.00 94.62 347 LYS A CA 1
ATOM 2702 C C . LYS A 1 347 ? 34.535 7.548 -30.189 1.00 94.62 347 LYS A C 1
ATOM 2704 O O . LYS A 1 347 ? 34.102 7.122 -29.123 1.00 94.62 347 LYS A O 1
ATOM 2709 N N . VAL A 1 348 ? 35.619 8.325 -30.280 1.00 95.69 348 VAL A N 1
ATOM 2710 C CA . VAL A 1 348 ? 36.354 8.805 -29.099 1.00 95.69 348 VAL A CA 1
ATOM 2711 C C . VAL A 1 348 ? 35.462 9.703 -28.251 1.00 95.69 348 VAL A C 1
ATOM 2713 O O . VAL A 1 348 ? 35.331 9.439 -27.060 1.00 95.69 348 VAL A O 1
ATOM 2716 N N . GLU A 1 349 ? 34.784 10.684 -28.851 1.00 93.75 349 GLU A N 1
ATOM 2717 C CA . GLU A 1 349 ? 33.923 11.592 -28.085 1.00 93.75 349 GLU A CA 1
ATOM 2718 C C . GLU A 1 349 ? 32.720 10.858 -27.468 1.00 93.75 349 GLU A C 1
ATOM 2720 O O . GLU A 1 349 ? 32.410 11.038 -26.290 1.00 93.75 349 GLU A O 1
ATOM 2725 N N . VAL A 1 350 ? 32.071 9.962 -28.225 1.00 91.62 350 VAL A N 1
ATOM 2726 C CA . VAL A 1 350 ? 30.995 9.111 -27.685 1.00 91.62 350 VAL A CA 1
ATOM 2727 C C . VAL A 1 350 ? 31.514 8.257 -26.531 1.00 91.62 350 VAL A C 1
ATOM 2729 O O . VAL A 1 350 ? 30.827 8.123 -25.519 1.00 91.62 350 VAL A O 1
ATOM 2732 N N . ALA A 1 351 ? 32.716 7.690 -26.663 1.00 93.69 351 ALA A N 1
ATOM 2733 C CA . ALA A 1 351 ? 33.310 6.878 -25.616 1.00 93.69 351 ALA A CA 1
ATOM 2734 C C . ALA A 1 351 ? 33.553 7.690 -24.348 1.00 93.69 351 ALA A C 1
ATOM 2736 O O . ALA A 1 351 ? 33.132 7.240 -23.291 1.00 93.69 351 ALA A O 1
ATOM 2737 N N . GLU A 1 352 ? 34.144 8.879 -24.453 1.00 93.00 352 GLU A N 1
ATOM 2738 C CA . GLU A 1 352 ? 34.408 9.760 -23.312 1.00 93.00 352 GLU A CA 1
ATOM 2739 C C . GLU A 1 352 ? 33.123 10.106 -22.558 1.00 93.00 352 GLU A C 1
ATOM 2741 O O . GLU A 1 352 ? 33.021 9.831 -21.360 1.00 93.00 352 GLU A O 1
ATOM 2746 N N . VAL A 1 353 ? 32.103 10.595 -23.270 1.00 88.75 353 VAL A N 1
ATOM 2747 C CA . VAL A 1 353 ? 30.817 10.984 -22.670 1.00 88.75 353 VAL A CA 1
ATOM 2748 C C . VAL A 1 353 ? 30.133 9.792 -21.989 1.00 88.75 353 VAL A C 1
ATOM 2750 O O . VAL A 1 353 ? 29.619 9.917 -20.873 1.00 88.75 353 VAL A O 1
ATOM 2753 N N . VAL A 1 354 ? 30.150 8.616 -22.624 1.00 88.62 354 VAL A N 1
ATOM 2754 C CA . VAL A 1 354 ? 29.600 7.387 -22.040 1.00 88.62 354 VAL A CA 1
ATOM 2755 C C . VAL A 1 354 ? 30.392 6.955 -20.806 1.00 88.62 354 VAL A C 1
ATOM 2757 O O . VAL A 1 354 ? 29.789 6.658 -19.774 1.00 88.62 354 VAL A O 1
ATOM 2760 N N . THR A 1 355 ? 31.723 6.929 -20.875 1.00 91.44 355 THR A N 1
ATOM 2761 C CA . THR A 1 355 ? 32.563 6.487 -19.756 1.00 91.44 355 THR A CA 1
ATOM 2762 C C . THR A 1 355 ? 32.435 7.407 -18.549 1.00 91.44 355 THR A C 1
ATOM 2764 O O . THR A 1 355 ? 32.262 6.907 -17.442 1.00 91.44 355 THR A O 1
ATOM 2767 N N . THR A 1 356 ? 32.380 8.728 -18.747 1.00 89.31 356 THR A N 1
ATOM 2768 C CA . THR A 1 356 ? 32.164 9.691 -17.657 1.00 89.31 356 THR A CA 1
ATOM 2769 C C . THR A 1 356 ? 30.807 9.487 -16.977 1.00 89.31 356 THR A C 1
ATOM 2771 O O . THR A 1 356 ? 30.698 9.577 -15.750 1.00 89.31 356 THR A O 1
ATOM 2774 N N . LEU A 1 357 ? 29.752 9.173 -17.742 1.00 84.81 357 LEU A N 1
ATOM 2775 C CA . LEU A 1 357 ? 28.452 8.830 -17.163 1.00 84.81 357 LEU A CA 1
ATOM 2776 C C . LEU A 1 357 ? 28.529 7.541 -16.332 1.00 84.81 357 LEU A C 1
ATOM 2778 O O . LEU A 1 357 ? 28.012 7.506 -15.212 1.00 84.81 357 LEU A O 1
ATOM 2782 N N . LEU A 1 358 ? 29.163 6.495 -16.871 1.00 87.62 358 LEU A N 1
ATOM 2783 C CA . LEU A 1 358 ? 29.323 5.214 -16.183 1.00 87.62 358 LEU A CA 1
ATOM 2784 C C . LEU A 1 358 ? 30.109 5.377 -14.881 1.00 87.62 358 LEU A C 1
ATOM 2786 O O . LEU A 1 358 ? 29.649 4.903 -13.849 1.00 87.62 358 LEU A O 1
ATOM 2790 N N . GLU A 1 359 ? 31.220 6.113 -14.888 1.00 91.06 359 GLU A N 1
ATOM 2791 C CA . GLU A 1 359 ? 32.013 6.399 -13.687 1.00 91.06 359 GLU A CA 1
ATOM 2792 C C . GLU A 1 359 ? 31.174 7.065 -12.594 1.00 91.06 359 GLU A C 1
ATOM 2794 O O . GLU A 1 359 ? 31.220 6.659 -11.429 1.00 91.06 359 GLU A O 1
ATOM 2799 N N . LYS A 1 360 ? 30.349 8.052 -12.967 1.00 87.62 360 LYS A N 1
ATOM 2800 C CA . LYS A 1 360 ? 29.455 8.744 -12.033 1.00 87.62 360 LYS A CA 1
ATOM 2801 C C . LYS A 1 360 ? 28.420 7.799 -11.417 1.00 87.62 360 LYS A C 1
ATOM 2803 O O . LYS A 1 360 ? 28.205 7.841 -10.204 1.00 87.62 360 LYS A O 1
ATOM 2808 N N . ILE A 1 361 ? 27.783 6.957 -12.233 1.00 85.88 361 ILE A N 1
ATOM 2809 C CA . ILE A 1 361 ? 26.785 5.983 -11.766 1.00 85.88 361 ILE A CA 1
ATOM 2810 C C . ILE A 1 361 ? 27.452 4.923 -10.883 1.00 85.88 361 ILE A C 1
ATOM 2812 O O . ILE A 1 361 ? 26.970 4.656 -9.787 1.00 85.88 361 ILE A O 1
ATOM 2816 N N . GLN A 1 362 ? 28.585 4.365 -11.315 1.00 90.56 362 GLN A N 1
ATOM 2817 C CA . GLN A 1 362 ? 29.322 3.321 -10.601 1.00 90.56 362 GLN A CA 1
ATOM 2818 C C . GLN A 1 362 ? 29.882 3.816 -9.264 1.00 90.56 362 GLN A C 1
ATOM 2820 O O . GLN A 1 362 ? 29.875 3.076 -8.281 1.00 90.56 362 GLN A O 1
ATOM 2825 N N . LYS A 1 363 ? 30.333 5.076 -9.188 1.00 92.44 363 LYS A N 1
ATOM 2826 C CA . LYS A 1 363 ? 30.733 5.701 -7.921 1.00 92.44 363 LYS A CA 1
ATOM 2827 C C . LYS A 1 363 ? 29.567 5.734 -6.932 1.00 92.44 363 LYS A C 1
ATOM 2829 O O . LYS A 1 363 ? 29.695 5.201 -5.836 1.00 92.44 363 LYS A O 1
ATOM 2834 N N . ARG A 1 364 ? 28.420 6.280 -7.347 1.00 87.69 364 ARG A N 1
ATOM 2835 C CA . ARG A 1 364 ? 27.230 6.380 -6.490 1.00 87.69 364 ARG A CA 1
ATOM 2836 C C . ARG A 1 364 ? 26.654 5.010 -6.121 1.00 87.69 364 ARG A C 1
ATOM 2838 O O . ARG A 1 364 ? 26.183 4.822 -5.007 1.00 87.69 364 ARG A O 1
ATOM 2845 N N . TYR A 1 365 ? 26.708 4.049 -7.040 1.00 89.94 365 TYR A N 1
ATOM 2846 C CA . TYR A 1 365 ? 26.336 2.660 -6.784 1.00 89.94 365 TYR A CA 1
ATOM 2847 C C . TYR A 1 365 ? 27.153 2.065 -5.629 1.00 89.94 365 TYR A C 1
ATOM 2849 O O . TYR A 1 365 ? 26.560 1.539 -4.691 1.00 89.94 365 TYR A O 1
ATOM 2857 N N . ARG A 1 366 ? 28.489 2.217 -5.650 1.00 92.31 366 ARG A N 1
ATOM 2858 C CA . ARG A 1 366 ? 29.371 1.723 -4.577 1.00 92.31 366 ARG A CA 1
ATOM 2859 C C . ARG A 1 366 ? 29.011 2.334 -3.223 1.00 92.31 366 ARG A C 1
ATOM 2861 O O . ARG A 1 366 ? 28.710 1.584 -2.300 1.00 92.31 366 ARG A O 1
ATOM 2868 N N . GLU A 1 367 ? 28.900 3.663 -3.156 1.00 90.56 367 GLU A N 1
ATOM 2869 C CA . GLU A 1 367 ? 28.511 4.404 -1.940 1.00 90.56 367 GLU A CA 1
ATOM 2870 C C . GLU A 1 367 ? 27.180 3.899 -1.338 1.00 90.56 367 GLU A C 1
ATOM 2872 O O . GLU A 1 367 ? 27.044 3.707 -0.126 1.00 90.56 367 GLU A O 1
ATOM 2877 N N . LEU A 1 368 ? 26.179 3.642 -2.187 1.00 88.19 368 LEU A N 1
ATOM 2878 C CA . LEU A 1 368 ? 24.875 3.133 -1.752 1.00 88.19 368 LEU A CA 1
ATOM 2879 C C . LEU A 1 368 ? 24.927 1.657 -1.331 1.00 88.19 368 LEU A C 1
ATOM 2881 O O . LEU A 1 368 ? 24.273 1.273 -0.360 1.00 88.19 368 LEU A O 1
ATOM 2885 N N . SER A 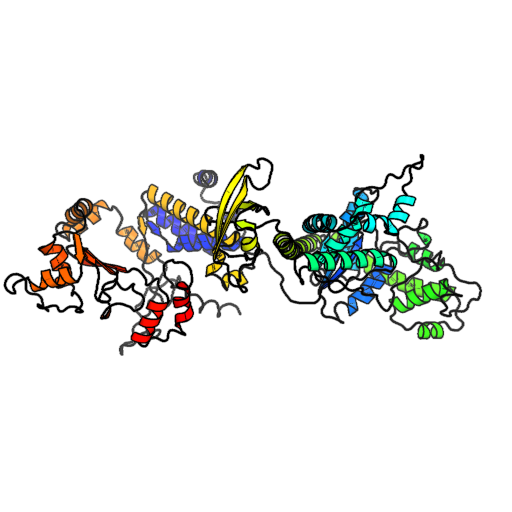1 369 ? 25.683 0.833 -2.059 1.00 86.94 369 SER A N 1
ATOM 2886 C CA . SER A 1 369 ? 25.788 -0.606 -1.804 1.00 86.94 369 SER A CA 1
ATOM 2887 C C . SER A 1 369 ? 26.542 -0.928 -0.510 1.00 86.94 369 SER A C 1
ATOM 2889 O O . SER A 1 369 ? 26.165 -1.868 0.189 1.00 86.94 369 SER A O 1
ATOM 2891 N N . GLU A 1 370 ? 27.548 -0.122 -0.153 1.00 87.25 370 GLU A N 1
ATOM 2892 C CA . GLU A 1 370 ? 28.370 -0.299 1.052 1.00 87.25 370 GLU A CA 1
ATOM 2893 C C . GLU A 1 370 ? 27.638 0.135 2.329 1.00 87.25 370 GLU A C 1
ATOM 2895 O O . GLU A 1 370 ? 27.783 -0.496 3.372 1.00 87.25 370 GLU A O 1
ATOM 2900 N N . SER A 1 371 ? 26.811 1.183 2.256 1.00 81.06 371 SER A N 1
ATOM 2901 C CA . SER A 1 371 ? 26.099 1.715 3.428 1.00 81.06 371 SER A CA 1
ATOM 2902 C C . SER A 1 371 ? 24.858 0.913 3.831 1.00 81.06 371 SER A C 1
ATOM 2904 O O . SER A 1 371 ? 24.363 1.088 4.942 1.00 81.06 371 SER A O 1
ATOM 2906 N N . ALA A 1 372 ? 24.304 0.088 2.932 1.00 75.12 372 ALA A N 1
ATOM 2907 C CA . ALA A 1 372 ? 23.044 -0.661 3.088 1.00 75.12 372 ALA A CA 1
ATOM 2908 C C . ALA A 1 372 ? 21.796 0.165 3.501 1.00 75.12 372 ALA A C 1
ATOM 2910 O O . ALA A 1 372 ? 20.691 -0.377 3.573 1.00 75.12 372 ALA A O 1
ATOM 2911 N N . ALA A 1 373 ? 21.924 1.483 3.682 1.00 75.75 373 ALA A N 1
ATOM 2912 C CA . ALA A 1 373 ? 20.894 2.383 4.201 1.00 75.75 373 ALA A CA 1
ATOM 2913 C C . ALA A 1 373 ? 19.658 2.503 3.291 1.00 75.75 373 ALA A C 1
ATOM 2915 O O . ALA A 1 373 ? 18.602 2.966 3.719 1.00 75.75 373 ALA A O 1
ATOM 2916 N N . LEU A 1 374 ? 19.774 2.072 2.032 1.00 83.62 374 LEU A N 1
ATOM 2917 C CA . LEU A 1 374 ? 18.680 2.097 1.068 1.00 83.62 374 LEU A CA 1
ATOM 2918 C C . LEU A 1 374 ? 17.638 0.993 1.316 1.00 83.62 374 LEU A C 1
ATOM 2920 O O . LEU A 1 374 ? 16.464 1.201 1.021 1.00 83.62 374 LEU A O 1
ATOM 2924 N N . ILE A 1 375 ? 18.025 -0.160 1.876 1.00 83.25 375 ILE A N 1
ATOM 2925 C CA . ILE A 1 375 ? 17.124 -1.319 2.018 1.00 83.25 375 ILE A CA 1
ATOM 2926 C C . ILE A 1 375 ? 15.888 -0.987 2.876 1.00 83.25 375 ILE A C 1
ATOM 2928 O O . ILE A 1 375 ? 14.775 -1.232 2.399 1.00 83.25 375 ILE A O 1
ATOM 2932 N N . PRO A 1 376 ? 16.016 -0.374 4.074 1.00 82.50 376 PRO A N 1
ATOM 2933 C CA . PRO A 1 376 ? 14.853 0.032 4.862 1.00 82.50 376 PRO A CA 1
ATOM 2934 C C . PRO A 1 376 ? 13.903 0.958 4.093 1.00 82.50 376 PRO A C 1
ATOM 2936 O O . PRO A 1 376 ? 12.691 0.779 4.153 1.00 82.50 376 PRO A O 1
ATOM 2939 N N . GLN A 1 377 ? 14.436 1.897 3.302 1.00 82.69 377 GLN A N 1
ATOM 2940 C CA . GLN A 1 377 ? 13.615 2.803 2.493 1.00 82.69 377 GLN A CA 1
ATOM 2941 C C . GLN A 1 377 ? 12.805 2.050 1.425 1.00 82.69 377 GLN A C 1
ATOM 2943 O O . GLN A 1 377 ? 11.636 2.368 1.208 1.00 82.69 377 GLN A O 1
ATOM 2948 N N . ILE A 1 378 ? 13.390 1.040 0.776 1.00 84.75 378 ILE A N 1
ATOM 2949 C CA . ILE A 1 378 ? 12.695 0.213 -0.224 1.00 84.75 378 ILE A CA 1
ATOM 2950 C C . ILE A 1 378 ? 11.608 -0.650 0.423 1.00 84.75 378 ILE A C 1
ATOM 2952 O O . ILE A 1 378 ? 10.522 -0.791 -0.139 1.00 84.75 378 ILE A O 1
ATOM 2956 N N . LEU A 1 379 ? 11.850 -1.179 1.625 1.00 79.38 379 LEU A N 1
ATOM 2957 C CA . LEU A 1 379 ? 10.836 -1.912 2.390 1.00 79.38 379 LEU A CA 1
ATOM 2958 C C . LEU A 1 379 ? 9.672 -1.003 2.813 1.00 79.38 379 LEU A C 1
ATOM 2960 O O . LEU A 1 379 ? 8.510 -1.395 2.681 1.00 79.38 379 LEU A O 1
ATOM 2964 N N . THR A 1 380 ? 9.962 0.229 3.239 1.00 81.56 380 THR A N 1
ATOM 2965 C CA . THR A 1 380 ? 8.944 1.253 3.522 1.00 81.56 380 THR A CA 1
ATOM 2966 C C . THR A 1 380 ? 8.138 1.597 2.269 1.00 81.56 380 THR A C 1
ATOM 2968 O O . THR A 1 380 ? 6.909 1.655 2.318 1.00 81.56 380 THR A O 1
ATOM 2971 N N . ASN A 1 381 ? 8.790 1.749 1.114 1.00 80.38 381 ASN A N 1
ATOM 2972 C CA . ASN A 1 381 ? 8.096 1.964 -0.157 1.00 80.38 381 ASN A CA 1
ATOM 2973 C C . ASN A 1 381 ? 7.210 0.771 -0.542 1.00 80.38 381 ASN A C 1
ATOM 2975 O O . ASN A 1 381 ? 6.078 0.980 -0.973 1.00 80.38 381 ASN A O 1
ATOM 2979 N N . ALA A 1 382 ? 7.662 -0.466 -0.321 1.00 78.69 382 ALA A N 1
ATOM 2980 C CA . ALA A 1 382 ? 6.840 -1.657 -0.531 1.00 78.69 382 ALA A CA 1
ATOM 2981 C C . ALA A 1 382 ? 5.620 -1.695 0.409 1.00 78.69 382 ALA A C 1
ATOM 2983 O O . ALA A 1 382 ? 4.538 -2.103 -0.003 1.00 78.69 382 ALA A O 1
ATOM 2984 N N . ALA A 1 383 ? 5.751 -1.248 1.664 1.00 73.50 383 ALA A N 1
ATOM 2985 C CA . ALA A 1 383 ? 4.618 -1.123 2.588 1.00 73.50 383 ALA A CA 1
ATOM 2986 C C . ALA A 1 383 ? 3.582 -0.092 2.104 1.00 73.50 383 ALA A C 1
ATOM 2988 O O . ALA A 1 383 ? 2.382 -0.367 2.112 1.00 73.50 383 ALA A O 1
ATOM 2989 N N . ARG A 1 384 ? 4.038 1.057 1.594 1.00 76.56 384 ARG A N 1
ATOM 2990 C CA . ARG A 1 384 ? 3.168 2.073 0.974 1.00 76.56 384 ARG A CA 1
ATOM 2991 C C . ARG A 1 384 ? 2.482 1.557 -0.293 1.00 76.56 384 ARG A C 1
ATOM 2993 O O . ARG A 1 384 ? 1.285 1.774 -0.494 1.00 76.56 384 ARG A O 1
ATOM 3000 N N . ALA A 1 385 ? 3.227 0.841 -1.136 1.00 76.62 385 ALA A N 1
ATOM 3001 C CA . ALA A 1 385 ? 2.700 0.210 -2.339 1.00 76.62 385 ALA A CA 1
ATOM 3002 C C . ALA A 1 385 ? 1.639 -0.846 -1.994 1.00 76.62 385 ALA A C 1
ATOM 3004 O O . ALA A 1 385 ? 0.586 -0.858 -2.628 1.00 76.62 385 ALA A O 1
ATOM 3005 N N . ARG A 1 386 ? 1.857 -1.652 -0.940 1.00 78.88 386 ARG A N 1
ATOM 3006 C CA . ARG A 1 386 ? 0.849 -2.571 -0.382 1.00 78.88 386 ARG A CA 1
ATOM 3007 C C . ARG A 1 386 ? -0.416 -1.839 0.033 1.00 78.88 386 ARG A C 1
ATOM 3009 O O . ARG A 1 386 ? -1.493 -2.286 -0.329 1.00 78.88 386 ARG A O 1
ATOM 3016 N N . GLN A 1 387 ? -0.310 -0.719 0.746 1.00 69.75 387 GLN A N 1
ATOM 3017 C CA . GLN A 1 387 ? -1.489 0.042 1.168 1.00 69.75 387 GLN A CA 1
ATOM 3018 C C . GLN A 1 387 ? -2.306 0.537 -0.037 1.00 69.75 387 GLN A C 1
ATOM 3020 O O . GLN A 1 387 ? -3.527 0.391 -0.052 1.00 69.75 387 GLN A O 1
ATOM 3025 N N . THR A 1 388 ? -1.635 1.075 -1.059 1.00 76.12 388 THR A N 1
ATOM 3026 C CA . THR A 1 388 ? -2.287 1.574 -2.284 1.00 76.12 388 THR A CA 1
ATOM 3027 C C . THR A 1 388 ? -2.954 0.434 -3.057 1.00 76.12 388 THR A C 1
ATOM 3029 O O . THR A 1 388 ? -4.151 0.486 -3.337 1.00 76.12 388 THR A O 1
ATOM 3032 N N . ALA A 1 389 ? -2.204 -0.640 -3.312 1.00 80.62 389 ALA A N 1
ATOM 3033 C CA . ALA A 1 389 ? -2.688 -1.817 -4.021 1.00 80.62 389 ALA A CA 1
ATOM 3034 C C . ALA A 1 389 ? -3.836 -2.513 -3.271 1.00 80.62 389 ALA A C 1
ATOM 3036 O O . ALA A 1 389 ? -4.798 -2.961 -3.890 1.00 80.62 389 ALA A O 1
ATOM 3037 N N . GLN A 1 390 ? -3.776 -2.570 -1.936 1.00 79.56 390 GLN A N 1
ATOM 3038 C CA . GLN A 1 390 ? -4.819 -3.175 -1.108 1.00 79.56 390 GLN A CA 1
ATOM 3039 C C . GLN A 1 390 ? -6.140 -2.414 -1.227 1.00 79.56 390 GLN A C 1
ATOM 3041 O O . GLN A 1 390 ? -7.174 -3.045 -1.418 1.00 79.56 390 GLN A O 1
ATOM 3046 N N . ARG A 1 391 ? -6.110 -1.071 -1.196 1.00 74.38 391 ARG A N 1
ATOM 3047 C CA . ARG A 1 391 ? -7.312 -0.241 -1.403 1.00 74.38 391 ARG A CA 1
ATOM 3048 C C . ARG A 1 391 ? -7.981 -0.568 -2.742 1.00 74.38 391 ARG A C 1
ATOM 3050 O O . ARG A 1 391 ? -9.189 -0.791 -2.775 1.00 74.38 391 ARG A O 1
ATOM 3057 N N . LYS A 1 392 ? -7.204 -0.645 -3.831 1.00 83.31 392 LYS A N 1
ATOM 3058 C CA . LYS A 1 392 ? -7.734 -0.996 -5.158 1.00 83.31 392 LYS A CA 1
ATOM 3059 C C . LYS A 1 392 ? -8.269 -2.427 -5.196 1.00 83.31 392 LYS A C 1
ATOM 3061 O O . LYS A 1 392 ? -9.359 -2.667 -5.704 1.00 83.31 392 LYS A O 1
ATOM 3066 N N . LEU A 1 393 ? -7.536 -3.382 -4.634 1.00 84.25 393 LEU A N 1
ATOM 3067 C CA . LEU A 1 393 ? -7.946 -4.782 -4.610 1.00 84.25 393 LEU A CA 1
ATOM 3068 C C . LEU A 1 393 ? -9.237 -5.004 -3.811 1.00 84.25 393 LEU A C 1
ATOM 3070 O O . LEU A 1 393 ? -10.098 -5.758 -4.253 1.00 84.25 393 LEU A O 1
ATOM 3074 N N . ASP A 1 394 ? -9.412 -4.319 -2.679 1.00 73.94 394 ASP A N 1
ATOM 3075 C CA . ASP A 1 394 ? -10.660 -4.359 -1.914 1.00 73.94 394 ASP A CA 1
ATOM 3076 C C . ASP A 1 394 ? -11.846 -3.808 -2.718 1.00 73.94 394 ASP A C 1
ATOM 3078 O O . ASP A 1 394 ? -12.926 -4.400 -2.674 1.00 73.94 394 ASP A O 1
ATOM 3082 N N . GLN A 1 395 ? -11.648 -2.734 -3.497 1.00 75.50 395 GLN A N 1
ATOM 3083 C CA . GLN A 1 395 ? -12.674 -2.229 -4.421 1.00 75.50 395 GLN A CA 1
ATOM 3084 C C . GLN A 1 395 ? -13.047 -3.292 -5.459 1.00 75.50 395 GLN A C 1
ATOM 3086 O O . GLN A 1 395 ? -14.229 -3.562 -5.668 1.00 75.50 395 GLN A O 1
ATOM 3091 N N . VAL A 1 396 ? -12.049 -3.938 -6.070 1.00 83.38 396 VAL A N 1
ATOM 3092 C CA . VAL A 1 396 ? -12.268 -5.007 -7.055 1.00 83.38 396 VAL A CA 1
ATOM 3093 C C . VAL A 1 396 ? -13.035 -6.166 -6.430 1.00 83.38 396 VAL A C 1
ATOM 3095 O O . VAL A 1 396 ? -14.066 -6.552 -6.970 1.00 83.38 396 VAL A O 1
ATOM 3098 N N . TYR A 1 397 ? -12.585 -6.686 -5.285 1.00 81.31 397 TYR A N 1
ATOM 3099 C CA . TYR A 1 397 ? -13.237 -7.794 -4.582 1.00 81.31 397 TYR A CA 1
ATOM 3100 C C . TYR A 1 397 ? -14.679 -7.493 -4.184 1.00 81.31 397 TYR A C 1
ATOM 3102 O O . TYR A 1 397 ? -15.518 -8.390 -4.281 1.00 81.31 397 TYR A O 1
ATOM 3110 N N . ALA A 1 398 ? -14.977 -6.263 -3.766 1.00 65.38 398 ALA A N 1
ATOM 3111 C CA . ALA A 1 398 ? -16.344 -5.852 -3.475 1.00 65.38 398 ALA A CA 1
ATOM 3112 C C . ALA A 1 398 ? -17.218 -5.895 -4.740 1.00 65.38 398 ALA A C 1
ATOM 3114 O O . ALA A 1 398 ? -18.274 -6.521 -4.730 1.00 65.38 398 ALA A O 1
ATOM 3115 N N . GLN A 1 399 ? -16.748 -5.313 -5.848 1.00 74.75 399 GLN A N 1
ATOM 3116 C CA . GLN A 1 399 ? -17.527 -5.223 -7.090 1.00 74.75 399 GLN A CA 1
ATOM 3117 C C . GLN A 1 399 ? -17.744 -6.574 -7.784 1.00 74.75 399 GLN A C 1
ATOM 3119 O O . GLN A 1 399 ? -18.778 -6.794 -8.410 1.00 74.75 399 GLN A O 1
ATOM 3124 N N . ILE A 1 400 ? -16.806 -7.515 -7.645 1.00 78.00 400 ILE A N 1
ATOM 3125 C CA . ILE A 1 400 ? -16.973 -8.881 -8.171 1.00 78.00 400 ILE A CA 1
ATOM 3126 C C . ILE A 1 400 ? -17.698 -9.821 -7.192 1.00 78.00 400 ILE A C 1
ATOM 3128 O O . ILE A 1 400 ? -17.787 -11.020 -7.452 1.00 78.00 400 ILE A O 1
ATOM 3132 N N . GLY A 1 401 ? -18.213 -9.291 -6.076 1.00 61.22 401 GLY A N 1
ATOM 3133 C CA . GLY A 1 401 ? -19.048 -10.020 -5.120 1.00 61.22 401 GLY A CA 1
ATOM 3134 C C . GLY A 1 401 ? -18.296 -11.022 -4.246 1.00 61.22 401 GLY A C 1
ATOM 3135 O O . GLY A 1 401 ? -18.901 -11.965 -3.746 1.00 61.22 401 GLY A O 1
ATOM 3136 N N . LEU A 1 402 ? -16.979 -10.865 -4.073 1.00 64.38 402 LEU A N 1
ATOM 3137 C CA . LEU A 1 402 ? -16.178 -11.877 -3.390 1.00 64.38 402 LEU A CA 1
ATOM 3138 C C . LEU A 1 402 ? -16.124 -11.730 -1.871 1.00 64.38 402 LEU A C 1
ATOM 3140 O O . LEU A 1 402 ? -15.960 -12.762 -1.225 1.00 64.38 402 LEU A O 1
ATOM 3144 N N . LYS A 1 403 ? -16.202 -10.532 -1.266 1.00 54.97 403 LYS A N 1
ATOM 3145 C CA . LYS A 1 403 ? -16.017 -10.401 0.199 1.00 54.97 403 LYS A CA 1
ATOM 3146 C C . LYS A 1 403 ? -16.654 -9.149 0.798 1.00 54.97 403 LYS A C 1
ATOM 3148 O O . LYS A 1 403 ? -16.279 -8.038 0.430 1.00 54.97 403 LYS A O 1
ATOM 3153 N N . PHE A 1 404 ? -17.427 -9.325 1.868 1.00 59.03 404 PHE A N 1
ATOM 3154 C CA . PHE A 1 404 ? -17.455 -8.340 2.951 1.00 59.03 404 PHE A CA 1
ATOM 3155 C C . PHE A 1 404 ? -17.258 -9.028 4.300 1.00 59.03 404 PHE A C 1
ATOM 3157 O O . PHE A 1 404 ? -17.508 -10.220 4.484 1.00 59.03 404 PHE A O 1
ATOM 3164 N N . TYR A 1 405 ? -16.704 -8.253 5.220 1.00 66.62 405 TYR A N 1
ATOM 3165 C CA . TYR A 1 405 ? -16.342 -8.689 6.555 1.00 66.62 405 TYR A CA 1
ATOM 3166 C C . TYR A 1 405 ? -17.327 -8.049 7.522 1.00 66.62 405 TYR A C 1
ATOM 3168 O O . TYR A 1 405 ? -17.494 -6.829 7.504 1.00 66.62 405 TYR A O 1
ATOM 3176 N N . LEU A 1 406 ? -17.981 -8.872 8.334 1.00 70.44 406 LEU A N 1
ATOM 3177 C CA . LEU A 1 406 ? -18.905 -8.425 9.362 1.00 70.44 406 LEU A CA 1
ATOM 3178 C C . LEU A 1 406 ? -18.157 -8.321 10.690 1.00 70.44 406 LEU A C 1
ATOM 3180 O O . LEU A 1 406 ? -17.466 -9.253 11.100 1.00 70.44 406 LEU A O 1
ATOM 3184 N N . HIS A 1 407 ? -18.290 -7.180 11.353 1.00 75.94 407 HIS A N 1
ATOM 3185 C CA . HIS A 1 407 ? -17.720 -6.945 12.672 1.00 75.94 407 HIS A CA 1
ATOM 3186 C C . HIS A 1 407 ? -18.851 -6.547 13.616 1.00 75.94 407 HIS A C 1
ATOM 3188 O O . HIS A 1 407 ? -19.492 -5.520 13.416 1.00 75.94 407 HIS A O 1
ATOM 3194 N N . ASP A 1 408 ? -19.085 -7.355 14.642 1.00 74.44 408 ASP A N 1
ATOM 3195 C CA . ASP A 1 408 ? -20.122 -7.142 15.660 1.00 74.44 408 ASP A CA 1
ATOM 3196 C C . ASP A 1 408 ? -19.594 -6.386 16.894 1.00 74.44 408 ASP A C 1
ATOM 3198 O O . ASP A 1 408 ? -20.357 -5.983 17.763 1.00 74.44 408 ASP A O 1
ATOM 3202 N N . GLY A 1 409 ? -18.275 -6.178 16.973 1.00 69.50 409 GLY A N 1
ATOM 3203 C CA . GLY A 1 409 ? -17.634 -5.491 18.090 1.00 69.50 409 GLY A CA 1
ATOM 3204 C C . GLY A 1 409 ? -17.114 -6.425 19.175 1.00 69.50 409 GLY A C 1
ATOM 3205 O O . GLY A 1 409 ? -16.392 -5.940 20.042 1.00 69.50 409 GLY A O 1
ATOM 3206 N N . THR A 1 410 ? -17.414 -7.729 19.132 1.00 71.62 410 THR A N 1
ATOM 3207 C CA . THR A 1 410 ? -17.121 -8.682 20.218 1.00 71.62 410 THR A CA 1
ATOM 3208 C C . THR A 1 410 ? -15.701 -9.241 20.165 1.00 71.62 410 THR A C 1
ATOM 3210 O O . THR A 1 410 ? -15.111 -9.514 21.214 1.00 71.62 410 THR A O 1
ATOM 3213 N N . HIS A 1 411 ? -15.110 -9.317 18.974 1.00 70.44 411 HIS A N 1
ATOM 3214 C CA . HIS A 1 411 ? -13.749 -9.793 18.740 1.00 70.44 411 HIS A CA 1
ATOM 3215 C C . HIS A 1 411 ? -12.977 -8.861 17.806 1.00 70.44 411 HIS A C 1
ATOM 3217 O O . HIS A 1 411 ? -13.573 -8.091 17.065 1.00 70.44 411 HIS A O 1
ATOM 3223 N N . GLN A 1 412 ? -11.642 -8.942 17.824 1.00 68.94 412 GLN A N 1
ATOM 3224 C CA . GLN A 1 412 ? -10.785 -8.140 16.937 1.00 68.94 412 GLN A CA 1
ATOM 3225 C C . GLN A 1 412 ? -10.860 -8.600 15.471 1.00 68.94 412 GLN A C 1
ATOM 3227 O O . GLN A 1 412 ? -10.639 -7.815 14.549 1.00 68.94 412 GLN A O 1
ATOM 3232 N N . ASN A 1 413 ? -11.139 -9.887 15.258 1.00 72.56 413 ASN A N 1
ATOM 3233 C CA . ASN A 1 413 ? -11.207 -10.477 13.931 1.00 72.56 413 ASN A CA 1
ATOM 3234 C C . ASN A 1 413 ? -12.650 -10.429 13.426 1.00 72.56 413 ASN A C 1
ATOM 3236 O O . ASN A 1 413 ? -13.527 -10.994 14.081 1.00 72.56 413 ASN A O 1
ATOM 3240 N N . PRO A 1 414 ? -12.909 -9.807 12.267 1.00 75.88 414 PRO A N 1
ATOM 3241 C CA . PRO A 1 414 ? -14.235 -9.836 11.686 1.00 75.88 414 PRO A CA 1
ATOM 3242 C C . PRO A 1 414 ? -14.534 -11.216 11.095 1.00 75.88 414 PRO A C 1
ATOM 3244 O O . PRO A 1 414 ? -13.632 -11.924 10.636 1.00 75.88 414 PRO A O 1
ATOM 3247 N N . VAL A 1 415 ? -15.813 -11.565 11.033 1.00 82.69 415 VAL A N 1
ATOM 3248 C CA . VAL A 1 415 ? -16.290 -12.798 10.405 1.00 82.69 415 VAL A CA 1
ATOM 3249 C C . VAL A 1 415 ? -16.477 -12.560 8.911 1.00 82.69 415 VAL A C 1
ATOM 3251 O O . VAL A 1 415 ? -17.119 -11.592 8.496 1.00 82.69 415 VAL A O 1
ATOM 3254 N N . GLN A 1 416 ? -15.911 -13.431 8.079 1.00 83.06 416 GLN A N 1
ATOM 3255 C CA . GLN A 1 416 ? -16.160 -13.398 6.643 1.00 83.06 416 GLN A CA 1
ATOM 3256 C C . GLN A 1 416 ? -17.564 -13.931 6.331 1.00 83.06 416 GLN A C 1
ATOM 3258 O O . GLN A 1 416 ? -17.922 -15.043 6.730 1.00 83.06 416 GLN A O 1
ATOM 3263 N N . ILE A 1 417 ? -18.331 -13.148 5.569 1.00 85.56 417 ILE A N 1
ATOM 3264 C CA . ILE A 1 417 ? -19.633 -13.554 5.042 1.00 85.56 417 ILE A CA 1
ATOM 3265 C C . ILE A 1 417 ? -19.492 -13.851 3.550 1.00 85.56 417 ILE A C 1
ATOM 3267 O O . ILE A 1 417 ? -18.998 -13.025 2.780 1.00 85.56 417 ILE A O 1
ATOM 3271 N N . VAL A 1 418 ? -19.935 -15.036 3.140 1.00 82.38 418 VAL A N 1
ATOM 3272 C CA . VAL A 1 418 ? -20.012 -15.453 1.738 1.00 82.38 418 VAL A CA 1
ATOM 3273 C C . VAL A 1 418 ? -21.475 -15.422 1.323 1.00 82.38 418 VAL A C 1
ATOM 3275 O O . VAL A 1 418 ? -22.259 -16.259 1.769 1.00 82.38 418 VAL A O 1
ATOM 3278 N N . ILE A 1 419 ? -21.844 -14.472 0.465 1.00 82.56 419 ILE A N 1
ATOM 3279 C CA . ILE A 1 419 ? -23.177 -14.430 -0.141 1.00 82.56 419 ILE A CA 1
ATOM 3280 C C . ILE A 1 419 ? -23.092 -15.026 -1.541 1.00 82.56 419 ILE A C 1
ATOM 3282 O O . ILE A 1 419 ? -22.280 -14.607 -2.365 1.00 82.56 419 ILE A O 1
ATOM 3286 N N . LYS A 1 420 ? -23.941 -16.011 -1.807 1.00 81.31 420 LYS A N 1
ATOM 3287 C CA . LYS A 1 420 ? -24.125 -16.590 -3.135 1.00 81.31 420 LYS A CA 1
ATOM 3288 C C . LYS A 1 420 ? -25.361 -15.981 -3.801 1.00 81.31 420 LYS A C 1
ATOM 3290 O O . LYS A 1 420 ? -26.205 -15.402 -3.127 1.00 81.31 420 LYS A O 1
ATOM 3295 N N . GLN A 1 421 ? -25.471 -16.116 -5.122 1.00 76.69 421 GLN A N 1
ATOM 3296 C CA . GLN A 1 421 ? -26.585 -15.545 -5.898 1.00 76.69 421 GLN A CA 1
ATOM 3297 C C . GLN A 1 421 ? -27.967 -16.072 -5.481 1.00 76.69 421 GLN A C 1
ATOM 3299 O O . GLN A 1 421 ? -28.968 -15.417 -5.739 1.00 76.69 421 GLN A O 1
ATOM 3304 N N . ASP A 1 422 ? -28.020 -17.249 -4.861 1.00 83.19 422 ASP A N 1
ATOM 3305 C CA . ASP A 1 422 ? -29.229 -17.903 -4.360 1.00 83.19 422 ASP A CA 1
ATOM 3306 C C . ASP A 1 422 ? -29.624 -17.470 -2.938 1.00 83.19 422 ASP A C 1
ATOM 3308 O O . ASP A 1 422 ? -30.651 -17.919 -2.433 1.00 83.19 422 ASP A O 1
ATOM 3312 N N . ALA A 1 423 ? -28.833 -16.617 -2.281 1.00 85.00 423 ALA A N 1
ATOM 3313 C CA . ALA A 1 423 ? -29.169 -16.096 -0.962 1.00 85.00 423 ALA A CA 1
ATOM 3314 C C . ALA A 1 423 ? -30.287 -15.044 -1.045 1.00 85.00 423 ALA A C 1
ATOM 3316 O O . ALA A 1 423 ? -30.258 -14.141 -1.886 1.00 85.00 423 ALA A O 1
ATOM 3317 N N . ASP A 1 424 ? -31.240 -15.122 -0.118 1.00 88.75 424 ASP A N 1
ATOM 3318 C CA . ASP A 1 424 ? -32.277 -14.105 0.053 1.00 88.75 424 ASP A CA 1
ATOM 3319 C C . ASP A 1 424 ? -31.629 -12.760 0.436 1.00 88.75 424 ASP A C 1
ATOM 3321 O O . ASP A 1 424 ? -30.747 -12.712 1.297 1.00 88.75 424 ASP A O 1
ATOM 3325 N N . GLY A 1 425 ? -32.006 -11.680 -0.251 1.00 84.44 425 GLY A N 1
ATOM 3326 C CA . GLY A 1 425 ? -31.368 -10.363 -0.120 1.00 84.44 425 GLY A CA 1
ATOM 3327 C C . GLY A 1 425 ? -30.026 -10.184 -0.854 1.00 84.44 425 GLY A C 1
ATOM 3328 O O . GLY A 1 425 ? -29.332 -9.191 -0.624 1.00 84.44 425 GLY A O 1
ATOM 3329 N N . PHE A 1 426 ? -29.643 -11.089 -1.771 1.00 83.00 426 PHE A N 1
ATOM 3330 C CA . PHE A 1 426 ? -28.416 -10.945 -2.576 1.00 83.00 426 PHE A CA 1
ATOM 3331 C C . PHE A 1 426 ? -28.354 -9.616 -3.349 1.00 83.00 426 PHE A C 1
ATOM 3333 O O . PHE A 1 426 ? -27.329 -8.936 -3.310 1.00 83.00 426 PHE A O 1
ATOM 3340 N N . GLU A 1 427 ? -29.432 -9.208 -4.024 1.00 80.06 427 GLU A N 1
ATOM 3341 C CA . GLU A 1 427 ? -29.439 -7.956 -4.798 1.00 80.06 427 GLU A CA 1
ATOM 3342 C C . GLU A 1 427 ? -29.322 -6.713 -3.907 1.00 80.06 427 GLU A C 1
ATOM 3344 O O . GLU A 1 427 ? -28.522 -5.825 -4.200 1.00 80.06 427 GLU A O 1
ATOM 3349 N N . GLU A 1 428 ? -30.032 -6.672 -2.776 1.00 80.19 428 GLU A N 1
ATOM 3350 C CA . GLU A 1 428 ? -29.900 -5.584 -1.797 1.00 80.19 428 GLU A CA 1
ATOM 3351 C C . GLU A 1 428 ? -28.490 -5.510 -1.211 1.00 80.19 428 GLU A C 1
ATOM 3353 O O . GLU A 1 428 ? -27.937 -4.417 -1.049 1.00 80.19 428 GLU A O 1
ATOM 3358 N N . SER A 1 429 ? -27.867 -6.665 -0.963 1.00 80.81 429 SER A N 1
ATOM 3359 C CA . SER A 1 429 ? -26.515 -6.734 -0.409 1.00 80.81 429 SER A CA 1
ATOM 3360 C C . SER A 1 429 ? -25.459 -6.079 -1.308 1.00 80.81 429 SER A C 1
ATOM 3362 O O . SER A 1 429 ? -24.456 -5.578 -0.803 1.00 80.81 429 SER A O 1
ATOM 3364 N N . LYS A 1 430 ? -25.692 -5.980 -2.626 1.00 75.38 430 LYS A N 1
ATOM 3365 C CA . LYS A 1 430 ? -24.781 -5.274 -3.550 1.00 75.38 430 LYS A CA 1
ATOM 3366 C C . LYS A 1 430 ? -24.688 -3.778 -3.267 1.00 75.38 430 LYS A C 1
ATOM 3368 O O . LYS A 1 430 ? -23.702 -3.146 -3.634 1.00 75.38 430 LYS A O 1
ATOM 3373 N N . SER A 1 431 ? -25.707 -3.205 -2.629 1.00 75.56 431 SER A N 1
ATOM 3374 C CA . SER A 1 431 ? -25.728 -1.784 -2.279 1.00 75.56 431 SER A CA 1
ATOM 3375 C C . SER A 1 431 ? -24.916 -1.462 -1.018 1.00 75.56 431 SER A C 1
ATOM 3377 O O . SER A 1 431 ? -24.665 -0.285 -0.754 1.00 75.56 431 SER A O 1
ATOM 3379 N N . LEU A 1 432 ? -24.493 -2.469 -0.241 1.00 75.38 432 LEU A N 1
ATOM 3380 C CA . LEU A 1 432 ? -23.820 -2.286 1.046 1.00 75.38 432 LEU A CA 1
ATOM 3381 C C . LEU A 1 432 ? -22.501 -1.527 0.920 1.00 75.38 432 LEU A C 1
ATOM 3383 O O . LEU A 1 432 ? -21.582 -1.932 0.209 1.00 75.38 432 LEU A O 1
ATOM 3387 N N . ARG A 1 433 ? -22.384 -0.448 1.694 1.00 72.69 433 ARG A N 1
ATOM 3388 C CA . ARG A 1 433 ? -21.155 0.332 1.835 1.00 72.69 433 ARG A CA 1
ATOM 3389 C C . ARG A 1 433 ? -20.439 -0.012 3.137 1.00 72.69 433 ARG A C 1
ATOM 3391 O O . ARG A 1 433 ? -21.011 -0.562 4.079 1.00 72.69 433 ARG A O 1
ATOM 3398 N N . THR A 1 434 ? -19.154 0.339 3.199 1.00 76.69 434 THR A N 1
ATOM 3399 C CA . THR A 1 434 ? -18.375 0.209 4.440 1.00 76.69 434 THR A CA 1
ATOM 3400 C C . THR A 1 434 ? -19.034 1.044 5.536 1.00 76.69 434 THR A C 1
ATOM 3402 O O . THR A 1 434 ? -19.347 2.208 5.309 1.00 76.69 434 THR A O 1
ATOM 3405 N N . GLY A 1 435 ? -19.258 0.449 6.709 1.00 72.88 435 GLY A N 1
ATOM 3406 C CA . GLY A 1 435 ? -19.949 1.098 7.827 1.00 72.88 435 GLY A CA 1
ATOM 3407 C C . GLY A 1 435 ? -21.462 0.870 7.875 1.00 72.88 435 GLY A C 1
ATOM 3408 O O . GLY A 1 435 ? -22.080 1.289 8.852 1.00 72.88 435 GLY A O 1
ATOM 3409 N N . GLY A 1 436 ? -22.047 0.211 6.868 1.00 79.56 436 GLY A N 1
ATOM 3410 C CA . GLY A 1 436 ? -23.438 -0.238 6.905 1.00 79.56 436 GLY A CA 1
ATOM 3411 C C . GLY A 1 436 ? -23.664 -1.359 7.926 1.00 79.56 436 GLY A C 1
ATOM 3412 O O . GLY A 1 436 ? -22.757 -2.137 8.230 1.00 79.56 436 GLY A O 1
ATOM 3413 N N . SER A 1 437 ? -24.879 -1.435 8.457 1.00 84.75 437 SER A N 1
ATOM 3414 C CA . SER A 1 437 ? -25.353 -2.486 9.349 1.00 84.75 437 SER A CA 1
ATOM 3415 C C . SER A 1 437 ? -26.204 -3.500 8.589 1.00 84.75 437 SER A C 1
ATOM 3417 O O . SER A 1 437 ? -27.043 -3.156 7.753 1.00 84.75 437 SER A O 1
ATOM 3419 N N . VAL A 1 438 ? -25.982 -4.772 8.904 1.00 88.19 438 VAL A N 1
ATOM 3420 C CA . VAL A 1 438 ? -26.666 -5.908 8.286 1.00 88.19 438 VAL A CA 1
ATOM 3421 C C . VAL A 1 438 ? -27.052 -6.930 9.336 1.00 88.19 438 VAL A C 1
ATOM 3423 O O . VAL A 1 438 ? -26.356 -7.088 10.339 1.00 88.19 438 VAL A O 1
ATOM 3426 N N . SER A 1 439 ? -28.120 -7.663 9.056 1.00 89.88 439 SER A N 1
ATOM 3427 C CA . SER A 1 439 ? -28.430 -8.930 9.702 1.00 89.88 439 SER A CA 1
ATOM 3428 C C . SER A 1 439 ? -28.146 -10.055 8.711 1.00 89.88 439 SER A C 1
ATOM 3430 O O . SER A 1 439 ? -28.578 -10.005 7.560 1.00 89.88 439 SER A O 1
ATOM 3432 N N . VAL A 1 440 ? -27.378 -11.060 9.131 1.00 90.19 440 VAL A N 1
ATOM 3433 C CA . VAL A 1 440 ? -27.002 -12.197 8.283 1.00 90.19 440 VAL A CA 1
ATOM 3434 C C . VAL A 1 440 ? -27.418 -13.482 8.974 1.00 90.19 440 VAL A C 1
ATOM 3436 O O . VAL A 1 440 ? -26.966 -13.776 10.077 1.00 90.19 440 VAL A O 1
ATOM 3439 N N . THR A 1 441 ? -28.245 -14.274 8.298 1.00 93.44 441 THR A N 1
ATOM 3440 C CA . THR A 1 441 ? -28.582 -15.640 8.708 1.00 93.44 441 THR A CA 1
ATOM 3441 C C . THR A 1 441 ? -27.956 -16.611 7.720 1.00 93.44 441 THR A C 1
ATOM 3443 O O . THR A 1 441 ? -28.123 -16.476 6.507 1.00 93.44 441 THR A O 1
ATOM 3446 N N . GLY A 1 442 ? -27.213 -17.596 8.214 1.00 92.94 442 GLY A N 1
ATOM 3447 C CA . GLY A 1 442 ? -26.492 -18.521 7.354 1.00 92.94 442 GLY A CA 1
ATOM 3448 C C . GLY A 1 442 ? -25.872 -19.692 8.097 1.00 92.94 442 GLY A C 1
ATOM 3449 O O . GLY A 1 442 ? -25.973 -19.807 9.317 1.00 92.94 442 GLY A O 1
ATOM 3450 N N . LYS A 1 443 ? -25.208 -20.570 7.346 1.00 91.25 443 LYS A N 1
ATOM 3451 C CA . LYS A 1 443 ? -24.507 -21.730 7.903 1.00 91.25 443 LYS A CA 1
ATOM 3452 C C . LYS A 1 443 ? -23.066 -21.366 8.231 1.00 91.25 443 LYS A C 1
ATOM 3454 O O . LYS A 1 443 ? -22.337 -20.899 7.357 1.00 91.25 443 LYS A O 1
ATOM 3459 N N . VAL A 1 444 ? -22.651 -21.636 9.466 1.00 91.56 444 VAL A N 1
ATOM 3460 C CA . VAL A 1 444 ? -21.251 -21.517 9.892 1.00 91.56 444 VAL A CA 1
ATOM 3461 C C . VAL A 1 444 ? -20.466 -22.711 9.353 1.00 91.56 444 VAL A C 1
ATOM 3463 O O . VAL A 1 444 ? -20.813 -23.860 9.624 1.00 91.56 444 VAL A O 1
ATOM 3466 N N . ILE A 1 445 ? -19.406 -22.446 8.595 1.00 89.31 445 ILE A N 1
ATOM 3467 C CA . ILE A 1 445 ? -18.504 -23.453 8.036 1.00 89.31 445 ILE A CA 1
ATOM 3468 C C . ILE A 1 445 ? -17.134 -23.286 8.677 1.00 89.31 445 ILE A C 1
ATOM 3470 O O . ILE A 1 445 ? -16.505 -22.239 8.554 1.00 89.31 445 ILE A O 1
ATOM 3474 N N . VAL A 1 446 ? -16.660 -24.331 9.355 1.00 87.81 446 VAL A N 1
ATOM 3475 C CA . VAL A 1 446 ? -15.338 -24.337 9.989 1.00 87.81 446 VAL A CA 1
ATOM 3476 C C . VAL A 1 446 ? -14.261 -24.556 8.929 1.00 87.81 446 VAL A C 1
ATOM 3478 O O . VAL A 1 446 ? -14.310 -25.518 8.165 1.00 87.81 446 VAL A O 1
ATOM 3481 N N . THR A 1 447 ? -13.249 -23.697 8.921 1.00 81.25 447 THR A N 1
ATOM 3482 C CA . THR A 1 447 ? -12.121 -23.726 7.987 1.00 81.25 447 THR A CA 1
ATOM 3483 C C . THR A 1 447 ? -10.817 -23.904 8.760 1.00 81.25 447 THR A C 1
ATOM 3485 O O . THR A 1 447 ? -10.039 -22.966 8.913 1.00 81.25 447 THR A O 1
ATOM 3488 N N . LYS A 1 448 ? -10.588 -25.128 9.260 1.00 66.81 448 LYS A N 1
ATOM 3489 C CA . LYS A 1 448 ? -9.499 -25.465 10.201 1.00 66.81 448 LYS A CA 1
ATOM 3490 C C . LYS A 1 448 ? -8.090 -25.085 9.717 1.00 66.81 448 LYS A C 1
ATOM 3492 O O . LYS A 1 448 ? -7.258 -24.737 10.544 1.00 66.81 448 LYS A O 1
ATOM 3497 N N . ASP A 1 449 ? -7.853 -25.084 8.404 1.00 69.75 449 ASP A N 1
ATOM 3498 C CA . ASP A 1 449 ? -6.529 -24.837 7.806 1.00 69.75 449 ASP A CA 1
ATOM 3499 C C . ASP A 1 449 ? -6.368 -23.425 7.201 1.00 69.75 449 ASP A C 1
ATOM 3501 O O . ASP A 1 449 ? -5.393 -23.146 6.501 1.00 69.75 449 ASP A O 1
ATOM 3505 N N . LYS A 1 450 ? -7.332 -22.516 7.417 1.00 62.59 450 LYS A N 1
ATOM 3506 C CA . LYS A 1 450 ? -7.294 -21.142 6.881 1.00 62.59 450 LYS A CA 1
ATOM 3507 C C . LYS A 1 450 ? -6.996 -20.111 7.974 1.00 62.59 450 LYS A C 1
ATOM 3509 O O . LYS A 1 450 ? -7.229 -20.336 9.155 1.00 62.59 450 LYS A O 1
ATOM 3514 N N . LYS A 1 451 ? -6.531 -18.922 7.557 1.00 52.62 451 LYS A N 1
ATOM 3515 C CA . LYS A 1 451 ? -6.284 -17.768 8.449 1.00 52.62 451 LYS A CA 1
ATOM 3516 C C . LYS A 1 451 ? -7.517 -17.330 9.251 1.00 52.62 451 LYS A C 1
ATOM 3518 O O . LYS A 1 451 ? -7.350 -16.752 10.318 1.00 52.62 451 LYS A O 1
ATOM 3523 N N . GLN A 1 452 ? -8.726 -17.568 8.738 1.00 65.56 452 GLN A N 1
ATOM 3524 C CA . GLN A 1 452 ? -9.956 -17.441 9.517 1.00 65.56 452 GLN A CA 1
ATOM 3525 C C . GLN A 1 452 ? -10.453 -18.838 9.912 1.00 65.56 452 GLN A C 1
ATOM 3527 O O . GLN A 1 452 ? -10.495 -19.715 9.048 1.00 65.56 452 GLN A O 1
ATOM 3532 N N . PRO A 1 453 ? -10.829 -19.056 11.184 1.00 74.88 453 PRO A N 1
ATOM 3533 C CA . PRO A 1 453 ? -11.205 -20.377 11.691 1.00 74.88 453 PRO A CA 1
ATOM 3534 C C . PRO A 1 453 ? -12.578 -20.850 11.198 1.00 74.88 453 PRO A C 1
ATOM 3536 O O . PRO A 1 453 ? -12.853 -22.051 11.207 1.00 74.88 453 PRO A O 1
ATOM 3539 N N . PHE A 1 454 ? -13.442 -19.930 10.770 1.00 86.25 454 PHE A N 1
ATOM 3540 C CA . PHE A 1 454 ? -14.745 -20.225 10.186 1.00 86.25 454 PHE A CA 1
ATOM 3541 C C . PHE A 1 454 ? -15.229 -19.066 9.304 1.00 86.25 454 PHE A C 1
ATOM 3543 O O . PHE A 1 454 ? -14.789 -17.928 9.462 1.00 86.25 454 PHE A O 1
ATOM 3550 N N . GLU A 1 455 ? -16.163 -19.360 8.404 1.00 86.38 455 GLU A N 1
ATOM 3551 C CA . GLU A 1 455 ? -16.890 -18.394 7.572 1.00 86.38 455 GLU A CA 1
ATOM 3552 C C . GLU A 1 455 ? -18.400 -18.661 7.652 1.00 86.38 455 GLU A C 1
ATOM 3554 O O . GLU A 1 455 ? -18.825 -19.768 7.991 1.00 86.38 455 GLU A O 1
ATOM 3559 N N . ILE A 1 456 ? -19.228 -17.658 7.350 1.00 89.38 456 ILE A N 1
ATOM 3560 C CA . ILE A 1 456 ? -20.686 -17.827 7.279 1.00 89.38 456 ILE A CA 1
ATOM 3561 C C . ILE A 1 456 ? -21.108 -17.815 5.815 1.00 89.38 456 ILE A C 1
ATOM 3563 O O . ILE A 1 456 ? -20.937 -16.814 5.120 1.00 89.38 456 ILE A O 1
ATOM 3567 N N . ILE A 1 457 ? -21.703 -18.914 5.353 1.00 87.56 457 ILE A N 1
ATOM 3568 C CA . ILE A 1 457 ? -22.401 -18.949 4.066 1.00 87.56 457 ILE A CA 1
ATOM 3569 C C . ILE A 1 457 ? -23.805 -18.402 4.296 1.00 87.56 457 ILE A C 1
ATOM 3571 O O . ILE A 1 457 ? -24.636 -19.065 4.925 1.00 87.56 457 ILE A O 1
ATOM 3575 N N . ALA A 1 458 ? -24.054 -17.190 3.809 1.00 89.81 458 ALA A N 1
ATOM 3576 C CA . ALA A 1 458 ? -25.324 -16.508 3.986 1.00 89.81 458 ALA A CA 1
ATOM 3577 C C . ALA A 1 458 ? -26.444 -17.227 3.224 1.00 89.81 458 ALA A C 1
ATOM 3579 O O . ALA A 1 458 ? -26.300 -17.561 2.050 1.00 89.81 458 ALA A O 1
ATOM 3580 N N . GLN A 1 459 ? -27.558 -17.450 3.915 1.00 92.12 459 GLN A N 1
ATOM 3581 C CA . GLN A 1 459 ? -28.824 -17.899 3.333 1.00 92.12 459 GLN A CA 1
ATOM 3582 C C . GLN A 1 459 ? -29.800 -16.731 3.192 1.00 92.12 459 GLN A C 1
ATOM 3584 O O . GLN A 1 459 ? -30.555 -16.687 2.228 1.00 92.12 459 GLN A O 1
ATOM 3589 N N . LYS A 1 460 ? -29.749 -15.786 4.136 1.00 91.00 460 LYS A N 1
ATOM 3590 C CA . LYS A 1 460 ? -30.489 -14.528 4.114 1.00 91.00 460 LYS A CA 1
ATOM 3591 C C . LYS A 1 460 ? -29.583 -13.388 4.567 1.00 91.00 460 LYS A C 1
ATOM 3593 O O . LYS A 1 460 ? -28.885 -13.522 5.578 1.00 91.00 460 LYS A O 1
ATOM 3598 N N . VAL A 1 461 ? -29.617 -12.275 3.845 1.00 91.44 461 VAL A N 1
ATOM 3599 C CA . VAL A 1 461 ? -28.955 -11.020 4.206 1.00 91.44 461 VAL A CA 1
ATOM 3600 C C . VAL A 1 461 ? -29.972 -9.897 4.173 1.00 91.44 461 VAL A C 1
ATOM 3602 O O . VAL A 1 461 ? -30.613 -9.668 3.161 1.00 91.44 461 VAL A O 1
ATOM 3605 N N . GLU A 1 462 ? -30.097 -9.187 5.284 1.00 90.56 462 GLU A N 1
ATOM 3606 C CA . GLU A 1 462 ? -30.991 -8.044 5.422 1.00 90.56 462 GLU A CA 1
ATOM 3607 C C . GLU A 1 462 ? -30.154 -6.796 5.694 1.00 90.56 462 GLU A C 1
ATOM 3609 O O . GLU A 1 462 ? -29.393 -6.733 6.667 1.00 90.56 462 GLU A O 1
ATOM 3614 N N . VAL A 1 463 ? -30.257 -5.809 4.806 1.00 84.69 463 VAL A N 1
ATOM 3615 C CA . VAL A 1 463 ? -29.582 -4.521 4.972 1.00 84.69 463 VAL A CA 1
ATOM 3616 C C . VAL A 1 463 ? -30.401 -3.679 5.946 1.00 84.69 463 VAL A C 1
ATOM 3618 O O . VAL A 1 463 ? -31.426 -3.122 5.576 1.00 84.69 463 VAL A O 1
ATOM 3621 N N . LEU A 1 464 ? -29.942 -3.575 7.196 1.00 85.38 464 LEU A N 1
ATOM 3622 C CA . LEU A 1 464 ? -30.656 -2.832 8.240 1.00 85.38 464 LEU A CA 1
ATOM 3623 C C . LEU A 1 464 ? -30.535 -1.324 8.019 1.00 85.38 464 LEU A C 1
ATOM 3625 O O . LEU A 1 464 ? -31.517 -0.589 8.072 1.00 85.38 464 LEU A O 1
ATOM 3629 N N . LYS A 1 465 ? -29.309 -0.850 7.783 1.00 82.62 465 LYS A N 1
ATOM 3630 C CA . LYS A 1 465 ? -29.046 0.546 7.437 1.00 82.62 465 LYS A CA 1
ATOM 3631 C C . LYS A 1 465 ? -27.731 0.659 6.692 1.00 82.62 465 LYS A C 1
ATOM 3633 O O . LYS A 1 465 ? -26.703 0.154 7.129 1.00 82.62 465 LYS A O 1
ATOM 3638 N N . ASN A 1 466 ? -27.736 1.367 5.575 1.00 75.75 466 ASN A N 1
ATOM 3639 C CA . ASN A 1 466 ? -26.509 1.629 4.841 1.00 75.75 466 ASN A CA 1
ATOM 3640 C C . ASN A 1 466 ? -25.805 2.879 5.388 1.00 75.75 466 ASN A C 1
ATOM 3642 O O . ASN A 1 466 ? -26.458 3.789 5.901 1.00 75.75 466 ASN A O 1
ATOM 3646 N N . SER A 1 467 ? -24.481 2.943 5.273 1.00 77.00 467 SER A N 1
ATOM 3647 C CA . SER A 1 467 ? -23.733 4.146 5.651 1.00 77.00 467 SER A CA 1
ATOM 3648 C C . SER A 1 467 ? -23.907 5.254 4.606 1.00 77.00 467 SER A C 1
ATOM 3650 O O . SER A 1 467 ? -24.199 4.948 3.448 1.00 77.00 467 SER A O 1
ATOM 3652 N N . PRO A 1 468 ? -23.742 6.538 4.960 1.00 71.69 468 PRO A N 1
ATOM 3653 C CA . PRO A 1 468 ? -23.665 7.629 3.988 1.00 71.69 468 PRO A CA 1
ATOM 3654 C C . PRO A 1 468 ? -22.555 7.416 2.944 1.00 71.69 468 PRO A C 1
ATOM 3656 O O . PRO A 1 468 ? -21.613 6.653 3.167 1.00 71.69 468 PRO A O 1
ATOM 3659 N N . ILE A 1 469 ? -22.669 8.070 1.785 1.00 66.12 469 ILE A N 1
ATOM 3660 C CA . ILE A 1 469 ? -21.664 7.959 0.707 1.00 66.12 469 ILE A CA 1
ATOM 3661 C C . ILE A 1 469 ? -20.309 8.523 1.163 1.00 66.12 469 ILE A C 1
ATOM 3663 O O . ILE A 1 469 ? -19.263 8.003 0.783 1.00 66.12 469 ILE A O 1
ATOM 3667 N N . ASP A 1 470 ? -20.336 9.537 2.019 1.00 67.38 470 ASP A N 1
ATOM 3668 C CA . ASP A 1 470 ? -19.200 10.240 2.612 1.00 67.38 470 ASP A CA 1
ATOM 3669 C C . ASP A 1 470 ? -18.712 9.615 3.932 1.00 67.38 470 ASP A C 1
ATOM 3671 O O . ASP A 1 470 ? -17.990 10.254 4.696 1.00 67.38 470 ASP A O 1
ATOM 3675 N N . TYR A 1 471 ? -19.064 8.352 4.215 1.00 74.75 471 TYR A N 1
ATOM 3676 C CA . TYR A 1 471 ? -18.612 7.673 5.429 1.00 74.75 471 TYR A CA 1
ATOM 3677 C C . TYR A 1 471 ? -17.070 7.672 5.530 1.00 74.75 471 TYR A C 1
ATOM 3679 O O . TYR A 1 471 ? -16.390 7.106 4.666 1.00 74.75 471 TYR A O 1
ATOM 3687 N N . PRO A 1 472 ? -16.488 8.258 6.595 1.00 71.38 472 PRO A N 1
ATOM 3688 C CA . PRO A 1 472 ? -15.064 8.595 6.611 1.00 71.38 472 PRO A CA 1
ATOM 3689 C C . PRO A 1 472 ? -14.170 7.366 6.842 1.00 71.38 472 PRO A C 1
ATOM 3691 O O . PRO A 1 472 ? -13.030 7.310 6.376 1.00 71.38 472 PRO A O 1
ATOM 3694 N N . LEU A 1 473 ? -14.680 6.331 7.522 1.00 72.00 473 LEU A N 1
ATOM 3695 C CA . LEU A 1 473 ? -13.935 5.093 7.738 1.00 72.00 473 LEU A CA 1
ATOM 3696 C C . LEU A 1 473 ? -14.044 4.157 6.533 1.00 72.00 473 LEU A C 1
ATOM 3698 O O . LEU A 1 473 ? -14.955 3.344 6.407 1.00 72.00 473 LEU A O 1
ATOM 3702 N N . GLN A 1 474 ? -13.032 4.215 5.683 1.00 70.25 474 GLN A N 1
ATOM 3703 C CA . GLN A 1 474 ? -12.801 3.233 4.626 1.00 70.25 474 GLN A CA 1
ATOM 3704 C C . GLN A 1 474 ? -12.178 1.940 5.186 1.00 70.25 474 GLN A C 1
ATOM 3706 O O . GLN A 1 474 ? -11.577 1.936 6.262 1.00 70.25 474 GLN A O 1
ATOM 3711 N N . LYS A 1 475 ? -12.262 0.835 4.439 1.00 65.62 475 LYS A N 1
ATOM 3712 C CA . LYS A 1 475 ? -11.667 -0.468 4.787 1.00 65.62 475 LYS A CA 1
ATOM 3713 C C . LYS A 1 475 ? -10.144 -0.487 4.541 1.00 65.62 475 LYS A C 1
ATOM 3715 O O . LYS A 1 475 ? -9.625 -1.285 3.771 1.00 65.62 475 LYS A O 1
ATOM 3720 N N . LYS A 1 476 ? -9.432 0.446 5.169 1.00 61.78 476 LYS A N 1
ATOM 3721 C CA . LYS A 1 476 ? -7.974 0.605 5.137 1.00 61.78 476 LYS A CA 1
ATOM 3722 C C . LYS A 1 476 ? -7.477 0.950 6.536 1.00 61.78 476 LYS A C 1
ATOM 3724 O O . LYS A 1 476 ? -8.255 1.367 7.390 1.00 61.78 476 LYS A O 1
ATOM 3729 N N . GLU A 1 477 ? -6.178 0.809 6.765 1.00 62.94 477 GLU A N 1
ATOM 3730 C CA . GLU A 1 477 ? -5.572 1.438 7.934 1.00 62.94 477 GLU A CA 1
ATOM 3731 C C . GLU A 1 477 ? -5.556 2.959 7.732 1.00 62.94 477 GLU A C 1
ATOM 3733 O O . GLU A 1 477 ? -5.179 3.450 6.661 1.00 62.94 477 GLU A O 1
ATOM 3738 N N . HIS A 1 478 ? -6.016 3.677 8.752 1.00 70.88 478 HIS A N 1
ATOM 3739 C CA . HIS A 1 478 ? -6.129 5.132 8.766 1.00 70.88 478 HIS A CA 1
ATOM 3740 C C . HIS A 1 478 ? -4.991 5.746 9.577 1.00 70.88 478 HIS A C 1
ATOM 3742 O O . HIS A 1 478 ? -4.530 5.137 10.548 1.00 70.88 478 HIS A O 1
ATOM 3748 N N . SER A 1 479 ? -4.556 6.947 9.188 1.00 73.56 479 SER A N 1
ATOM 3749 C CA . SER A 1 479 ? -3.555 7.702 9.945 1.00 73.56 479 SER A CA 1
ATOM 3750 C C . SER A 1 479 ? -4.098 8.103 11.314 1.00 73.56 479 SER A C 1
ATOM 3752 O O . SER A 1 479 ? -5.310 8.201 11.524 1.00 73.56 479 SER A O 1
ATOM 3754 N N . LEU A 1 480 ? -3.201 8.316 12.274 1.00 63.97 480 LEU A N 1
ATOM 3755 C CA . LEU A 1 480 ? -3.608 8.700 13.623 1.00 63.97 480 LEU A CA 1
ATOM 3756 C C . LEU A 1 480 ? -4.179 10.117 13.648 1.00 63.97 480 LEU A C 1
ATOM 3758 O O . LEU A 1 480 ? -5.094 10.373 14.422 1.00 63.97 480 LEU A O 1
ATOM 3762 N N . GLU A 1 481 ? -3.684 10.998 12.780 1.00 70.25 481 GLU A N 1
ATOM 3763 C CA . GLU A 1 481 ? -4.157 12.367 12.583 1.00 70.25 481 GLU A CA 1
ATOM 3764 C C . GLU A 1 481 ? -5.608 12.360 12.098 1.00 70.25 481 GLU A C 1
ATOM 3766 O O . GLU A 1 481 ? -6.473 12.926 12.757 1.00 70.25 481 GLU A O 1
ATOM 3771 N N . PHE A 1 482 ? -5.913 11.590 11.050 1.00 69.75 482 PHE A N 1
ATOM 3772 C CA . PHE A 1 482 ? -7.287 11.439 10.573 1.00 69.75 482 PHE A CA 1
ATOM 3773 C C . PHE A 1 482 ? -8.196 10.845 11.653 1.00 69.75 482 PHE A C 1
ATOM 3775 O O . PHE A 1 482 ? -9.301 11.323 11.893 1.00 69.75 482 PHE A O 1
ATOM 3782 N N . LEU A 1 483 ? -7.721 9.820 12.370 1.00 73.12 483 LEU A N 1
ATOM 3783 C CA . LEU A 1 483 ? -8.483 9.211 13.462 1.00 73.12 483 LEU A CA 1
ATOM 3784 C C . LEU A 1 483 ? -8.667 10.133 14.678 1.00 73.12 483 LEU A C 1
ATOM 3786 O O . LEU A 1 483 ? -9.535 9.844 15.507 1.00 73.12 483 LEU A O 1
ATOM 3790 N N . ARG A 1 484 ? -7.884 11.214 14.810 1.00 74.19 484 ARG A N 1
ATOM 3791 C CA . ARG A 1 484 ? -8.130 12.281 15.793 1.00 74.19 484 ARG A CA 1
ATOM 3792 C C . ARG A 1 484 ? -9.285 13.170 15.344 1.00 74.19 484 ARG A C 1
ATOM 3794 O 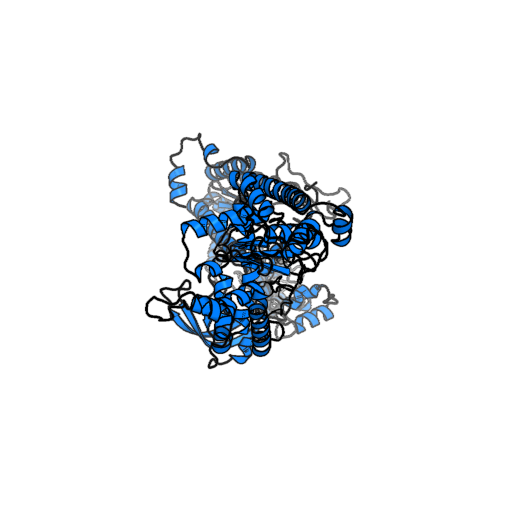O . ARG A 1 484 ? -10.154 13.437 16.170 1.00 74.19 484 ARG A O 1
ATOM 3801 N N . ASP A 1 485 ? -9.352 13.517 14.062 1.00 72.12 485 ASP A N 1
ATOM 3802 C CA . ASP A 1 485 ? -10.449 14.320 13.501 1.00 72.12 485 ASP A CA 1
ATOM 3803 C C . ASP A 1 485 ? -11.793 13.576 13.573 1.00 72.12 485 ASP A C 1
ATOM 3805 O O . ASP A 1 485 ? -12.838 14.168 13.836 1.00 72.12 485 ASP A O 1
ATOM 3809 N N . ILE A 1 486 ? -11.765 12.242 13.446 1.00 76.81 486 ILE A N 1
ATOM 3810 C CA . ILE A 1 486 ? -12.935 11.364 13.619 1.00 76.81 486 ILE A CA 1
ATOM 3811 C C . ILE A 1 486 ? -12.857 10.512 14.895 1.00 76.81 486 ILE A C 1
ATOM 3813 O O . ILE A 1 486 ? -13.134 9.306 14.888 1.00 76.81 486 ILE A O 1
ATOM 3817 N N . ALA A 1 487 ? -12.507 11.131 16.028 1.00 73.12 487 ALA A N 1
ATOM 3818 C CA . ALA A 1 487 ? -12.311 10.438 17.309 1.00 73.12 487 ALA A CA 1
ATOM 3819 C C . ALA A 1 487 ? -13.507 9.581 17.773 1.00 73.12 487 ALA A C 1
ATOM 3821 O O . ALA A 1 487 ? -13.316 8.604 18.500 1.00 73.12 487 ALA A O 1
ATOM 3822 N N . HIS A 1 488 ? -14.725 9.909 17.338 1.00 75.31 488 HIS A N 1
ATOM 3823 C CA . HIS A 1 488 ? -15.945 9.152 17.625 1.00 75.31 488 HIS A CA 1
ATOM 3824 C C . HIS A 1 488 ? -16.027 7.816 16.855 1.00 75.31 488 HIS A C 1
ATOM 3826 O O . HIS A 1 488 ? -16.685 6.879 17.302 1.00 75.31 488 HIS A O 1
ATOM 3832 N N . LEU A 1 489 ? -15.316 7.681 15.731 1.00 76.25 489 LEU A N 1
ATOM 3833 C CA . LEU A 1 489 ? -15.312 6.482 14.888 1.00 76.25 489 LEU A CA 1
ATOM 3834 C C . LEU A 1 489 ? -14.071 5.605 15.072 1.00 76.25 489 LEU A C 1
ATOM 3836 O O . LEU A 1 489 ? -14.137 4.401 14.817 1.00 76.25 489 LEU A O 1
ATOM 3840 N N . ARG A 1 490 ? -12.956 6.146 15.580 1.00 79.25 490 ARG A N 1
ATOM 3841 C CA . ARG A 1 490 ? -11.712 5.379 15.764 1.00 79.25 490 ARG A CA 1
ATOM 3842 C C . ARG A 1 490 ? -11.855 4.050 16.534 1.00 79.25 490 ARG A C 1
ATOM 3844 O O . ARG A 1 490 ? -11.135 3.132 16.142 1.00 79.25 490 ARG A O 1
ATOM 3851 N N . PRO A 1 491 ? -12.762 3.840 17.525 1.00 77.38 491 PRO A N 1
ATOM 3852 C CA . PRO A 1 491 ? -12.895 2.535 18.191 1.00 77.38 491 PRO A CA 1
ATOM 3853 C C . PRO A 1 491 ? -13.316 1.393 17.252 1.00 77.38 491 PRO A C 1
ATOM 3855 O O . PRO A 1 491 ? -13.137 0.224 17.591 1.00 77.38 491 PRO A O 1
ATOM 3858 N N . ARG A 1 492 ? -13.854 1.723 16.069 1.00 76.00 492 ARG A N 1
ATOM 3859 C CA . ARG A 1 492 ? -14.196 0.763 15.008 1.00 76.00 492 ARG A CA 1
ATOM 3860 C C . ARG A 1 492 ? -12.981 0.307 14.191 1.00 76.00 492 ARG A C 1
ATOM 3862 O O . ARG A 1 492 ? -13.099 -0.604 13.381 1.00 76.00 492 ARG A O 1
ATOM 3869 N N . THR A 1 493 ? -11.816 0.926 14.379 1.00 76.44 493 THR A N 1
ATOM 3870 C CA . THR A 1 493 ? -10.564 0.503 13.737 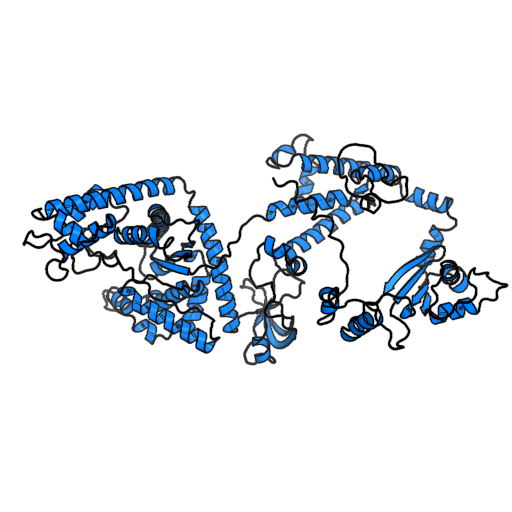1.00 76.44 493 THR A CA 1
ATOM 3871 C C . THR A 1 493 ? -9.854 -0.549 14.579 1.00 76.44 493 THR A C 1
ATOM 3873 O O . THR A 1 493 ? -9.854 -0.465 15.804 1.00 76.44 493 THR A O 1
ATOM 3876 N N . ALA A 1 494 ? -9.183 -1.507 13.937 1.00 71.44 494 ALA A N 1
ATOM 3877 C CA . ALA A 1 494 ? -8.497 -2.597 14.636 1.00 71.44 494 ALA A CA 1
ATOM 3878 C C . ALA A 1 494 ? -7.481 -2.101 15.684 1.00 71.44 494 ALA A C 1
ATOM 3880 O O . ALA A 1 494 ? -7.404 -2.657 16.778 1.00 71.44 494 ALA A O 1
ATOM 3881 N N . LYS A 1 495 ? -6.734 -1.031 15.369 1.00 70.75 495 LYS A N 1
ATOM 3882 C CA . LYS A 1 495 ? -5.702 -0.456 16.247 1.00 70.75 495 LYS A CA 1
ATOM 3883 C C . LYS A 1 495 ? -6.308 0.106 17.532 1.00 70.75 495 LYS A C 1
ATOM 3885 O O . LYS A 1 495 ? -5.929 -0.312 18.621 1.00 70.75 495 LYS A O 1
ATOM 3890 N N . PHE A 1 496 ? -7.276 1.015 17.421 1.00 73.12 496 PHE A N 1
ATOM 3891 C CA . PHE A 1 496 ? -7.907 1.601 18.603 1.00 73.12 496 PHE A CA 1
ATOM 3892 C C . PHE A 1 496 ? -8.806 0.606 19.333 1.00 73.12 496 PHE A C 1
ATOM 3894 O O . PHE A 1 496 ? -8.843 0.646 20.555 1.00 73.12 496 PHE A O 1
ATOM 3901 N N . ASN A 1 497 ? -9.466 -0.323 18.635 1.00 75.50 497 ASN A N 1
ATOM 3902 C CA . ASN A 1 497 ? -10.227 -1.391 19.283 1.00 75.50 497 ASN A CA 1
ATOM 3903 C C . ASN A 1 497 ? -9.334 -2.242 20.203 1.00 75.50 497 ASN A C 1
ATOM 3905 O O . ASN A 1 497 ? -9.663 -2.435 21.371 1.00 75.50 497 ASN A O 1
ATOM 3909 N N . ALA A 1 498 ? -8.167 -2.673 19.708 1.00 67.81 498 ALA A N 1
ATOM 3910 C CA . ALA A 1 498 ? -7.188 -3.414 20.500 1.00 67.81 498 ALA A CA 1
ATOM 3911 C C . ALA A 1 498 ? -6.647 -2.581 21.669 1.00 67.81 498 ALA A C 1
ATOM 3913 O O . ALA A 1 498 ? -6.616 -3.062 22.798 1.00 67.81 498 ALA A O 1
ATOM 3914 N N . ILE A 1 499 ? -6.289 -1.316 21.419 1.00 67.44 499 ILE A N 1
ATOM 3915 C CA . ILE A 1 499 ? -5.826 -0.392 22.463 1.00 67.44 499 ILE A CA 1
ATOM 3916 C C . ILE A 1 499 ? -6.881 -0.238 23.560 1.00 67.44 499 ILE A C 1
ATOM 3918 O O . ILE A 1 499 ? -6.548 -0.340 24.735 1.00 67.44 499 ILE A O 1
ATOM 3922 N N . PHE A 1 500 ? -8.150 -0.018 23.207 1.00 69.38 500 PHE A N 1
ATOM 3923 C CA . PHE A 1 500 ? -9.216 0.164 24.190 1.00 69.38 500 PHE A CA 1
ATOM 3924 C C . PHE A 1 500 ? -9.486 -1.105 25.000 1.00 69.38 500 PHE A C 1
ATOM 3926 O O . PHE A 1 500 ? -9.694 -1.001 26.207 1.00 69.38 500 PHE A O 1
ATOM 3933 N N . ARG A 1 501 ? -9.422 -2.287 24.377 1.00 67.31 501 ARG A N 1
ATOM 3934 C CA . ARG A 1 501 ? -9.551 -3.576 25.075 1.00 67.31 501 ARG A CA 1
ATOM 3935 C C . ARG A 1 501 ? -8.399 -3.818 26.040 1.00 67.31 501 ARG A C 1
ATOM 3937 O O . ARG A 1 501 ? -8.642 -4.067 27.211 1.00 67.31 501 ARG A O 1
ATOM 3944 N N . ILE A 1 502 ? -7.159 -3.658 25.576 1.00 65.00 502 ILE A N 1
ATOM 3945 C CA . ILE A 1 502 ? -5.966 -3.783 26.424 1.00 65.00 502 ILE A CA 1
ATOM 3946 C C . ILE A 1 502 ? -6.029 -2.778 27.575 1.00 65.00 502 ILE A C 1
ATOM 3948 O O . ILE A 1 502 ? -5.772 -3.139 28.716 1.00 65.00 502 ILE A O 1
ATOM 3952 N N . ARG A 1 503 ? -6.426 -1.530 27.300 1.00 62.69 503 ARG A N 1
ATOM 3953 C CA . ARG A 1 503 ? -6.594 -0.497 28.328 1.00 62.69 503 ARG A CA 1
ATOM 3954 C C . ARG A 1 503 ? -7.633 -0.900 29.374 1.00 62.69 503 ARG A C 1
ATOM 3956 O O . ARG A 1 503 ? -7.400 -0.660 30.552 1.00 62.69 503 ARG A O 1
ATOM 3963 N N . SER A 1 504 ? -8.750 -1.490 28.947 1.00 68.38 504 SER A N 1
ATOM 3964 C CA . SER A 1 504 ? -9.801 -1.984 29.842 1.00 68.38 504 SER A CA 1
ATOM 3965 C C . SER A 1 504 ? -9.275 -3.087 30.760 1.00 68.38 504 SER A C 1
ATOM 3967 O O . SER A 1 504 ? -9.374 -2.954 31.975 1.00 68.38 504 SER A O 1
ATOM 3969 N N . GLU A 1 505 ? -8.648 -4.119 30.190 1.00 64.69 505 GLU A N 1
ATOM 3970 C CA . GLU A 1 505 ? -8.082 -5.247 30.946 1.00 64.69 505 GLU A CA 1
ATOM 3971 C C . GLU A 1 505 ? -6.972 -4.801 31.904 1.00 64.69 505 GLU A C 1
ATOM 3973 O O . GLU A 1 505 ? -6.954 -5.194 33.064 1.00 64.69 505 GLU A O 1
ATOM 3978 N N . LEU A 1 506 ? -6.066 -3.927 31.450 1.00 54.09 506 LEU A N 1
ATOM 3979 C CA . LEU A 1 506 ? -5.002 -3.383 32.296 1.00 54.09 506 LEU A CA 1
ATOM 3980 C C . LEU A 1 506 ? -5.565 -2.567 33.455 1.00 54.09 506 LEU A C 1
ATOM 3982 O O . LEU A 1 506 ? -5.090 -2.708 34.575 1.00 54.09 506 LEU A O 1
ATOM 3986 N N . SER A 1 507 ? -6.565 -1.720 33.198 1.00 58.97 507 SER A N 1
ATOM 3987 C CA . SER A 1 507 ? -7.203 -0.940 34.258 1.00 58.97 507 SER A CA 1
ATOM 3988 C C . SER A 1 507 ? -7.838 -1.864 35.291 1.00 58.97 507 SER A C 1
ATOM 3990 O O . SER A 1 507 ? -7.610 -1.680 36.481 1.00 58.97 507 SER A O 1
ATOM 3992 N N . PHE A 1 508 ? -8.588 -2.872 34.839 1.00 63.09 508 PHE A N 1
ATOM 3993 C CA . PHE A 1 508 ? -9.253 -3.820 35.725 1.00 63.09 508 PHE A CA 1
ATOM 3994 C C . PHE A 1 508 ? -8.248 -4.618 36.561 1.00 63.09 508 PHE A C 1
ATOM 3996 O O . PHE A 1 508 ? -8.339 -4.596 37.781 1.00 63.09 508 PHE A O 1
ATOM 4003 N N . ALA A 1 509 ? -7.233 -5.216 35.932 1.00 56.69 509 ALA A N 1
ATOM 4004 C CA . ALA A 1 509 ? -6.215 -6.011 36.619 1.00 56.69 509 ALA A CA 1
ATOM 4005 C C . ALA A 1 509 ? -5.402 -5.195 37.636 1.00 56.69 509 ALA A C 1
ATOM 4007 O O . ALA A 1 509 ? -5.022 -5.695 38.692 1.00 56.69 509 ALA A O 1
ATOM 4008 N N . ILE A 1 510 ? -5.126 -3.926 37.327 1.00 55.97 510 ILE A N 1
ATOM 4009 C CA . ILE A 1 510 ? -4.471 -3.013 38.262 1.00 55.97 510 ILE A CA 1
ATOM 4010 C C . ILE A 1 510 ? -5.371 -2.769 39.478 1.00 55.97 510 ILE A C 1
ATOM 4012 O O . ILE A 1 510 ? -4.903 -2.869 40.610 1.00 55.97 510 ILE A O 1
ATOM 4016 N N . HIS A 1 511 ? -6.652 -2.467 39.263 1.00 63.41 511 HIS A N 1
ATOM 4017 C CA . HIS A 1 511 ? -7.590 -2.251 40.363 1.00 63.41 511 HIS A CA 1
ATOM 4018 C C . HIS A 1 511 ? -7.789 -3.510 41.206 1.00 63.41 511 HIS A C 1
ATOM 4020 O O . HIS A 1 511 ? -7.724 -3.412 42.425 1.00 63.41 511 HIS A O 1
ATOM 4026 N N . GLU A 1 512 ? -7.957 -4.669 40.572 1.00 65.88 512 GLU A N 1
ATOM 4027 C CA . GLU A 1 512 ? -8.071 -5.976 41.225 1.00 65.88 512 GLU A CA 1
ATOM 4028 C C . GLU A 1 512 ? -6.842 -6.260 42.095 1.00 65.88 512 GLU A C 1
ATOM 4030 O O . GLU A 1 512 ? -6.982 -6.530 43.281 1.00 65.88 512 GLU A O 1
ATOM 4035 N N . PHE A 1 513 ? -5.630 -6.058 41.565 1.00 67.19 513 PHE A N 1
ATOM 4036 C CA . PHE A 1 513 ? -4.400 -6.223 42.338 1.00 67.19 513 PHE A CA 1
ATOM 4037 C C . PHE A 1 513 ? -4.391 -5.364 43.607 1.00 67.19 513 PHE A C 1
ATOM 4039 O O . PHE A 1 513 ? -4.147 -5.876 44.697 1.00 67.19 513 PHE A O 1
ATOM 4046 N N . PHE A 1 514 ? -4.649 -4.059 43.495 1.00 58.94 514 PHE A N 1
ATOM 4047 C CA . PHE A 1 514 ? -4.624 -3.186 44.669 1.00 58.94 514 PHE A CA 1
ATOM 4048 C C . PHE A 1 514 ? -5.772 -3.510 45.634 1.00 58.94 514 PHE A C 1
ATOM 4050 O O . PHE A 1 514 ? -5.557 -3.558 46.844 1.00 58.94 514 PHE A O 1
ATOM 4057 N N . HIS A 1 515 ? -6.958 -3.817 45.119 1.00 68.81 515 HIS A N 1
ATOM 4058 C CA . HIS A 1 515 ? -8.104 -4.208 45.930 1.00 68.81 515 HIS A CA 1
ATOM 4059 C C . HIS A 1 515 ? -7.834 -5.486 46.741 1.00 68.81 515 HIS A C 1
ATOM 4061 O O . HIS A 1 515 ? -7.995 -5.478 47.962 1.00 68.81 515 HIS A O 1
ATOM 4067 N N . ASP A 1 516 ? -7.323 -6.540 46.101 1.00 65.88 516 ASP A N 1
ATOM 4068 C CA . ASP A 1 516 ? -7.030 -7.836 46.729 1.00 65.88 516 ASP A CA 1
ATOM 4069 C C . ASP A 1 516 ? -5.948 -7.747 47.811 1.00 65.88 516 ASP A C 1
ATOM 4071 O O . ASP A 1 516 ? -5.918 -8.540 48.752 1.00 65.88 516 ASP A O 1
ATOM 4075 N N . HIS A 1 517 ? -5.067 -6.750 47.720 1.00 62.53 517 HIS A N 1
ATOM 4076 C CA . HIS A 1 517 ? -4.039 -6.490 48.729 1.00 62.53 517 HIS A CA 1
ATOM 4077 C C . HIS A 1 517 ? -4.510 -5.506 49.816 1.00 62.53 517 HIS A C 1
ATOM 4079 O O . HIS A 1 517 ? -3.710 -5.019 50.622 1.00 62.53 517 HIS A O 1
ATOM 4085 N N . GLY A 1 518 ? -5.819 -5.235 49.867 1.00 61.09 518 GLY A N 1
ATOM 4086 C CA . GLY A 1 518 ? -6.470 -4.426 50.891 1.00 61.09 518 GLY A CA 1
ATOM 4087 C C . GLY A 1 518 ? -6.234 -2.928 50.734 1.00 61.09 518 GLY A C 1
ATOM 4088 O O . GLY A 1 518 ? -6.183 -2.229 51.746 1.00 61.09 518 GLY A O 1
ATOM 4089 N N . PHE A 1 519 ? -6.033 -2.447 49.504 1.00 61.44 519 PHE A N 1
ATOM 4090 C CA . PHE A 1 519 ? -5.907 -1.023 49.219 1.00 61.44 519 PHE A CA 1
ATOM 4091 C C . PHE A 1 519 ? -7.269 -0.398 48.936 1.00 61.44 519 PHE A C 1
ATOM 4093 O O . PHE A 1 519 ? -8.157 -1.010 48.340 1.00 61.44 519 PHE A O 1
ATOM 4100 N N . ILE A 1 520 ? -7.399 0.870 49.310 1.00 63.78 520 ILE A N 1
ATOM 4101 C CA . ILE A 1 520 ? -8.602 1.663 49.075 1.00 63.78 520 ILE A CA 1
ATOM 4102 C C . ILE A 1 520 ? -8.414 2.482 47.799 1.00 63.78 520 ILE A C 1
ATOM 4104 O O . ILE A 1 520 ? -7.402 3.167 47.613 1.00 63.78 520 ILE A O 1
ATOM 4108 N N . GLN A 1 521 ? -9.401 2.404 46.908 1.00 67.50 521 GLN A N 1
ATOM 4109 C CA . GLN A 1 521 ? -9.448 3.218 45.702 1.00 67.50 521 GLN A CA 1
ATOM 4110 C C . GLN A 1 521 ? -9.902 4.635 46.053 1.00 67.50 521 GLN A C 1
ATOM 4112 O O . GLN A 1 521 ? -11.008 4.835 46.552 1.00 67.50 521 GLN A O 1
ATOM 4117 N N . LEU A 1 522 ? -9.059 5.621 45.749 1.00 64.56 522 LEU A N 1
ATOM 4118 C CA . LEU A 1 522 ? -9.333 7.026 46.029 1.00 64.56 522 LEU A CA 1
ATOM 4119 C C . LEU A 1 522 ? -9.479 7.836 44.735 1.00 64.56 522 LEU A C 1
ATOM 4121 O O . LEU A 1 522 ? -8.611 7.820 43.855 1.00 64.56 522 LEU A O 1
ATOM 4125 N N . HIS A 1 523 ? -10.550 8.625 44.671 1.00 65.00 523 HIS A N 1
ATOM 4126 C CA . HIS A 1 523 ? -10.754 9.664 43.666 1.00 65.00 523 HIS A CA 1
ATOM 4127 C C . HIS A 1 523 ? -10.406 11.029 44.279 1.00 65.00 523 HIS A C 1
ATOM 4129 O O . HIS A 1 523 ? -11.216 11.611 44.996 1.00 65.00 523 HIS A O 1
ATOM 4135 N N . ALA A 1 524 ? -9.194 11.537 44.036 1.00 57.09 524 ALA A N 1
ATOM 4136 C CA . ALA A 1 524 ? -8.785 12.837 44.565 1.00 57.09 524 ALA A CA 1
ATOM 4137 C C . ALA A 1 524 ? -9.516 13.992 43.837 1.00 57.09 524 ALA A C 1
ATOM 4139 O O . ALA A 1 524 ? -9.610 13.961 42.605 1.00 57.09 524 ALA A O 1
ATOM 4140 N N . PRO A 1 525 ? -10.020 15.006 44.563 1.00 51.66 525 PRO A N 1
ATOM 4141 C CA . PRO A 1 525 ? -10.583 16.209 43.964 1.00 51.66 525 PRO A CA 1
ATOM 4142 C C . PRO A 1 525 ? -9.495 16.996 43.221 1.00 51.66 525 PRO A C 1
ATOM 4144 O O . PRO A 1 525 ? -8.355 17.085 43.669 1.00 51.66 525 PRO A O 1
ATOM 4147 N N . VAL A 1 526 ? -9.858 17.588 42.087 1.00 51.31 526 VAL A N 1
ATOM 4148 C CA . VAL A 1 526 ? -8.981 18.432 41.263 1.00 51.31 526 VAL A CA 1
ATOM 4149 C C . VAL A 1 526 ? -9.712 19.749 41.060 1.00 51.31 526 VAL A C 1
ATOM 4151 O O . VAL A 1 526 ? -10.840 19.714 40.566 1.00 51.31 526 VAL A O 1
ATOM 4154 N N . ILE A 1 527 ? -9.115 20.898 41.410 1.00 49.09 527 ILE A N 1
ATOM 4155 C CA . ILE A 1 527 ? -9.677 22.181 40.971 1.00 49.09 527 ILE A CA 1
ATOM 4156 C C . ILE A 1 527 ? -8.611 23.010 40.300 1.00 49.09 527 ILE A C 1
ATOM 4158 O O . ILE A 1 527 ? -7.465 23.087 40.718 1.00 49.09 527 ILE A O 1
ATOM 4162 N N . THR A 1 528 ? -9.020 23.511 39.158 1.00 50.25 528 THR A N 1
ATOM 4163 C CA . THR A 1 528 ? -8.175 23.727 38.022 1.00 50.25 528 THR A CA 1
ATOM 4164 C C . THR A 1 528 ? -8.611 24.997 37.353 1.00 50.25 528 THR A C 1
ATOM 4166 O O . THR A 1 528 ? -9.793 25.221 37.086 1.00 50.25 528 THR A O 1
ATOM 4169 N N . SER A 1 529 ? -7.588 25.769 37.039 1.00 51.34 529 SER A N 1
ATOM 4170 C CA . SER A 1 529 ? -7.542 26.662 35.912 1.00 51.34 529 SER A CA 1
ATOM 4171 C C . SER A 1 529 ? -6.201 26.665 35.157 1.00 51.34 529 SER A C 1
ATOM 4173 O O . SER A 1 529 ? -5.995 27.554 34.341 1.00 51.34 529 SER A O 1
ATOM 4175 N N . ASN A 1 530 ? -5.210 25.767 35.251 1.00 53.03 530 ASN A N 1
ATOM 4176 C CA . ASN A 1 530 ? -4.779 24.619 36.072 1.00 53.03 530 ASN A CA 1
ATOM 4177 C C . ASN A 1 530 ? -3.475 25.068 36.778 1.00 53.03 530 ASN A C 1
ATOM 4179 O O . ASN A 1 530 ? -2.729 25.836 36.176 1.00 53.03 530 ASN A O 1
ATOM 4183 N N . ASP A 1 531 ? -3.088 24.475 37.909 1.00 45.06 531 ASP A N 1
ATOM 4184 C CA . ASP A 1 531 ? -1.666 24.115 38.104 1.00 45.06 531 ASP A CA 1
ATOM 4185 C C . ASP A 1 531 ? -1.596 22.634 38.510 1.00 45.06 531 ASP A C 1
ATOM 4187 O O . ASP A 1 531 ? -2.586 22.105 39.015 1.00 45.06 531 ASP A O 1
ATOM 4191 N N . ALA A 1 532 ? -0.516 21.935 38.154 1.00 44.12 532 ALA A N 1
ATOM 4192 C CA . ALA A 1 532 ? -0.435 20.475 38.086 1.00 44.12 532 ALA A CA 1
ATOM 4193 C C . ALA A 1 532 ? 0.698 19.837 38.923 1.00 44.12 532 ALA A C 1
ATOM 4195 O O . ALA A 1 532 ? 0.481 18.741 39.434 1.00 44.12 532 ALA A O 1
ATOM 4196 N N . GLU A 1 533 ? 1.877 20.456 39.112 1.00 44.34 533 GLU A N 1
ATOM 4197 C CA . GLU A 1 533 ? 3.011 19.801 39.826 1.00 44.34 533 GLU A CA 1
ATOM 4198 C C . GLU A 1 533 ? 4.000 20.736 40.582 1.00 44.34 533 GLU A C 1
ATOM 4200 O O . GLU A 1 533 ? 4.911 20.251 41.249 1.00 44.34 533 GLU A O 1
ATOM 4205 N N . GLY A 1 534 ? 3.885 22.064 40.532 1.00 41.78 534 GLY A N 1
ATOM 4206 C CA . GLY A 1 534 ? 5.037 22.966 40.730 1.00 41.78 534 GLY A CA 1
ATOM 4207 C C . GLY A 1 534 ? 5.472 23.391 42.149 1.00 41.78 534 GLY A C 1
ATOM 4208 O O . GLY A 1 534 ? 5.983 24.497 42.278 1.00 41.78 534 GLY A O 1
ATOM 4209 N N . ALA A 1 535 ? 5.318 22.555 43.187 1.00 33.59 535 ALA A N 1
ATOM 4210 C CA . ALA A 1 535 ? 5.979 22.683 44.509 1.00 33.59 535 ALA A CA 1
ATOM 4211 C C . ALA A 1 535 ? 5.546 23.779 45.543 1.00 33.59 535 ALA A C 1
ATOM 4213 O O . ALA A 1 535 ? 6.383 24.176 46.356 1.00 33.59 535 ALA A O 1
ATOM 4214 N N . GLY A 1 536 ? 4.278 24.222 45.639 1.00 41.03 536 GLY A N 1
ATOM 4215 C CA . GLY A 1 536 ? 3.854 25.204 46.675 1.00 41.03 536 GLY A CA 1
ATOM 4216 C C . GLY A 1 536 ? 2.368 25.181 47.099 1.00 41.03 536 GLY A C 1
ATOM 4217 O O . GLY A 1 536 ? 1.552 24.567 46.417 1.00 41.03 536 GLY A O 1
ATOM 4218 N N . GLU A 1 537 ? 2.041 25.819 48.243 1.00 42.03 537 GLU A N 1
ATOM 4219 C CA . GLU A 1 537 ? 0.696 25.929 48.874 1.00 42.03 537 GLU A CA 1
ATOM 4220 C C . GLU A 1 537 ? -0.443 26.224 47.875 1.00 42.03 537 GLU A C 1
ATOM 4222 O O . GLU A 1 537 ? -0.235 26.988 46.939 1.00 42.03 537 GLU A O 1
ATOM 4227 N N . SER A 1 538 ? -1.649 25.652 48.077 1.00 53.50 538 SER A N 1
ATOM 4228 C CA . SER A 1 538 ? -2.791 25.776 47.144 1.00 53.50 538 SER A CA 1
ATOM 4229 C C . SER A 1 538 ? -3.879 26.766 47.552 1.00 53.50 538 SER A C 1
ATOM 4231 O O . SER A 1 538 ? -4.590 26.564 48.533 1.00 53.50 538 SER A O 1
ATOM 4233 N N . PHE A 1 539 ? -4.026 27.819 46.742 1.00 48.28 539 PHE A N 1
ATOM 4234 C CA . PHE A 1 539 ? -4.732 29.057 47.073 1.00 48.28 539 PHE A CA 1
ATOM 4235 C C . PHE A 1 539 ? -6.073 29.246 46.352 1.00 48.28 539 PHE A C 1
ATOM 4237 O O . PHE A 1 539 ? -6.277 28.780 45.225 1.00 48.28 539 PHE A O 1
ATOM 4244 N N . GLU A 1 540 ? -6.974 29.988 47.012 1.00 52.00 540 GLU A N 1
ATOM 4245 C CA . GLU A 1 540 ? -8.284 30.350 46.473 1.00 52.00 540 GLU A CA 1
ATOM 4246 C C . GLU A 1 540 ? -8.198 31.534 45.491 1.00 52.00 540 GLU A C 1
ATOM 4248 O O . GLU A 1 540 ? -7.662 32.573 45.864 1.00 52.00 540 GLU A O 1
ATOM 4253 N N . VAL A 1 541 ? -8.755 31.442 44.273 1.00 53.78 541 VAL A N 1
ATOM 4254 C CA . VAL A 1 541 ? -8.794 32.577 43.330 1.00 53.78 541 VAL A CA 1
ATOM 4255 C C . VAL A 1 541 ? -10.242 33.029 43.090 1.00 53.78 541 VAL A C 1
ATOM 4257 O O . VAL A 1 541 ? -10.987 32.456 42.289 1.00 53.78 541 VAL A O 1
ATOM 4260 N N . LYS A 1 542 ? -10.632 34.079 43.823 1.00 51.78 542 LYS A N 1
ATOM 4261 C CA . LYS A 1 542 ? -11.856 34.901 43.682 1.00 51.78 542 LYS A CA 1
ATOM 4262 C C . LYS A 1 542 ? -11.444 36.364 43.404 1.00 51.78 542 LYS A C 1
ATOM 4264 O O . LYS A 1 542 ? -10.330 36.724 43.774 1.00 51.78 542 LYS A O 1
ATOM 4269 N N . SER A 1 543 ? -12.302 37.246 42.866 1.00 50.28 543 SER A N 1
ATOM 4270 C CA . SER A 1 543 ? -12.061 38.710 42.939 1.00 50.28 543 SER A CA 1
ATOM 4271 C C . SER A 1 543 ? -12.846 39.377 44.077 1.00 50.28 543 SER A C 1
ATOM 4273 O O . SER A 1 543 ? -14.064 39.226 44.191 1.00 50.28 543 SER A O 1
ATOM 4275 N N . GLU A 1 544 ? -12.164 40.167 44.911 1.00 53.03 544 GLU A N 1
ATOM 4276 C CA . GLU A 1 544 ? -12.768 41.050 45.919 1.00 53.03 544 GLU A CA 1
ATOM 4277 C C . GLU A 1 544 ? -13.413 42.255 45.208 1.00 53.03 544 GLU A C 1
ATOM 4279 O O . GLU A 1 544 ? -12.730 43.125 44.679 1.00 53.03 544 GLU A O 1
ATOM 4284 N N . GLY A 1 545 ? -14.743 42.238 45.077 1.00 57.34 545 GLY A N 1
ATOM 4285 C CA . GLY A 1 545 ? -15.470 42.954 44.009 1.00 57.34 545 GLY A CA 1
ATOM 4286 C C . GLY A 1 545 ? -16.399 42.038 43.190 1.00 57.34 545 GLY A C 1
ATOM 4287 O O . GLY A 1 545 ? -17.197 42.528 42.398 1.00 57.34 545 GLY A O 1
ATOM 4288 N N . LYS A 1 546 ? -16.352 40.724 43.488 1.00 52.16 546 LYS A N 1
ATOM 4289 C CA . LYS A 1 546 ? -17.323 39.633 43.243 1.00 52.16 546 LYS A CA 1
ATOM 4290 C C . LYS A 1 546 ? -17.507 39.132 41.807 1.00 52.16 546 LYS A C 1
ATOM 4292 O O . LYS A 1 546 ? -18.592 38.674 41.456 1.00 52.16 546 LYS A O 1
ATOM 4297 N N . GLN A 1 547 ? -16.452 39.140 41.006 1.00 50.84 547 GLN A N 1
ATOM 4298 C CA . GLN A 1 547 ? -16.405 38.324 39.790 1.00 50.84 547 GLN A CA 1
ATOM 4299 C C . GLN A 1 547 ? -15.221 37.362 39.828 1.00 50.84 547 GLN A C 1
ATOM 4301 O O . GLN A 1 547 ? -14.360 37.443 40.699 1.00 50.84 547 GLN A O 1
ATOM 4306 N N . ASP A 1 548 ? -15.237 36.390 38.931 1.00 57.25 548 ASP A N 1
ATOM 4307 C CA . ASP A 1 548 ? -14.406 35.207 39.022 1.00 57.25 548 ASP A CA 1
ATOM 4308 C C . ASP A 1 548 ? -13.320 35.140 37.907 1.00 57.25 548 ASP A C 1
ATOM 4310 O O . ASP A 1 548 ? -13.439 35.776 36.863 1.00 57.25 548 ASP A O 1
ATOM 4314 N N . PHE A 1 549 ? -12.259 34.345 38.110 1.00 50.53 549 PHE A N 1
ATOM 4315 C CA . PHE A 1 549 ? -10.957 34.456 37.417 1.00 50.53 549 PHE A CA 1
ATOM 4316 C C . PHE A 1 549 ? -10.910 34.128 35.904 1.00 50.53 549 PHE A C 1
ATOM 4318 O O . PHE A 1 549 ? -10.310 34.883 35.150 1.00 50.53 549 PHE A O 1
ATOM 4325 N N . PHE A 1 550 ? -11.565 33.077 35.397 1.00 52.81 550 PHE A N 1
ATOM 4326 C CA . PHE A 1 550 ? -11.769 32.868 33.943 1.00 52.81 550 PHE A CA 1
ATOM 4327 C C . PHE A 1 550 ? -12.997 33.637 33.404 1.00 52.81 550 PHE A C 1
ATOM 4329 O O . PHE A 1 550 ? -13.582 33.269 32.385 1.00 52.81 550 PHE A O 1
ATOM 4336 N N . GLY A 1 551 ? -13.481 34.609 34.182 1.00 54.38 551 GLY A N 1
ATOM 4337 C CA . GLY A 1 551 ? -14.905 34.929 34.325 1.00 54.38 551 GLY A CA 1
ATOM 4338 C C . GLY A 1 551 ? -15.641 34.001 35.313 1.00 54.38 551 GLY A C 1
ATOM 4339 O O . GLY A 1 551 ? -16.827 34.194 35.554 1.00 54.38 551 GLY A O 1
ATOM 4340 N N . GLN A 1 552 ? -14.944 32.991 35.853 1.00 46.41 552 GLN A N 1
ATOM 4341 C CA . GLN A 1 552 ? -15.406 31.873 36.702 1.00 46.41 552 GLN A CA 1
ATOM 4342 C C . GLN A 1 552 ? -14.233 31.342 37.564 1.00 46.41 552 GLN A C 1
ATOM 4344 O O . GLN A 1 552 ? -13.060 31.520 37.223 1.00 46.41 552 GLN A O 1
ATOM 4349 N N . LYS A 1 553 ? -14.546 30.871 38.773 1.00 47.50 553 LYS A N 1
ATOM 4350 C CA . LYS A 1 553 ? -13.615 30.770 39.909 1.00 47.50 553 LYS A CA 1
ATOM 4351 C C . LYS A 1 553 ? -12.471 29.796 39.627 1.00 47.50 553 LYS A C 1
ATOM 4353 O O . LYS A 1 553 ? -12.679 28.755 39.015 1.00 47.50 553 LYS A O 1
ATOM 4358 N N . SER A 1 554 ? -11.263 30.125 40.070 1.00 52.03 554 SER A N 1
ATOM 4359 C CA . SER A 1 554 ? -10.040 29.378 39.746 1.00 52.03 554 SER A CA 1
ATOM 4360 C C . SER A 1 554 ? -9.300 28.985 41.004 1.00 52.03 554 SER A C 1
ATOM 4362 O O . SER A 1 554 ? -9.359 29.714 41.985 1.00 52.03 554 SER A O 1
ATOM 4364 N N . LEU A 1 555 ? -8.660 27.820 41.011 1.00 50.59 555 LEU A N 1
ATOM 4365 C CA . LEU A 1 555 ? -8.014 27.288 42.205 1.00 50.59 555 LEU A CA 1
ATOM 4366 C C . LEU A 1 555 ? -6.791 26.470 41.834 1.00 50.59 555 LEU A C 1
ATOM 4368 O O . LEU A 1 555 ? -6.701 25.917 40.736 1.00 50.59 555 LEU A O 1
ATOM 4372 N N . LEU A 1 556 ? -5.866 26.434 42.785 1.00 45.62 556 LEU A N 1
ATOM 4373 C CA . LEU A 1 556 ? -4.610 25.723 42.658 1.00 45.62 556 LEU A CA 1
ATOM 4374 C C . LEU A 1 556 ? -4.815 24.218 42.908 1.00 45.62 556 LEU A C 1
ATOM 4376 O O . LEU A 1 556 ? -5.393 23.835 43.927 1.00 45.62 556 LEU A O 1
ATOM 4380 N N . SER A 1 557 ? -4.311 23.375 41.999 1.00 45.75 557 SER A N 1
ATOM 4381 C CA . SER A 1 557 ? -4.099 21.946 42.248 1.00 45.75 557 SER A CA 1
ATOM 4382 C C . SER A 1 557 ? -2.600 21.696 42.456 1.00 45.75 557 SER A C 1
ATOM 4384 O O . SER A 1 557 ? -1.770 22.073 41.633 1.00 45.75 557 SER A O 1
ATOM 4386 N N . VAL A 1 558 ? -2.243 21.047 43.563 1.00 44.19 558 VAL A N 1
ATOM 4387 C CA . VAL A 1 558 ? -1.043 20.201 43.644 1.00 44.19 558 VAL A CA 1
ATOM 4388 C C . VAL A 1 558 ? -1.539 18.799 43.301 1.00 44.19 558 VAL A C 1
ATOM 4390 O O . VAL A 1 558 ? -2.642 18.454 43.729 1.00 44.19 558 VAL A O 1
ATOM 4393 N N . SER A 1 559 ? -0.791 18.009 42.520 1.00 53.47 559 SER A N 1
ATOM 4394 C CA . SER A 1 559 ? -1.160 16.631 42.147 1.00 53.47 559 SER A CA 1
ATOM 4395 C C . SER A 1 559 ? -1.814 15.866 43.313 1.00 53.47 559 SER A C 1
ATOM 4397 O O . SER A 1 559 ? -1.498 16.137 44.473 1.00 53.47 559 SER A O 1
ATOM 4399 N N . GLY A 1 560 ? -2.715 14.908 43.034 1.00 48.62 560 GLY A N 1
ATOM 4400 C CA . GLY A 1 560 ? -3.579 14.237 44.033 1.00 48.62 560 GLY A CA 1
ATOM 4401 C C . GLY A 1 560 ? -2.890 13.630 45.272 1.00 48.62 560 GLY A C 1
ATOM 4402 O O . GLY A 1 560 ? -3.567 13.120 46.155 1.00 48.62 560 GLY A O 1
ATOM 4403 N N . GLN A 1 561 ? -1.566 13.708 45.341 1.00 46.78 561 GLN A N 1
ATOM 4404 C CA . GLN A 1 561 ? -0.662 13.491 46.459 1.00 46.78 561 GLN A CA 1
ATOM 4405 C C . GLN A 1 561 ? -1.024 14.253 47.755 1.00 46.78 561 GLN A C 1
ATOM 4407 O O . GLN A 1 561 ? -1.074 13.608 48.796 1.00 46.78 561 GLN A O 1
ATOM 4412 N N . LEU A 1 562 ? -1.362 15.556 47.728 1.00 48.38 562 LEU A N 1
ATOM 4413 C CA . LEU A 1 562 ? -1.735 16.302 48.958 1.00 48.38 562 LEU A CA 1
ATOM 4414 C C . LEU A 1 562 ? -2.991 15.710 49.612 1.00 48.38 562 LEU A C 1
ATOM 4416 O O . LEU A 1 562 ? -3.073 15.493 50.819 1.00 48.38 562 LEU A O 1
ATOM 4420 N N . THR A 1 563 ? -3.987 15.419 48.782 1.00 52.31 563 THR A N 1
ATOM 4421 C CA . THR A 1 563 ? -5.227 14.797 49.229 1.00 52.31 563 THR A CA 1
ATOM 4422 C C . THR A 1 563 ? -4.996 13.339 49.622 1.00 52.31 563 THR A C 1
ATOM 4424 O O . THR A 1 563 ? -5.561 12.871 50.605 1.00 52.31 563 THR A O 1
ATOM 4427 N N . ALA A 1 564 ? -4.129 12.628 48.900 1.00 52.44 564 ALA A N 1
ATOM 4428 C CA . ALA A 1 564 ? -3.761 11.260 49.226 1.00 52.44 564 ALA A CA 1
ATOM 4429 C C . ALA A 1 564 ? -3.049 11.147 50.575 1.00 52.44 564 ALA A C 1
ATOM 4431 O O . ALA A 1 564 ? -3.277 10.159 51.253 1.00 52.44 564 ALA A O 1
ATOM 4432 N N . GLU A 1 565 ? -2.255 12.135 50.998 1.00 47.75 565 GLU A N 1
ATOM 4433 C CA . GLU A 1 565 ? -1.638 12.195 52.333 1.00 47.75 565 GLU A CA 1
ATOM 4434 C C . GLU A 1 565 ? -2.669 12.348 53.453 1.00 47.75 565 GLU A C 1
ATOM 4436 O O . GLU A 1 565 ? -2.643 11.580 54.415 1.00 47.75 565 GLU A O 1
ATOM 4441 N N . ALA A 1 566 ? -3.624 13.270 53.306 1.00 51.44 566 ALA A N 1
ATOM 4442 C CA . ALA A 1 566 ? -4.710 13.435 54.273 1.00 51.44 566 ALA A CA 1
ATOM 4443 C C . ALA A 1 566 ? -5.590 12.176 54.363 1.00 51.44 566 ALA A C 1
ATOM 4445 O O . ALA A 1 566 ? -5.913 11.707 55.454 1.00 51.44 566 ALA A O 1
ATOM 4446 N N . TYR A 1 567 ? -5.926 11.580 53.218 1.00 52.69 567 TYR A N 1
ATOM 4447 C CA . TYR A 1 567 ? -6.713 10.352 53.162 1.00 52.69 567 TYR A CA 1
ATOM 4448 C C . TYR A 1 567 ? -5.935 9.121 53.646 1.00 52.69 567 TYR A C 1
ATOM 4450 O O . TYR A 1 567 ? -6.501 8.273 54.323 1.00 52.69 567 TYR A O 1
ATOM 4458 N N . ALA A 1 568 ? -4.634 9.034 53.377 1.00 50.88 568 ALA A N 1
ATOM 4459 C CA . ALA A 1 568 ? -3.757 7.990 53.902 1.00 50.88 568 ALA A CA 1
ATOM 4460 C C . ALA A 1 568 ? -3.650 8.023 55.433 1.00 50.88 568 ALA A C 1
ATOM 4462 O O . ALA A 1 568 ? -3.556 6.971 56.060 1.00 50.88 568 ALA A O 1
ATOM 4463 N N . GLN A 1 569 ? -3.680 9.214 56.039 1.00 49.69 569 GLN A N 1
ATOM 4464 C CA . GLN A 1 569 ? -3.761 9.349 57.494 1.00 49.69 569 GLN A CA 1
ATOM 4465 C C . GLN A 1 569 ? -5.158 9.024 58.032 1.00 49.69 569 GLN A C 1
ATOM 4467 O O . GLN A 1 569 ? -5.264 8.459 59.118 1.00 49.69 569 GLN A O 1
ATOM 4472 N N . ALA A 1 570 ? -6.209 9.351 57.275 1.00 51.59 570 ALA A N 1
ATOM 4473 C CA . ALA A 1 570 ? -7.589 9.094 57.667 1.00 51.59 570 ALA A CA 1
ATOM 4474 C C . ALA A 1 570 ? -7.958 7.606 57.612 1.00 51.59 570 ALA A C 1
ATOM 4476 O O . ALA A 1 570 ? -8.553 7.123 58.555 1.00 51.59 570 ALA A O 1
ATOM 4477 N N . PHE A 1 571 ? -7.588 6.873 56.557 1.00 53.47 571 PHE A N 1
ATOM 4478 C CA . PHE A 1 571 ? -8.084 5.516 56.279 1.00 53.47 571 PHE A CA 1
ATOM 4479 C C . PHE A 1 571 ? -7.285 4.388 56.938 1.00 53.47 571 PHE A C 1
ATOM 4481 O O . PHE A 1 571 ? -7.211 3.271 56.415 1.00 53.47 571 PHE A O 1
ATOM 4488 N N . HIS A 1 572 ? -6.656 4.660 58.080 1.00 47.94 572 HIS A N 1
ATOM 4489 C CA . HIS A 1 572 ? -5.753 3.695 58.685 1.00 47.94 572 HIS A CA 1
ATOM 4490 C C . HIS A 1 572 ? -6.466 2.402 59.130 1.00 47.94 572 HIS A C 1
ATOM 4492 O O . HIS A 1 572 ? -5.760 1.398 59.185 1.00 47.94 572 HIS A O 1
ATOM 4498 N N . HIS A 1 573 ? -7.802 2.368 59.348 1.00 49.31 573 HIS A N 1
ATOM 4499 C CA . HIS A 1 573 ? -8.621 1.154 59.589 1.00 49.31 573 HIS A CA 1
ATOM 4500 C C . HIS A 1 573 ? -10.150 1.395 59.449 1.00 49.31 573 HIS A C 1
ATOM 4502 O O . HIS A 1 573 ? -10.775 1.691 60.460 1.00 49.31 573 HIS A O 1
ATOM 4508 N N . CYS A 1 574 ? -10.773 1.089 58.290 1.00 46.72 574 CYS A N 1
ATOM 4509 C CA . CYS A 1 574 ? -12.205 1.341 57.948 1.00 46.72 574 CYS A CA 1
ATOM 4510 C C . CYS A 1 574 ? -13.305 0.890 58.946 1.00 46.72 574 CYS A C 1
ATOM 4512 O O . CYS A 1 574 ? -14.480 1.203 58.746 1.00 46.72 574 CYS A O 1
ATOM 4514 N N . ALA A 1 575 ? -12.970 0.123 59.986 1.00 49.47 575 ALA A N 1
ATOM 4515 C CA . ALA A 1 575 ? -13.895 -0.223 61.065 1.00 49.47 575 ALA A CA 1
ATOM 4516 C C . ALA A 1 575 ? -14.119 0.955 62.029 1.00 49.47 575 ALA A C 1
ATOM 4518 O O . ALA A 1 575 ? -15.242 1.170 62.478 1.00 49.47 575 ALA A O 1
ATOM 4519 N N . ILE A 1 576 ? -13.075 1.747 62.292 1.00 50.38 576 ILE A N 1
ATOM 4520 C CA . ILE A 1 576 ? -13.122 2.880 63.222 1.00 50.38 576 ILE A CA 1
ATOM 4521 C C . ILE A 1 576 ? -13.887 4.048 62.602 1.00 50.38 576 ILE A C 1
ATOM 4523 O O . ILE A 1 576 ? -14.546 4.778 63.320 1.00 50.38 576 ILE A O 1
ATOM 4527 N N . GLU A 1 577 ? -13.864 4.222 61.282 1.00 52.03 577 GLU A N 1
ATOM 4528 C CA . GLU A 1 577 ? -14.582 5.283 60.573 1.00 52.03 577 GLU A CA 1
ATOM 4529 C C . GLU A 1 577 ? -16.065 4.936 60.423 1.00 52.03 577 GLU A C 1
ATOM 4531 O O . GLU A 1 577 ? -16.895 5.831 60.508 1.00 52.03 577 GLU A O 1
ATOM 4536 N N . LEU A 1 578 ? -16.429 3.655 60.273 1.00 47.97 578 LEU A N 1
ATOM 4537 C CA . LEU A 1 578 ? -17.828 3.223 60.389 1.00 47.97 578 LEU A CA 1
ATOM 4538 C C . LEU A 1 578 ? -18.339 3.362 61.831 1.00 47.97 578 LEU A C 1
ATOM 4540 O O . LEU A 1 578 ? -19.472 3.800 62.017 1.00 47.97 578 LEU A O 1
ATOM 4544 N N . GLU A 1 579 ? -17.517 3.062 62.844 1.00 49.72 579 GLU A N 1
ATOM 4545 C CA . GLU A 1 579 ? -17.840 3.323 64.256 1.00 49.72 579 GLU A CA 1
ATOM 4546 C C . GLU A 1 579 ? -17.892 4.825 64.582 1.00 49.72 579 GLU A C 1
ATOM 4548 O O . GLU A 1 579 ? -18.796 5.246 65.293 1.00 49.72 579 GLU A O 1
ATOM 4553 N N . PHE A 1 580 ? -17.001 5.644 64.018 1.00 54.44 580 PHE A N 1
ATOM 4554 C CA . PHE A 1 580 ? -16.950 7.101 64.184 1.00 54.44 580 PHE A CA 1
ATOM 4555 C C . PHE A 1 580 ? -18.121 7.790 63.478 1.00 54.44 580 PHE A C 1
ATOM 4557 O O . PHE A 1 580 ? -18.812 8.620 64.061 1.00 54.44 580 PHE A O 1
ATOM 4564 N N . LEU A 1 581 ? -18.422 7.404 62.236 1.00 45.88 581 LEU A N 1
ATOM 4565 C CA . LEU A 1 581 ? -19.605 7.893 61.532 1.00 45.88 581 LEU A CA 1
ATOM 4566 C C . LEU A 1 581 ? -20.880 7.417 62.233 1.00 45.88 581 LEU A C 1
ATOM 4568 O O . LEU A 1 581 ? -21.833 8.182 62.319 1.00 45.88 581 LEU A O 1
ATOM 4572 N N . SER A 1 582 ? -20.893 6.211 62.808 1.00 48.56 582 SER A N 1
ATOM 4573 C CA . SER A 1 582 ? -22.003 5.742 63.643 1.00 48.56 582 SER A CA 1
ATOM 4574 C C . SER A 1 582 ? -22.050 6.390 65.036 1.00 48.56 582 SER A C 1
ATOM 4576 O O . SER A 1 582 ? -23.102 6.321 65.673 1.00 48.56 582 SER A O 1
ATOM 4578 N N . SER A 1 583 ? -20.959 6.997 65.524 1.00 53.03 583 SER A N 1
ATOM 4579 C CA . SER A 1 583 ? -20.932 7.767 66.778 1.00 53.03 583 SER A CA 1
ATOM 4580 C C . SER A 1 583 ? -21.322 9.232 66.582 1.00 53.03 583 SER A C 1
ATOM 4582 O O . SER A 1 583 ? -21.875 9.836 67.494 1.00 53.03 583 SER A O 1
ATOM 4584 N N . GLU A 1 584 ? -21.074 9.787 65.392 1.00 47.53 584 GLU A N 1
ATOM 4585 C CA . GLU A 1 584 ? -21.432 11.161 65.000 1.00 47.53 584 GLU A CA 1
ATOM 4586 C C . GLU A 1 584 ? -22.806 11.243 64.309 1.00 47.53 584 GLU A C 1
ATOM 4588 O O . GLU A 1 584 ? -23.421 12.307 64.247 1.00 47.53 584 GLU A O 1
ATOM 4593 N N . THR A 1 585 ? -23.328 10.122 63.803 1.00 45.34 585 THR A N 1
ATOM 4594 C CA . THR A 1 585 ? -24.676 10.035 63.232 1.00 45.34 585 THR A CA 1
ATOM 4595 C C . THR A 1 585 ? -25.426 8.839 63.806 1.00 45.34 585 THR A C 1
ATOM 4597 O O . THR A 1 585 ? -25.005 7.688 63.688 1.00 45.34 585 THR A O 1
ATOM 4600 N N . ASN A 1 586 ? -26.572 9.105 64.436 1.00 49.66 586 ASN A N 1
ATOM 4601 C CA . ASN A 1 586 ? -27.418 8.044 64.966 1.00 49.66 586 ASN A CA 1
ATOM 4602 C C . ASN A 1 586 ? -27.867 7.124 63.819 1.00 49.66 586 ASN A C 1
ATOM 4604 O O . ASN A 1 586 ? -28.525 7.570 62.882 1.00 49.66 586 ASN A O 1
ATOM 4608 N N . ASN A 1 587 ? -27.596 5.823 63.957 1.00 52.47 587 ASN A N 1
ATOM 4609 C CA . ASN A 1 587 ? -28.243 4.752 63.191 1.00 52.47 587 ASN A CA 1
ATOM 4610 C C . ASN A 1 587 ? -27.784 4.550 61.724 1.00 52.47 587 ASN A C 1
ATOM 4612 O O . ASN A 1 587 ? -28.446 3.812 60.998 1.00 52.47 587 ASN A O 1
ATOM 4616 N N . LEU A 1 588 ? -26.654 5.125 61.282 1.00 56.59 588 LEU A N 1
ATOM 4617 C CA . LEU A 1 588 ? -26.165 5.018 59.890 1.00 56.59 588 LEU A CA 1
ATOM 4618 C C . LEU A 1 588 ? -25.938 3.570 59.420 1.00 56.59 588 LEU A C 1
ATOM 4620 O O . LEU A 1 588 ? -26.351 3.194 58.325 1.00 56.59 588 LEU A O 1
ATOM 4624 N N . VAL A 1 589 ? -25.307 2.737 60.249 1.00 55.16 589 VAL A N 1
ATOM 4625 C CA . VAL A 1 589 ? -25.018 1.335 59.896 1.00 55.16 589 VAL A CA 1
ATOM 4626 C C . VAL A 1 589 ? -26.308 0.523 59.759 1.00 55.16 589 VAL A C 1
ATOM 4628 O O . VAL A 1 589 ? -26.453 -0.245 58.809 1.00 55.16 589 VAL A O 1
ATOM 4631 N N . ASN A 1 590 ? -27.275 0.733 60.655 1.00 56.75 590 ASN A N 1
ATOM 4632 C CA . ASN A 1 590 ? -28.587 0.091 60.565 1.00 56.75 590 ASN A CA 1
ATOM 4633 C C . ASN A 1 590 ? -29.382 0.597 59.356 1.00 56.75 590 ASN A C 1
ATOM 4635 O O . ASN A 1 590 ? -29.973 -0.217 58.658 1.00 56.75 590 ASN A O 1
ATOM 4639 N N . LEU A 1 591 ? -29.343 1.901 59.055 1.00 55.94 591 LEU A N 1
ATOM 4640 C CA . LEU A 1 591 ? -29.982 2.484 57.871 1.00 55.94 591 LEU A CA 1
ATOM 4641 C C . LEU A 1 591 ? -29.452 1.842 56.580 1.00 55.94 591 LEU A C 1
ATOM 4643 O O . LEU A 1 591 ? -30.234 1.411 55.737 1.00 55.94 591 LEU A O 1
ATOM 4647 N N . LEU A 1 592 ? -28.130 1.709 56.441 1.00 57.25 592 LEU A N 1
ATOM 4648 C CA . LEU A 1 592 ? -27.518 1.053 55.281 1.00 57.25 592 LEU A CA 1
ATOM 4649 C C . LEU A 1 592 ? -27.905 -0.432 55.193 1.00 57.25 592 LEU A C 1
ATOM 4651 O O . LEU A 1 592 ? -28.186 -0.934 54.106 1.00 57.25 592 LEU A O 1
ATOM 4655 N N . GLN A 1 593 ? -27.979 -1.133 56.327 1.00 56.09 593 GLN A N 1
ATOM 4656 C CA . GLN A 1 593 ? -28.427 -2.528 56.370 1.00 56.09 593 GLN A CA 1
ATOM 4657 C C . GLN A 1 593 ? -29.921 -2.694 56.053 1.00 56.09 593 GLN A C 1
ATOM 4659 O O . GLN A 1 593 ? -30.294 -3.697 55.446 1.00 56.09 593 GLN A O 1
ATOM 4664 N N . GLU A 1 594 ? -30.776 -1.747 56.440 1.00 56.81 594 GLU A N 1
ATOM 4665 C CA . GLU A 1 594 ? -32.204 -1.758 56.106 1.00 56.81 594 GLU A CA 1
ATOM 4666 C C . GLU A 1 594 ? -32.457 -1.417 54.636 1.00 56.81 594 GLU A C 1
ATOM 4668 O O . GLU A 1 594 ? -33.294 -2.064 54.007 1.00 56.81 594 GLU A O 1
ATOM 4673 N N . ILE A 1 595 ? -31.697 -0.484 54.051 1.00 57.69 595 ILE A N 1
ATOM 4674 C CA . ILE A 1 595 ? -31.762 -0.168 52.614 1.00 57.69 595 ILE A CA 1
ATOM 4675 C C . ILE A 1 595 ? -31.390 -1.392 51.767 1.00 57.69 595 ILE A C 1
ATOM 4677 O O . ILE A 1 595 ? -32.018 -1.644 50.745 1.00 57.69 595 ILE A O 1
ATOM 4681 N N . ILE A 1 596 ? -30.409 -2.188 52.202 1.00 53.75 596 ILE A N 1
ATOM 4682 C CA . ILE A 1 596 ? -30.016 -3.424 51.505 1.00 53.75 596 ILE A CA 1
ATOM 4683 C C . ILE A 1 596 ? -31.104 -4.511 51.603 1.00 53.75 596 ILE A C 1
ATOM 4685 O O . ILE A 1 596 ? -31.195 -5.368 50.725 1.00 53.75 596 ILE A O 1
ATOM 4689 N N . LYS A 1 597 ? -31.921 -4.505 52.664 1.00 57.75 597 LYS A N 1
ATOM 4690 C CA . LYS A 1 597 ? -32.928 -5.547 52.933 1.00 57.75 597 LYS A CA 1
ATOM 4691 C C . LYS A 1 597 ? -34.316 -5.251 52.358 1.00 57.75 597 LYS A C 1
ATOM 4693 O O . LYS A 1 597 ? -35.091 -6.192 52.208 1.00 57.75 597 LYS A O 1
ATOM 4698 N N . ASN A 1 598 ? -34.646 -3.990 52.081 1.00 60.62 598 ASN A N 1
ATOM 4699 C CA . ASN A 1 598 ? -35.996 -3.567 51.704 1.00 60.62 598 ASN A CA 1
ATOM 4700 C C . ASN A 1 598 ? -36.111 -3.202 50.216 1.00 60.62 598 ASN A C 1
ATOM 4702 O O . ASN A 1 598 ? -35.246 -2.534 49.657 1.00 60.62 598 ASN A O 1
ATOM 4706 N N . ASP A 1 599 ? -37.233 -3.570 49.592 1.00 66.88 599 ASP A N 1
ATOM 4707 C CA . ASP A 1 599 ? -37.563 -3.145 48.228 1.00 66.88 599 ASP A CA 1
ATOM 4708 C C . ASP A 1 599 ? -37.895 -1.647 48.159 1.00 66.88 599 ASP A C 1
ATOM 4710 O O . ASP A 1 599 ? -38.537 -1.089 49.054 1.00 66.88 599 ASP A O 1
ATOM 4714 N N . PHE A 1 600 ? -37.531 -1.008 47.047 1.00 80.69 600 PHE A N 1
ATOM 4715 C CA . PHE A 1 600 ? -37.820 0.400 46.770 1.00 80.69 600 PHE A CA 1
ATOM 4716 C C . PHE A 1 600 ? -39.315 0.651 46.528 1.00 80.69 600 PHE A C 1
ATOM 4718 O O . PHE A 1 600 ? -39.956 -0.063 45.752 1.00 80.69 600 PHE A O 1
ATOM 4725 N N . ALA A 1 601 ? -39.867 1.709 47.130 1.00 84.62 601 ALA A N 1
ATOM 4726 C CA . ALA A 1 601 ? -41.190 2.203 46.748 1.00 84.62 601 ALA A CA 1
ATOM 4727 C C . ALA A 1 601 ? -41.119 2.899 45.379 1.00 84.62 601 ALA A C 1
ATOM 4729 O O . ALA A 1 601 ? -40.085 3.457 45.018 1.00 84.62 601 ALA A O 1
ATOM 4730 N N . LYS A 1 602 ? -42.205 2.861 44.603 1.00 90.50 602 LYS A N 1
ATOM 4731 C CA . LYS A 1 602 ? -42.296 3.503 43.284 1.00 90.50 602 LYS A CA 1
ATOM 4732 C C . LYS A 1 602 ? -43.638 4.212 43.174 1.00 90.50 602 LYS A C 1
ATOM 4734 O O . LYS A 1 602 ? -44.662 3.557 43.342 1.00 90.50 602 LYS A O 1
ATOM 4739 N N . ILE A 1 603 ? -43.611 5.511 42.908 1.00 92.88 603 ILE A N 1
ATOM 4740 C CA . ILE A 1 603 ? -44.794 6.354 42.715 1.00 92.88 603 ILE A CA 1
ATOM 4741 C C . ILE A 1 603 ? -44.591 7.289 41.524 1.00 92.88 603 ILE A C 1
ATOM 4743 O O . ILE A 1 603 ? -43.463 7.537 41.092 1.00 92.88 603 ILE A O 1
ATOM 4747 N N . THR A 1 604 ? -45.678 7.835 41.004 1.00 92.38 604 THR A N 1
ATOM 4748 C CA . THR A 1 604 ? -45.665 8.928 40.027 1.00 92.38 604 THR A CA 1
ATOM 4749 C C . THR A 1 604 ? -45.627 10.290 40.726 1.00 92.38 604 THR A C 1
ATOM 4751 O O . THR A 1 604 ? -45.981 10.423 41.899 1.00 92.38 604 THR A O 1
ATOM 4754 N N . TYR A 1 605 ? -45.228 11.336 40.008 1.00 90.19 605 TYR A N 1
ATOM 4755 C CA . TYR A 1 605 ? -45.229 12.713 40.498 1.00 90.19 605 TYR A CA 1
ATOM 4756 C C . TYR A 1 605 ? -46.640 13.177 40.896 1.00 90.19 605 TYR A C 1
ATOM 4758 O O . TYR A 1 605 ? -46.812 13.855 41.908 1.00 90.19 605 TYR A O 1
ATOM 4766 N N . SER A 1 606 ? -47.665 12.769 40.144 1.00 89.69 606 SER A N 1
ATOM 4767 C CA . SER A 1 606 ? -49.065 13.067 40.467 1.00 89.69 606 SER A CA 1
ATOM 4768 C C . SER A 1 606 ? -49.478 12.457 41.808 1.00 89.69 606 SER A C 1
ATOM 4770 O O . SER A 1 606 ? -50.071 13.140 42.641 1.00 89.69 606 SER A O 1
ATOM 4772 N N . GLU A 1 607 ? -49.105 11.199 42.057 1.00 90.25 607 GLU A N 1
ATOM 4773 C CA . GLU A 1 607 ? -49.335 10.538 43.345 1.00 90.25 607 GLU A CA 1
ATOM 4774 C C . GLU A 1 607 ? -48.533 11.202 44.469 1.00 90.25 607 GLU A C 1
ATOM 4776 O O . GLU A 1 607 ? -49.060 11.378 45.566 1.00 90.25 607 GLU A O 1
ATOM 4781 N N . ALA A 1 608 ? -47.295 11.627 44.200 1.00 89.50 608 ALA A N 1
ATOM 4782 C CA . ALA A 1 608 ? -46.482 12.372 45.157 1.00 89.50 608 ALA A CA 1
ATOM 4783 C C . ALA A 1 608 ? -47.178 13.677 45.589 1.00 89.50 608 ALA A C 1
ATOM 4785 O O . ALA A 1 608 ? -47.333 13.914 46.788 1.00 89.50 608 ALA A O 1
ATOM 4786 N N . ILE A 1 609 ? -47.681 14.474 44.637 1.00 89.56 609 ILE A N 1
ATOM 4787 C CA . ILE A 1 609 ? -48.469 15.685 44.923 1.00 89.56 609 ILE A CA 1
ATOM 4788 C C . ILE A 1 609 ? -49.727 15.353 45.719 1.00 89.56 609 ILE A C 1
ATOM 4790 O O . ILE A 1 609 ? -50.034 16.045 46.688 1.00 89.56 609 ILE A O 1
ATOM 4794 N N . GLU A 1 610 ? -50.473 14.318 45.331 1.00 88.56 610 GLU A N 1
ATOM 4795 C CA . GLU A 1 610 ? -51.677 13.925 46.060 1.00 88.56 610 GLU A CA 1
ATOM 4796 C C . GLU A 1 610 ? -51.372 13.546 47.506 1.00 88.56 610 GLU A C 1
ATOM 4798 O O . GLU A 1 610 ? -52.126 13.917 48.405 1.00 88.56 610 GLU A O 1
ATOM 4803 N N . ILE A 1 611 ? -50.288 12.802 47.733 1.00 88.75 611 ILE A N 1
ATOM 4804 C CA . ILE A 1 611 ? -49.846 12.409 49.069 1.00 88.75 611 ILE A CA 1
ATOM 4805 C C . ILE A 1 611 ? -49.529 13.659 49.887 1.00 88.75 611 ILE A C 1
ATOM 4807 O O . ILE A 1 611 ? -50.036 13.773 51.000 1.00 88.75 611 ILE A O 1
ATOM 4811 N N . ILE A 1 612 ? -48.765 14.600 49.326 1.00 86.75 612 ILE A N 1
ATOM 4812 C CA . ILE A 1 612 ? -48.353 15.842 49.995 1.00 86.75 612 ILE A CA 1
ATOM 4813 C C . ILE A 1 612 ? -49.563 16.739 50.295 1.00 86.75 612 ILE A C 1
ATOM 4815 O O . ILE A 1 612 ? -49.738 17.173 51.429 1.00 86.75 612 ILE A O 1
ATOM 4819 N N . ASN A 1 613 ? -50.456 16.949 49.326 1.00 84.94 613 ASN A N 1
ATOM 4820 C CA . ASN A 1 613 ? -51.643 17.794 49.492 1.00 84.94 613 ASN A CA 1
ATOM 4821 C C . ASN A 1 613 ? -52.696 17.182 50.437 1.00 84.94 613 ASN A C 1
ATOM 4823 O O . ASN A 1 613 ? -53.514 17.909 51.001 1.00 84.94 613 ASN A O 1
ATOM 4827 N N . LYS A 1 614 ? -52.706 15.852 50.623 1.00 83.50 614 LYS A N 1
ATOM 4828 C CA . LYS A 1 614 ? -53.565 15.167 51.611 1.00 83.50 614 LYS A CA 1
ATOM 4829 C C . LYS A 1 614 ? -53.036 15.298 53.044 1.00 83.50 614 LYS A C 1
ATOM 4831 O O . LYS A 1 614 ? -53.753 14.951 53.988 1.00 83.50 614 LYS A O 1
ATOM 4836 N N . VAL A 1 615 ? -51.808 15.784 53.239 1.00 80.06 615 VAL A N 1
ATOM 4837 C CA . VAL A 1 615 ? -51.261 16.030 54.574 1.00 80.06 615 VAL A CA 1
ATOM 4838 C C . VAL A 1 615 ? -51.937 17.261 55.171 1.00 80.06 615 VAL A C 1
ATOM 4840 O O . VAL A 1 615 ? -51.751 18.383 54.714 1.00 80.06 615 VAL A O 1
ATOM 4843 N N . SER A 1 616 ? -52.737 17.055 56.219 1.00 59.53 616 SER A N 1
ATOM 4844 C CA . SER A 1 616 ? -53.313 18.166 56.983 1.00 59.53 616 SER A CA 1
ATOM 4845 C C . SER A 1 616 ? -52.199 19.029 57.588 1.00 59.53 616 SER A C 1
ATOM 4847 O O . SER A 1 616 ? -51.264 18.487 58.189 1.00 59.53 616 SER A O 1
ATOM 4849 N N . SER A 1 617 ? -52.345 20.356 57.502 1.00 58.53 617 SER A N 1
ATOM 4850 C CA . SER A 1 617 ? -51.407 21.370 58.018 1.00 58.53 617 SER A CA 1
ATOM 4851 C C . SER A 1 617 ? -51.050 21.211 59.502 1.00 58.53 617 SER A C 1
ATOM 4853 O O . SER A 1 617 ? -50.059 21.774 59.968 1.00 58.53 617 SER A O 1
ATOM 4855 N N . ASP A 1 618 ? -51.845 20.437 60.244 1.00 54.91 618 ASP A N 1
ATOM 4856 C CA . ASP A 1 618 ? -51.651 20.171 61.669 1.00 54.91 618 ASP A CA 1
ATOM 4857 C C . ASP A 1 618 ? -50.676 19.011 61.954 1.00 54.91 618 ASP A C 1
ATOM 4859 O O . ASP A 1 618 ? -50.182 18.902 63.075 1.00 54.91 618 ASP A O 1
ATOM 4863 N N . LYS A 1 619 ? -50.388 18.134 60.974 1.00 59.75 619 LYS A N 1
ATOM 4864 C CA . LYS A 1 619 ? -49.540 16.933 61.160 1.00 59.75 619 LYS A CA 1
ATOM 4865 C C . LYS A 1 619 ? -48.110 17.087 60.645 1.00 59.75 619 LYS A C 1
ATOM 4867 O O . LYS A 1 619 ? -47.204 16.482 61.209 1.00 59.75 619 LYS A O 1
ATOM 4872 N N . PHE A 1 620 ? -47.907 17.868 59.590 1.00 67.25 620 PHE A N 1
ATOM 4873 C CA . PHE A 1 620 ? -46.587 18.200 59.058 1.00 67.25 620 PHE A CA 1
ATOM 4874 C C . PHE A 1 620 ? -46.692 19.562 58.369 1.00 67.25 620 PHE A C 1
ATOM 4876 O O . PHE A 1 620 ? -47.600 19.774 57.566 1.00 67.25 620 PHE A O 1
ATOM 4883 N N . LYS A 1 621 ? -45.817 20.506 58.725 1.00 69.50 621 LYS A N 1
ATOM 4884 C CA . LYS A 1 621 ? -45.826 21.857 58.153 1.00 69.50 621 LYS A CA 1
ATOM 4885 C C . LYS A 1 621 ? -44.779 21.935 57.053 1.00 69.50 621 LYS A C 1
ATOM 4887 O O . LYS A 1 621 ? -43.595 21.915 57.362 1.00 69.50 621 LYS A O 1
ATOM 4892 N N . PHE A 1 622 ? -45.235 22.041 55.812 1.00 78.12 622 PHE A N 1
ATOM 4893 C CA . PHE A 1 622 ? -44.392 22.405 54.677 1.00 78.12 622 PHE A CA 1
ATOM 4894 C C . PHE A 1 622 ? -44.313 23.931 54.565 1.00 78.12 622 PHE A C 1
ATOM 4896 O O . PHE A 1 622 ? -45.308 24.620 54.818 1.00 78.12 622 PHE A O 1
ATOM 4903 N N . GLU A 1 623 ? -43.164 24.465 54.161 1.00 70.50 623 GLU A N 1
ATOM 4904 C CA . GLU A 1 623 ? -43.016 25.872 53.777 1.00 70.50 623 GLU A CA 1
ATOM 4905 C C . GLU A 1 623 ? -43.879 26.201 52.549 1.00 70.50 623 GLU A C 1
ATOM 4907 O O . GLU A 1 623 ? -44.449 27.295 52.467 1.00 70.50 623 GLU A O 1
ATOM 4912 N N . LYS A 1 624 ? -44.065 25.231 51.640 1.00 71.94 624 LYS A N 1
ATOM 4913 C CA . LYS A 1 624 ? -45.034 25.306 50.535 1.00 71.94 624 LYS A CA 1
ATOM 4914 C C . LYS A 1 624 ? -46.125 24.223 50.672 1.00 71.94 624 LYS A C 1
ATOM 4916 O O . LYS A 1 624 ? -46.041 23.179 50.040 1.00 71.94 624 LYS A O 1
ATOM 4921 N N . PRO A 1 625 ? -47.204 24.470 51.438 1.00 64.81 625 PRO A N 1
ATOM 4922 C CA . PRO A 1 625 ? -48.173 23.437 51.831 1.00 64.81 625 PRO A CA 1
ATOM 4923 C C . PRO A 1 625 ? -49.132 22.959 50.736 1.00 64.81 625 PRO A C 1
ATOM 4925 O O . PRO A 1 625 ? -49.830 21.973 50.946 1.00 64.81 625 PRO A O 1
ATOM 4928 N N . SER A 1 626 ? -49.203 23.647 49.594 1.00 75.00 626 SER A N 1
ATOM 4929 C CA . SER A 1 626 ? -50.048 23.244 48.468 1.00 75.00 626 SER A CA 1
ATOM 4930 C C . SER A 1 626 ? -49.219 23.225 47.195 1.00 75.00 626 SER A C 1
ATOM 4932 O O . SER A 1 626 ? -48.743 24.270 46.743 1.00 75.00 626 SER A O 1
ATOM 4934 N N . LEU A 1 627 ? -49.087 22.039 46.612 1.00 81.19 627 LEU A N 1
ATOM 4935 C CA . LEU A 1 627 ? -48.417 21.828 45.337 1.00 81.19 627 LEU A CA 1
ATOM 4936 C C . LEU A 1 627 ? -49.451 21.693 44.224 1.00 81.19 627 LEU A C 1
ATOM 4938 O O . LEU A 1 627 ? -50.426 20.948 44.337 1.00 81.19 627 LEU A O 1
ATOM 4942 N N . HIS A 1 628 ? -49.226 22.408 43.134 1.00 84.50 628 HIS A N 1
ATOM 4943 C CA . HIS A 1 628 ? -49.973 22.258 41.896 1.00 84.50 628 HIS A CA 1
ATOM 4944 C C . HIS A 1 628 ? -49.157 21.433 40.908 1.00 84.50 628 HIS A C 1
ATOM 4946 O O . HIS A 1 628 ? -47.930 21.382 40.968 1.00 84.50 628 HIS A O 1
ATOM 4952 N N . PHE A 1 629 ? -49.840 20.788 39.967 1.00 83.44 629 PHE A N 1
ATOM 4953 C CA . PHE A 1 629 ? -49.162 20.046 38.915 1.00 83.44 629 PHE A CA 1
ATOM 4954 C C . PHE A 1 629 ? -48.254 20.984 38.101 1.00 83.44 629 PHE A C 1
ATOM 4956 O O . PHE A 1 629 ? -48.736 21.949 37.508 1.00 83.44 629 PHE A O 1
ATOM 4963 N N . GLY A 1 630 ? -46.949 20.698 38.082 1.00 80.69 630 GLY A N 1
ATOM 4964 C CA . GLY A 1 630 ? -45.927 21.567 37.491 1.00 80.69 630 GLY A CA 1
ATOM 4965 C C . GLY A 1 630 ? -45.068 22.319 38.511 1.00 80.69 630 GLY A C 1
ATOM 4966 O O . GLY A 1 630 ? -44.110 22.960 38.101 1.00 80.69 630 GLY A O 1
ATOM 4967 N N . ASP A 1 631 ? -45.369 22.236 39.809 1.00 82.19 631 ASP A N 1
ATOM 4968 C CA . ASP A 1 631 ? -44.496 22.748 40.869 1.00 82.19 631 ASP A CA 1
ATOM 4969 C C . ASP A 1 631 ? -43.308 21.805 41.140 1.00 82.19 631 ASP A C 1
ATOM 4971 O O . ASP A 1 631 ? -43.465 20.584 41.174 1.00 82.19 631 ASP A O 1
ATOM 4975 N N . ASP A 1 632 ? -42.122 22.352 41.404 1.00 78.50 632 ASP A N 1
ATOM 4976 C CA . ASP A 1 632 ? -40.985 21.546 41.864 1.00 78.50 632 ASP A CA 1
ATOM 4977 C C . ASP A 1 632 ? -41.222 21.003 43.284 1.00 78.50 632 ASP A C 1
ATOM 4979 O O . ASP A 1 632 ? -41.738 21.704 44.165 1.00 78.50 632 ASP A O 1
ATOM 4983 N N . LEU A 1 633 ? -40.811 19.753 43.518 1.00 82.69 633 LEU A N 1
ATOM 4984 C CA . LEU A 1 633 ? -40.769 19.174 44.858 1.00 82.69 633 LEU A CA 1
ATOM 4985 C C . LEU A 1 633 ? -39.570 19.767 45.602 1.00 82.69 633 LEU A C 1
ATOM 4987 O O . LEU A 1 633 ? -38.425 19.483 45.287 1.00 82.69 633 LEU A O 1
ATOM 4991 N N . ALA A 1 634 ? -39.824 20.621 46.590 1.00 83.38 634 ALA A N 1
ATOM 4992 C CA . ALA A 1 634 ? -38.764 21.046 47.505 1.00 83.38 634 ALA A CA 1
ATOM 4993 C C . ALA A 1 634 ? -38.265 19.876 48.379 1.00 83.38 634 ALA A C 1
ATOM 4995 O O . ALA A 1 634 ? -39.011 18.933 48.647 1.00 83.38 634 ALA A O 1
ATOM 4996 N N . SER A 1 635 ? -37.044 19.982 48.910 1.00 79.06 635 SER A N 1
ATOM 4997 C CA . SER A 1 635 ? -36.407 18.921 49.709 1.00 79.06 635 SER A CA 1
ATOM 4998 C C . SER A 1 635 ? -37.225 18.473 50.931 1.00 79.06 635 SER A C 1
ATOM 5000 O O . SER A 1 635 ? -37.130 17.322 51.348 1.00 79.06 635 SER A O 1
ATOM 5002 N N . GLU A 1 636 ? -38.061 19.346 51.503 1.00 84.06 636 GLU A N 1
ATOM 5003 C CA . GLU A 1 636 ? -38.998 18.991 52.583 1.00 84.06 636 GLU A CA 1
ATOM 5004 C C . GLU A 1 636 ? -40.057 17.964 52.147 1.00 84.06 636 GLU A C 1
ATOM 5006 O O . GLU A 1 636 ? -40.399 17.055 52.905 1.00 84.06 636 GLU A O 1
ATOM 5011 N N . HIS A 1 637 ? -40.533 18.066 50.907 1.00 86.94 637 HIS A N 1
ATOM 5012 C CA . HIS A 1 637 ? -41.505 17.154 50.316 1.00 86.94 637 HIS A CA 1
ATOM 5013 C C . HIS A 1 637 ? -40.862 15.806 49.993 1.00 86.94 637 HIS A C 1
ATOM 5015 O O . HIS A 1 637 ? -41.424 14.754 50.293 1.00 86.94 637 HIS A O 1
ATOM 5021 N N . GLU A 1 638 ? -39.655 15.838 49.426 1.00 85.88 638 GLU A N 1
ATOM 5022 C CA . GLU A 1 638 ? -38.871 14.646 49.100 1.00 85.88 638 GLU A CA 1
ATOM 5023 C C . GLU A 1 638 ? -38.545 13.823 50.347 1.00 85.88 638 GLU A C 1
ATOM 5025 O O . GLU A 1 638 ? -38.755 12.606 50.388 1.00 85.88 638 GLU A O 1
ATOM 5030 N N . ARG A 1 639 ? -38.084 14.503 51.402 1.00 81.31 639 ARG A N 1
ATOM 5031 C CA . ARG A 1 639 ? -37.821 13.877 52.697 1.00 81.31 639 ARG A CA 1
ATOM 5032 C C . ARG A 1 639 ? -39.093 13.349 53.331 1.00 81.31 639 ARG A C 1
ATOM 5034 O O . ARG A 1 639 ? -39.080 12.229 53.818 1.00 81.31 639 ARG A O 1
ATOM 5041 N N . TYR A 1 640 ? -40.210 14.075 53.270 1.00 87.50 640 TYR A N 1
ATOM 5042 C CA . TYR A 1 640 ? -41.482 13.571 53.792 1.00 87.50 640 TYR A CA 1
ATOM 5043 C C . TYR A 1 640 ? -41.906 12.253 53.127 1.00 87.50 640 TYR A C 1
ATOM 5045 O O . TYR A 1 640 ? -42.292 11.304 53.816 1.00 87.50 640 TYR A O 1
ATOM 5053 N N . LEU A 1 641 ? -41.799 12.164 51.799 1.00 87.62 641 LEU A N 1
ATOM 5054 C CA . LEU A 1 641 ? -42.135 10.946 51.061 1.00 87.62 641 LEU A CA 1
ATOM 5055 C C . LEU A 1 641 ? -41.248 9.772 51.501 1.00 87.62 641 LEU A C 1
ATOM 5057 O O . LEU A 1 641 ? -41.774 8.710 51.836 1.00 87.62 641 LEU A O 1
ATOM 5061 N N . ALA A 1 642 ? -39.927 9.960 51.556 1.00 83.38 642 ALA A N 1
ATOM 5062 C CA . ALA A 1 642 ? -38.990 8.888 51.891 1.00 83.38 642 ALA A CA 1
ATOM 5063 C C . ALA A 1 642 ? -38.964 8.528 53.389 1.00 83.38 642 ALA A C 1
ATOM 5065 O O . ALA A 1 642 ? -38.969 7.349 53.737 1.00 83.38 642 ALA A O 1
ATOM 5066 N N . GLU A 1 643 ? -38.959 9.519 54.280 1.00 83.81 643 GLU A N 1
ATOM 5067 C CA . GLU A 1 643 ? -38.762 9.346 55.727 1.00 83.81 643 GLU A CA 1
ATOM 5068 C C . GLU A 1 643 ? -40.060 9.093 56.489 1.00 83.81 643 GLU A C 1
ATOM 5070 O O . GLU A 1 643 ? -40.056 8.329 57.448 1.00 83.81 643 GLU A O 1
ATOM 5075 N N . VAL A 1 644 ? -41.168 9.730 56.096 1.00 84.31 644 VAL A N 1
ATOM 5076 C CA . VAL A 1 644 ? -42.411 9.703 56.884 1.00 84.31 644 VAL A CA 1
ATOM 5077 C C . VAL A 1 644 ? -43.447 8.786 56.253 1.00 84.31 644 VAL A C 1
ATOM 5079 O O . VAL A 1 644 ? -44.004 7.932 56.945 1.00 84.31 644 VAL A O 1
ATOM 5082 N N . HIS A 1 645 ? -43.712 8.952 54.955 1.00 87.81 645 HIS A N 1
ATOM 5083 C CA . HIS A 1 645 ? -44.780 8.218 54.280 1.00 87.81 645 HIS A CA 1
ATOM 5084 C C . HIS A 1 645 ? -44.380 6.776 53.948 1.00 87.81 645 HIS A C 1
ATOM 5086 O O . HIS A 1 645 ? -45.091 5.844 54.319 1.00 87.81 645 HIS A O 1
ATOM 5092 N N . PHE A 1 646 ? -43.251 6.584 53.255 1.00 84.81 646 PHE A N 1
ATOM 5093 C CA . PHE A 1 646 ? -42.812 5.258 52.808 1.00 84.81 646 PHE A CA 1
ATOM 5094 C C . PHE A 1 646 ? -41.809 4.587 53.753 1.00 84.81 646 PHE A C 1
ATOM 5096 O O . PHE A 1 646 ? -41.771 3.356 53.780 1.00 84.81 646 PHE A O 1
ATOM 5103 N N . GLN A 1 647 ? -41.031 5.365 54.518 1.00 83.56 647 GLN A N 1
ATOM 5104 C CA . GLN A 1 647 ? -39.985 4.884 55.444 1.00 83.56 647 GLN A CA 1
ATOM 5105 C C . GLN A 1 647 ? -38.950 3.964 54.774 1.00 83.56 647 GLN A C 1
ATOM 5107 O O . GLN A 1 647 ? -38.413 3.038 55.375 1.00 83.56 647 GLN A O 1
ATOM 5112 N N . LYS A 1 648 ? -38.694 4.198 53.489 1.00 81.44 648 LYS A N 1
ATOM 5113 C CA . LYS A 1 648 ? -37.761 3.449 52.641 1.00 81.44 648 LYS A CA 1
ATOM 5114 C C . LYS A 1 648 ? -37.421 4.301 51.421 1.00 81.44 648 LYS A C 1
ATOM 5116 O O . LYS A 1 648 ? -38.123 5.284 51.179 1.00 81.44 648 LYS A O 1
ATOM 5121 N N . PRO A 1 649 ? -36.396 3.955 50.627 1.00 81.62 649 PRO A N 1
ATOM 5122 C CA . PRO A 1 649 ? -36.101 4.748 49.451 1.00 81.62 649 PRO A CA 1
ATOM 5123 C C . PRO A 1 649 ? -37.201 4.621 48.381 1.00 81.62 649 PRO A C 1
ATOM 5125 O O . PRO A 1 649 ? -37.779 3.547 48.173 1.00 81.62 649 PRO A O 1
ATOM 5128 N N . VAL A 1 650 ? -37.515 5.746 47.735 1.00 85.38 650 VAL A N 1
ATOM 5129 C CA . VAL A 1 650 ? -38.692 5.931 46.873 1.00 85.38 650 VAL A CA 1
ATOM 5130 C C . VAL A 1 650 ? -38.255 6.452 45.513 1.00 85.38 650 VAL A C 1
ATOM 5132 O O . VAL A 1 650 ? -37.593 7.480 45.435 1.00 85.38 650 VAL A O 1
ATOM 5135 N N . PHE A 1 651 ? -38.663 5.786 44.439 1.00 87.25 651 PHE A N 1
ATOM 5136 C CA . PHE A 1 651 ? -38.604 6.352 43.098 1.00 87.25 651 PHE A CA 1
ATOM 5137 C C . PHE A 1 651 ? -39.862 7.175 42.830 1.00 87.25 651 PHE A C 1
ATOM 5139 O O . PHE A 1 651 ? -40.965 6.626 42.852 1.00 87.25 651 PHE A O 1
ATOM 5146 N N . VAL A 1 652 ? -39.694 8.461 42.537 1.00 90.19 652 VAL A N 1
ATOM 5147 C CA . VAL A 1 652 ? -40.754 9.321 41.997 1.00 90.19 652 VAL A CA 1
ATOM 5148 C C . VAL A 1 652 ? -40.560 9.417 40.493 1.00 90.19 652 VAL A C 1
ATOM 5150 O O . VAL A 1 652 ? -39.465 9.724 40.035 1.00 90.19 652 VAL A O 1
ATOM 5153 N N . THR A 1 653 ? -41.596 9.109 39.721 1.00 89.94 653 THR A N 1
ATOM 5154 C CA . THR A 1 653 ? -41.533 8.963 38.258 1.00 89.94 653 THR A CA 1
ATOM 5155 C C . THR A 1 653 ? -42.535 9.871 37.545 1.00 89.94 653 THR A C 1
ATOM 5157 O O . THR A 1 653 ? -43.418 10.431 38.184 1.00 89.94 653 THR A O 1
ATOM 5160 N N . ASP A 1 654 ? -42.413 10.035 36.228 1.00 89.88 654 ASP A N 1
ATOM 5161 C CA . ASP A 1 654 ? -43.398 10.737 35.387 1.00 89.88 654 ASP A CA 1
ATOM 5162 C C . ASP A 1 654 ? -43.597 12.221 35.749 1.00 89.88 654 ASP A C 1
ATOM 5164 O O . ASP A 1 654 ? -44.704 12.705 35.987 1.00 89.88 654 ASP A O 1
ATOM 5168 N N . TYR A 1 655 ? -42.495 12.975 35.778 1.00 89.12 655 TYR A N 1
ATOM 5169 C CA . TYR A 1 655 ? -42.511 14.411 36.078 1.00 89.12 655 TYR A CA 1
ATOM 5170 C C . TYR A 1 655 ? -43.158 15.257 34.965 1.00 89.12 655 TYR A C 1
ATOM 5172 O O . TYR A 1 655 ? -43.080 14.890 33.793 1.00 89.12 655 TYR A O 1
ATOM 5180 N N . PRO A 1 656 ? -43.719 16.444 35.271 1.00 87.25 656 PRO A N 1
ATOM 5181 C CA . PRO A 1 656 ? -44.333 17.320 34.274 1.00 87.25 656 PRO A CA 1
ATOM 5182 C C . PRO A 1 656 ? -43.346 17.783 33.195 1.00 87.25 656 PRO A C 1
ATOM 5184 O O . PRO A 1 656 ? -42.269 18.309 33.484 1.00 87.25 656 PRO A O 1
ATOM 5187 N N . LYS A 1 657 ? -43.752 17.682 31.924 1.00 83.81 657 LYS A N 1
ATOM 5188 C CA . LYS A 1 657 ? -42.934 18.056 30.754 1.00 83.81 657 LYS A CA 1
ATOM 5189 C C . LYS A 1 657 ? -42.485 19.523 30.769 1.00 83.81 657 LYS A C 1
ATOM 5191 O O . LYS A 1 657 ? -41.434 19.867 30.227 1.00 83.81 657 LYS A O 1
ATOM 5196 N N . GLN A 1 658 ? -43.281 20.405 31.371 1.00 81.12 658 GLN A N 1
ATOM 5197 C CA . GLN A 1 658 ? -43.086 21.857 31.300 1.00 81.12 658 GLN A CA 1
ATOM 5198 C C . GLN A 1 658 ? -41.810 22.309 32.024 1.00 81.12 658 GLN A C 1
ATOM 5200 O O . GLN A 1 658 ? -41.057 23.121 31.480 1.00 81.12 658 GLN A O 1
ATOM 5205 N N . ILE A 1 659 ? -41.532 21.710 33.185 1.00 77.94 659 ILE A N 1
ATOM 5206 C CA . ILE A 1 659 ? -40.397 22.037 34.063 1.00 77.94 659 ILE A CA 1
ATOM 5207 C C . ILE A 1 659 ? -39.124 21.242 33.752 1.00 77.94 659 ILE A C 1
ATOM 5209 O O . ILE A 1 659 ? -38.066 21.507 34.313 1.00 77.94 659 ILE A O 1
ATOM 5213 N N . LYS A 1 660 ? -39.196 20.274 32.834 1.00 79.81 660 LYS A N 1
ATOM 5214 C CA . LYS A 1 660 ? -38.067 19.410 32.480 1.00 79.81 660 LYS A CA 1
ATOM 5215 C C . LYS A 1 660 ? -37.446 19.785 31.122 1.00 79.81 660 LYS A C 1
ATOM 5217 O O . LYS A 1 660 ? -37.974 20.580 30.329 1.00 79.81 660 LYS A O 1
ATOM 5222 N N . ALA A 1 661 ? -36.240 19.270 30.889 1.00 78.81 661 ALA A N 1
ATOM 5223 C CA . ALA A 1 661 ? -35.405 19.637 29.747 1.00 78.81 661 ALA A CA 1
ATOM 5224 C C . ALA A 1 661 ? -35.972 19.125 28.408 1.00 78.81 661 ALA A C 1
ATOM 5226 O O . ALA A 1 661 ? -36.618 18.082 28.351 1.00 78.81 661 ALA A O 1
ATOM 5227 N N . PHE A 1 662 ? -35.684 19.842 27.314 1.00 77.62 662 PHE A N 1
ATOM 5228 C CA . PHE A 1 662 ? -36.274 19.609 25.982 1.00 77.62 662 PHE A CA 1
ATOM 5229 C C . PHE A 1 662 ? -36.021 18.211 25.391 1.00 77.62 662 PHE A C 1
ATOM 5231 O O . PHE A 1 662 ? -36.755 17.782 24.511 1.00 77.62 662 PHE A O 1
ATOM 5238 N N . TYR A 1 663 ? -34.973 17.525 25.848 1.00 77.44 663 TYR A N 1
ATOM 5239 C CA . TYR A 1 663 ? -34.531 16.233 25.325 1.00 77.44 663 TYR A CA 1
ATOM 5240 C C . TYR A 1 663 ? -35.090 15.021 26.081 1.00 77.44 663 TYR A C 1
ATOM 5242 O O . TYR A 1 663 ? -34.631 13.900 25.853 1.00 77.44 663 TYR A O 1
ATOM 5250 N N . MET A 1 664 ? -35.939 15.228 27.090 1.00 81.44 664 MET A N 1
ATOM 5251 C CA . MET A 1 664 ? -36.509 14.134 27.881 1.00 81.44 664 MET A CA 1
ATOM 5252 C C . MET A 1 664 ? -37.718 13.555 27.149 1.00 81.44 664 MET A C 1
ATOM 5254 O O . MET A 1 664 ? -38.522 14.316 26.615 1.00 81.44 664 MET A O 1
ATOM 5258 N N . LYS A 1 665 ? -37.834 12.222 27.121 1.00 84.44 665 LYS A N 1
ATOM 5259 C CA . LYS A 1 665 ? -38.894 11.529 26.384 1.00 84.44 665 LYS A CA 1
ATOM 5260 C C . LYS A 1 665 ? -40.262 11.857 26.968 1.00 84.44 665 LYS A C 1
ATOM 5262 O O . LYS A 1 665 ? -40.468 11.665 28.166 1.00 84.44 665 LYS A O 1
ATOM 5267 N N . ALA A 1 666 ? -41.184 12.331 26.134 1.00 86.19 666 ALA A N 1
ATOM 5268 C CA . ALA A 1 666 ? -42.559 12.575 26.559 1.00 86.19 666 ALA A CA 1
ATOM 5269 C C . ALA A 1 666 ? -43.310 11.250 26.757 1.00 86.19 666 ALA A C 1
ATOM 5271 O O . ALA A 1 666 ? -43.211 10.334 25.938 1.00 86.19 666 ALA A O 1
ATOM 5272 N N . ASN A 1 667 ? -44.079 11.156 27.838 1.00 88.31 667 ASN A N 1
ATOM 5273 C CA . ASN A 1 667 ? -44.968 10.025 28.057 1.00 88.31 667 ASN A CA 1
ATOM 5274 C C . ASN A 1 667 ? -46.202 10.115 27.135 1.00 88.31 667 ASN A C 1
ATOM 5276 O O . ASN A 1 667 ? -46.548 11.203 26.661 1.00 88.31 667 ASN A O 1
ATOM 5280 N N . PRO A 1 668 ? -46.911 8.994 26.889 1.00 83.31 668 PRO A N 1
ATOM 5281 C CA . PRO A 1 668 ? -48.102 8.973 26.031 1.00 83.31 668 PRO A CA 1
ATOM 5282 C C . PRO A 1 668 ? -49.248 9.892 26.483 1.00 83.31 668 PRO A C 1
ATOM 5284 O O . PRO A 1 668 ? -50.132 10.194 25.687 1.00 83.31 668 PRO A O 1
ATOM 5287 N N . ASP A 1 669 ? -49.244 10.340 27.742 1.00 82.75 669 ASP A N 1
ATOM 5288 C CA . ASP A 1 669 ? -50.228 11.281 28.288 1.00 82.75 669 ASP A CA 1
ATOM 5289 C C . ASP A 1 669 ? -50.060 12.725 27.768 1.00 82.75 669 ASP A C 1
ATOM 5291 O O . ASP A 1 669 ? -50.928 13.572 27.998 1.00 82.75 669 ASP A O 1
ATOM 5295 N N . GLY A 1 670 ? -48.945 13.015 27.084 1.00 81.56 670 GLY A N 1
ATOM 5296 C CA . GLY A 1 670 ? -48.590 14.329 26.548 1.00 81.56 670 GLY A CA 1
ATOM 5297 C C . GLY A 1 670 ? -48.269 15.399 27.601 1.00 81.56 670 GLY A C 1
ATOM 5298 O O . GLY A 1 670 ? -47.943 16.529 27.230 1.00 81.56 670 GLY A O 1
ATOM 5299 N N . GLN A 1 671 ? -48.341 15.069 28.893 1.00 84.56 671 GLN A N 1
ATOM 5300 C CA . GLN A 1 671 ? -48.216 16.000 30.020 1.00 84.56 671 GLN A CA 1
ATOM 5301 C C . GLN A 1 671 ? -46.968 15.736 30.866 1.00 84.56 671 GLN A C 1
ATOM 5303 O O . GLN A 1 671 ? -46.405 16.684 31.425 1.00 84.56 671 GLN A O 1
ATOM 5308 N N . THR A 1 672 ? -46.505 14.487 30.930 1.00 89.56 672 THR A N 1
ATOM 5309 C CA . THR A 1 672 ? -45.341 14.068 31.717 1.00 89.56 672 THR A CA 1
ATOM 5310 C C . THR A 1 672 ? -44.188 13.587 30.830 1.00 89.56 672 THR A C 1
ATOM 5312 O O . THR A 1 672 ? -44.326 13.421 29.615 1.00 89.56 672 THR A O 1
ATOM 5315 N N . VAL A 1 673 ? -43.005 13.428 31.421 1.00 86.50 673 VAL A N 1
ATOM 5316 C CA . VAL A 1 673 ? -41.813 12.856 30.785 1.00 86.50 673 VAL A CA 1
ATOM 5317 C C . VAL A 1 673 ? -41.334 11.640 31.564 1.00 86.50 673 VAL A C 1
ATOM 5319 O O . VAL A 1 673 ? -41.438 11.615 32.789 1.00 86.50 673 VAL A O 1
ATOM 5322 N N . ALA A 1 674 ? -40.734 10.680 30.859 1.00 85.38 674 ALA A N 1
ATOM 5323 C CA . ALA A 1 674 ? -40.128 9.479 31.426 1.00 85.38 674 ALA A CA 1
ATOM 5324 C C . ALA A 1 674 ? -38.851 9.827 32.217 1.00 85.38 674 ALA A C 1
ATOM 5326 O O . ALA A 1 674 ? -37.722 9.595 31.772 1.00 85.38 674 ALA A O 1
ATOM 5327 N N . ALA A 1 675 ? -39.036 10.441 33.380 1.00 82.75 675 ALA A N 1
ATOM 5328 C CA . ALA A 1 675 ? -38.010 10.826 34.337 1.00 82.75 675 ALA A CA 1
ATOM 5329 C C . ALA A 1 675 ? -38.250 10.123 35.675 1.00 82.75 675 ALA A C 1
ATOM 5331 O O . ALA A 1 675 ? -39.390 9.797 36.001 1.00 82.75 675 ALA A O 1
ATOM 5332 N N . CYS A 1 676 ? -37.183 9.886 36.433 1.00 85.25 676 CYS A N 1
ATOM 5333 C CA . CYS A 1 676 ? -37.235 9.282 37.753 1.00 85.25 676 CYS A CA 1
ATOM 5334 C C . CYS A 1 676 ? -36.229 9.930 38.704 1.00 85.25 676 CYS A C 1
ATOM 5336 O O . CYS A 1 676 ? -35.064 10.066 38.341 1.00 85.25 676 CYS A O 1
ATOM 5338 N N . ASP A 1 677 ? -36.649 10.202 39.931 1.00 82.31 677 ASP A N 1
ATOM 5339 C CA . ASP A 1 677 ? -35.771 10.651 41.010 1.00 82.31 677 ASP A CA 1
ATOM 5340 C C . ASP A 1 677 ? -35.819 9.620 42.143 1.00 82.31 677 ASP A C 1
ATOM 5342 O O . ASP A 1 677 ? -36.890 9.104 42.475 1.00 82.31 677 ASP A O 1
ATOM 5346 N N . LEU A 1 678 ? -34.660 9.274 42.708 1.00 81.62 678 LEU A N 1
ATOM 5347 C CA . LEU A 1 678 ? -34.536 8.372 43.851 1.00 81.62 678 LEU A CA 1
ATOM 5348 C C . LEU A 1 678 ? -34.372 9.187 45.129 1.00 81.62 678 LEU A C 1
ATOM 5350 O O . LEU A 1 678 ? -33.341 9.827 45.349 1.00 81.62 678 LEU A O 1
ATOM 5354 N N . LEU A 1 679 ? -35.373 9.090 45.992 1.00 81.81 679 LEU A N 1
ATOM 5355 C CA . LEU A 1 679 ? -35.411 9.718 47.301 1.00 81.81 679 LEU A CA 1
ATOM 5356 C C . LEU A 1 679 ? -34.934 8.721 48.354 1.00 81.81 679 LEU A C 1
ATOM 5358 O O . LEU A 1 679 ? -35.425 7.592 48.403 1.00 81.81 679 LEU A O 1
ATOM 5362 N N . VAL A 1 680 ? -34.000 9.128 49.210 1.00 75.56 680 VAL A N 1
ATOM 5363 C CA . VAL A 1 680 ? -33.451 8.292 50.287 1.00 75.56 680 VAL A CA 1
ATOM 5364 C C . VAL A 1 680 ? -33.759 8.923 51.649 1.00 75.56 680 VAL A C 1
ATOM 5366 O O . VAL A 1 680 ? -33.545 10.130 51.811 1.00 75.56 680 VAL A O 1
ATOM 5369 N N . PRO A 1 681 ? -34.226 8.135 52.642 1.00 72.00 681 PRO A N 1
ATOM 5370 C CA . PRO A 1 681 ? -34.467 8.641 53.990 1.00 72.00 681 PRO A CA 1
ATOM 5371 C C . PRO A 1 681 ? -33.226 9.317 54.590 1.00 72.00 681 PRO A C 1
ATOM 5373 O O . PRO A 1 681 ? -32.117 8.794 54.486 1.00 72.00 681 PRO A O 1
ATOM 5376 N N . GLY A 1 682 ? -33.405 10.478 55.216 1.00 64.81 682 GLY A N 1
ATOM 5377 C CA . GLY A 1 682 ? -32.356 11.284 55.844 1.00 64.81 682 GLY A CA 1
ATOM 5378 C C . GLY A 1 682 ? -31.676 12.276 54.897 1.00 64.81 682 GLY A C 1
ATOM 5379 O O . GLY A 1 682 ? -31.066 13.241 55.358 1.00 64.81 682 GLY A O 1
ATOM 5380 N N . VAL A 1 683 ? -31.776 12.065 53.580 1.00 68.50 683 VAL A N 1
ATOM 5381 C CA . VAL A 1 683 ? -31.059 12.860 52.571 1.00 68.50 683 VAL A CA 1
ATOM 5382 C C . VAL A 1 683 ? -32.033 13.670 51.715 1.00 68.50 683 VAL A C 1
ATOM 5384 O O . VAL A 1 683 ? -31.915 14.899 51.682 1.00 68.50 683 VAL A O 1
ATOM 5387 N N . GLY A 1 684 ? -33.030 13.017 51.108 1.00 69.94 684 GLY A N 1
ATOM 5388 C CA . GLY A 1 684 ? -33.841 13.564 50.009 1.00 69.94 684 GLY A CA 1
ATOM 5389 C C . GLY A 1 684 ? -33.449 12.929 48.671 1.00 69.94 684 GLY A C 1
ATOM 5390 O O . GLY A 1 684 ? -33.034 11.766 48.658 1.00 69.94 684 GLY A O 1
ATOM 5391 N N . GLU A 1 685 ? -33.571 13.651 47.554 1.00 72.88 685 GLU A N 1
ATOM 5392 C CA . GLU A 1 685 ? -33.071 13.168 46.259 1.00 72.88 685 GLU A CA 1
ATOM 5393 C C . GLU A 1 685 ? -31.555 12.890 46.307 1.00 72.88 685 GLU A C 1
ATOM 5395 O O . GLU A 1 685 ? -30.757 13.752 46.679 1.00 72.88 685 GLU A O 1
ATOM 5400 N N . ILE A 1 686 ? -31.146 11.680 45.908 1.00 61.16 686 ILE A N 1
ATOM 5401 C CA . ILE A 1 686 ? -29.727 11.310 45.762 1.00 61.16 686 ILE A CA 1
ATOM 5402 C C . ILE A 1 686 ? -29.308 11.140 44.299 1.00 61.16 686 ILE A C 1
ATOM 5404 O O . ILE A 1 686 ? -28.138 11.332 43.962 1.00 61.16 686 ILE A O 1
ATOM 5408 N N . VAL A 1 687 ? -30.239 10.743 43.426 1.00 60.75 687 VAL A N 1
ATOM 5409 C CA . VAL A 1 687 ? -29.973 10.571 41.996 1.00 60.75 687 VAL A CA 1
ATOM 5410 C C . VAL A 1 687 ? -31.246 10.748 41.171 1.00 60.75 687 VAL A C 1
ATOM 5412 O O . VAL A 1 687 ? -32.273 10.140 41.470 1.00 60.75 687 VAL A O 1
ATOM 5415 N N . GLY A 1 688 ? -31.134 11.527 40.097 1.00 68.56 688 GLY A N 1
ATOM 5416 C CA . GLY A 1 688 ? -32.160 11.704 39.074 1.00 68.56 688 GLY A CA 1
ATOM 5417 C C . GLY A 1 688 ? -31.776 11.046 37.745 1.00 68.56 688 GLY A C 1
ATOM 5418 O O . GLY A 1 688 ? -30.599 10.880 37.407 1.00 68.56 688 GLY A O 1
ATOM 5419 N N . GLY A 1 689 ? -32.775 10.669 36.953 1.00 68.19 689 GLY A N 1
ATOM 5420 C CA . GLY A 1 689 ? -32.621 9.985 35.673 1.00 68.19 689 GLY A CA 1
ATOM 5421 C C . GLY A 1 689 ? -33.761 10.306 34.711 1.00 68.19 689 GLY A C 1
ATOM 5422 O O . GLY A 1 689 ? -34.859 10.664 35.112 1.00 68.19 689 GLY A O 1
ATOM 5423 N N . SER A 1 690 ? -33.513 10.211 33.405 1.00 75.00 690 SER A N 1
ATOM 5424 C CA . SER A 1 690 ? -34.578 10.317 32.399 1.00 75.00 690 SER A CA 1
ATOM 5425 C C . SER A 1 690 ? -34.234 9.544 31.139 1.00 75.00 690 SER A C 1
ATOM 5427 O O . SER A 1 690 ? -33.069 9.487 30.723 1.00 75.00 690 SER A O 1
ATOM 5429 N N . GLN A 1 691 ? -35.255 8.974 30.504 1.00 76.69 691 GLN A N 1
ATOM 5430 C CA . GLN A 1 691 ? -35.127 8.488 29.143 1.00 76.69 691 GLN A CA 1
ATOM 5431 C C . GLN A 1 691 ? -34.976 9.687 28.209 1.00 76.69 691 GLN A C 1
ATOM 5433 O O . GLN A 1 691 ? -35.688 10.689 28.305 1.00 76.69 691 GLN A O 1
ATOM 5438 N N . ARG A 1 692 ? -34.013 9.590 27.295 1.00 78.12 692 ARG A N 1
ATOM 5439 C CA . ARG A 1 692 ? -33.819 10.605 26.262 1.00 78.12 692 ARG A CA 1
ATOM 5440 C C . ARG A 1 692 ? -34.824 10.376 25.153 1.00 78.12 692 ARG A C 1
ATOM 5442 O O . ARG A 1 692 ? -35.029 9.227 24.770 1.00 78.12 692 ARG A O 1
ATOM 5449 N N . GLU A 1 693 ? -35.388 11.466 24.652 1.00 78.19 693 GLU A N 1
ATOM 5450 C CA . GLU A 1 693 ? -36.271 11.441 23.497 1.00 78.19 693 GLU A CA 1
ATOM 5451 C C . GLU A 1 693 ? -35.514 10.815 22.328 1.00 78.19 693 GLU A C 1
ATOM 5453 O O . GLU A 1 693 ? -34.425 11.267 21.943 1.00 78.19 693 GLU A O 1
ATOM 5458 N N . ASP A 1 694 ? -36.042 9.690 21.871 1.00 71.88 694 ASP A N 1
ATOM 5459 C CA . ASP A 1 694 ? -35.502 8.860 20.809 1.00 71.88 694 ASP A CA 1
ATOM 5460 C C . ASP A 1 694 ? -36.149 9.182 19.459 1.00 71.88 694 ASP A C 1
ATOM 5462 O O . ASP A 1 694 ? -35.547 8.881 18.428 1.00 71.88 694 ASP A O 1
ATOM 5466 N N . ASP A 1 695 ? -37.310 9.850 19.463 1.00 78.06 695 ASP A N 1
ATOM 5467 C CA . ASP A 1 695 ? -38.007 10.295 18.260 1.00 78.06 695 ASP A CA 1
ATOM 5468 C C . ASP A 1 695 ? -37.523 11.677 17.784 1.00 78.06 695 ASP A C 1
ATOM 5470 O O . ASP A 1 695 ? -37.595 12.688 18.489 1.00 78.06 695 ASP A O 1
ATOM 5474 N N . TYR A 1 696 ? -37.013 11.720 16.553 1.00 76.06 696 TYR A N 1
ATOM 5475 C CA . TYR A 1 696 ? -36.434 12.923 15.952 1.00 76.06 696 TYR A CA 1
ATOM 5476 C C . TYR A 1 696 ? -37.457 14.050 15.764 1.00 76.06 696 TYR A C 1
ATOM 5478 O O . TYR A 1 696 ? -37.176 15.203 16.100 1.00 76.06 696 TYR A O 1
ATOM 5486 N N . GLU A 1 697 ? -38.646 13.716 15.262 1.00 81.31 697 GLU A N 1
ATOM 5487 C CA . GLU A 1 697 ? -39.703 14.688 14.968 1.00 81.31 697 GLU A CA 1
ATOM 5488 C C . GLU A 1 697 ? -40.229 15.329 16.260 1.00 81.31 697 GLU A C 1
ATOM 5490 O O . GLU A 1 697 ? -40.364 16.551 16.352 1.00 81.31 697 GLU A O 1
ATOM 5495 N N . SER A 1 698 ? -40.429 14.523 17.305 1.00 80.19 698 SER A N 1
ATOM 5496 C CA . SER A 1 698 ? -40.856 14.981 18.632 1.00 80.19 698 SER A CA 1
ATOM 5497 C C . SER A 1 698 ? -39.828 15.909 19.287 1.00 80.19 698 SER A C 1
ATOM 5499 O O . SER A 1 698 ? -40.188 16.903 19.934 1.00 80.19 698 SER A O 1
ATOM 5501 N N . LEU A 1 699 ? -38.537 15.631 19.088 1.00 79.56 699 LEU A N 1
ATOM 5502 C CA . LEU A 1 699 ? -37.442 16.450 19.599 1.00 79.56 699 LEU A CA 1
ATOM 5503 C C . LEU A 1 699 ? -37.347 17.799 18.865 1.00 79.56 699 LEU A C 1
ATOM 5505 O O . LEU A 1 699 ? -37.218 18.835 19.521 1.00 79.56 699 LEU A O 1
ATOM 5509 N N . ILE A 1 700 ? -37.495 17.815 17.534 1.00 82.12 700 ILE A N 1
ATOM 5510 C CA . ILE A 1 700 ? -37.561 19.055 16.739 1.00 82.12 700 ILE A CA 1
ATOM 5511 C C . ILE A 1 700 ? -38.770 19.899 17.134 1.00 82.12 700 ILE A C 1
ATOM 5513 O O . ILE A 1 700 ? -38.619 21.098 17.384 1.00 82.12 700 ILE A O 1
ATOM 5517 N N . ALA A 1 701 ? -39.949 19.285 17.244 1.00 83.44 701 ALA A N 1
ATOM 5518 C CA . ALA A 1 701 ? -41.165 19.977 17.658 1.00 83.44 701 ALA A CA 1
ATOM 5519 C C . ALA A 1 701 ? -40.992 20.632 19.039 1.00 83.44 701 ALA A C 1
ATOM 5521 O O . ALA A 1 701 ? -41.401 21.775 19.253 1.00 83.44 701 ALA A O 1
ATOM 5522 N N . THR A 1 702 ? -40.308 19.953 19.967 1.00 79.44 702 THR A N 1
ATOM 5523 C CA . THR A 1 702 ? -40.024 20.491 21.305 1.00 79.44 702 THR A CA 1
ATOM 5524 C C . THR A 1 702 ? -38.974 21.614 21.272 1.00 79.44 702 THR A C 1
ATOM 5526 O O . THR A 1 702 ? -39.130 22.605 21.989 1.00 79.44 702 THR A O 1
ATOM 5529 N N . CYS A 1 703 ? -37.940 21.529 20.421 1.00 80.12 703 CYS A N 1
ATOM 5530 C CA . CYS A 1 703 ? -36.988 22.628 20.197 1.00 80.12 703 CYS A CA 1
ATOM 5531 C C . CYS A 1 703 ? -37.691 23.883 19.663 1.00 80.12 703 CYS A C 1
ATOM 5533 O O . CYS A 1 703 ? -37.465 24.974 20.184 1.00 80.12 703 CYS A O 1
ATOM 5535 N N . GLN A 1 704 ? -38.589 23.723 18.687 1.00 82.31 704 GLN A N 1
ATOM 5536 C CA . GLN A 1 704 ? -39.392 24.821 18.145 1.00 82.31 704 GLN A CA 1
ATOM 5537 C C . GLN A 1 704 ? -40.304 25.431 19.218 1.00 82.31 704 GLN A C 1
ATOM 5539 O O . GLN A 1 704 ? -40.342 26.650 19.368 1.00 82.31 704 GLN A O 1
ATOM 5544 N N . GLN A 1 705 ? -40.973 24.595 20.021 1.00 79.81 705 GLN A N 1
ATOM 5545 C CA . GLN A 1 705 ? -41.842 25.048 21.110 1.00 79.81 705 GLN A CA 1
ATOM 5546 C C . GLN A 1 705 ? -41.082 25.848 22.182 1.00 79.81 705 GLN A C 1
ATOM 5548 O O . GLN A 1 705 ? -41.613 26.825 22.706 1.00 79.81 705 GLN A O 1
ATOM 5553 N N . LYS A 1 706 ? -39.848 25.447 22.517 1.00 77.88 706 LYS A N 1
ATOM 5554 C CA . LYS A 1 706 ? -39.013 26.113 23.534 1.00 77.88 706 LYS A CA 1
ATOM 5555 C C . LYS A 1 706 ? -38.117 27.229 22.968 1.00 77.88 706 LYS A C 1
ATOM 5557 O O . LYS A 1 706 ? -37.315 27.780 23.715 1.00 77.88 706 LYS A O 1
ATOM 5562 N N . GLY A 1 707 ? -38.245 27.573 21.681 1.00 79.56 707 GLY A N 1
ATOM 5563 C CA . GLY A 1 707 ? -37.460 28.637 21.040 1.00 79.56 707 GLY A CA 1
ATOM 5564 C C . GLY A 1 707 ? -35.964 28.324 20.908 1.00 79.56 707 GLY A C 1
ATOM 5565 O O . GLY A 1 707 ? -35.142 29.236 20.892 1.00 79.56 707 GLY A O 1
ATOM 5566 N N . ILE A 1 708 ? -35.599 27.042 20.850 1.00 79.19 708 ILE A N 1
ATOM 5567 C CA . ILE A 1 708 ? -34.216 26.569 20.748 1.00 79.19 708 ILE A CA 1
ATOM 5568 C C . ILE A 1 708 ? -33.833 26.452 19.265 1.00 79.19 708 ILE A C 1
ATOM 5570 O O . ILE A 1 708 ? -34.547 25.817 18.485 1.00 79.19 708 ILE A O 1
ATOM 5574 N N . ASP A 1 709 ? -32.687 27.024 18.879 1.00 77.56 709 ASP A N 1
ATOM 5575 C CA . ASP A 1 709 ? -32.161 26.924 17.512 1.00 77.56 709 ASP A CA 1
ATOM 5576 C C . ASP A 1 709 ? -31.682 25.495 17.207 1.00 77.56 709 ASP A C 1
ATOM 5578 O O . ASP A 1 709 ? -30.559 25.085 17.513 1.00 77.56 709 ASP A O 1
ATOM 5582 N N . HIS A 1 710 ? -32.574 24.721 16.594 1.00 70.56 710 HIS A N 1
ATOM 5583 C CA . HIS A 1 710 ? -32.334 23.338 16.202 1.00 70.56 710 HIS A CA 1
ATOM 5584 C C . HIS A 1 710 ? -31.202 23.189 15.166 1.00 70.56 710 HIS A C 1
ATOM 5586 O O . HIS A 1 710 ? -30.599 22.120 15.103 1.00 70.56 710 HIS A O 1
ATOM 5592 N N . ILE A 1 711 ? -30.842 24.243 14.416 1.00 72.94 711 ILE A N 1
ATOM 5593 C CA . ILE A 1 711 ? -29.743 24.203 13.434 1.00 72.94 711 ILE A CA 1
ATOM 5594 C C . ILE A 1 711 ? -28.392 24.062 14.149 1.00 72.94 711 ILE A C 1
ATOM 5596 O O . ILE A 1 711 ? -27.547 23.268 13.736 1.00 72.94 711 ILE A O 1
ATOM 5600 N N . GLN A 1 712 ? -28.194 24.760 15.271 1.00 68.50 712 GLN A N 1
ATOM 5601 C CA . GLN A 1 712 ? -26.967 24.643 16.077 1.00 68.50 712 GLN A CA 1
ATOM 5602 C C . GLN A 1 712 ? -26.870 23.315 16.838 1.00 68.50 712 GLN A C 1
ATOM 5604 O O . GLN A 1 712 ? -25.780 22.877 17.213 1.00 68.50 712 GLN A O 1
ATOM 5609 N N . LEU A 1 713 ? -28.008 22.655 17.050 1.00 65.12 713 LEU A N 1
ATOM 5610 C CA . LEU A 1 713 ? -28.101 21.347 17.690 1.00 65.12 713 LEU A CA 1
ATOM 5611 C C . LEU A 1 713 ? -28.213 20.205 16.680 1.00 65.12 713 LEU A C 1
ATOM 5613 O O . LEU A 1 713 ? -28.479 19.076 17.086 1.00 65.12 713 LEU A O 1
ATOM 5617 N N . ASN A 1 714 ? -27.975 20.455 15.388 1.00 64.50 714 ASN A N 1
ATOM 5618 C CA . ASN A 1 714 ? -28.149 19.440 14.351 1.00 64.50 714 ASN A CA 1
ATOM 5619 C C . ASN A 1 714 ? -27.330 18.165 14.641 1.00 64.50 714 ASN A C 1
ATOM 5621 O O . ASN A 1 714 ? -27.854 17.064 14.528 1.00 64.50 714 ASN A O 1
ATOM 5625 N N . TRP A 1 715 ? -26.109 18.302 15.174 1.00 63.88 715 TRP A N 1
ATOM 5626 C CA . TRP A 1 715 ? -25.280 17.173 15.629 1.00 63.88 715 TRP A CA 1
ATOM 5627 C C . TRP A 1 715 ? -25.942 16.318 16.728 1.00 63.88 715 TRP A C 1
ATOM 5629 O O . TRP A 1 715 ? -25.698 15.116 16.818 1.00 63.88 715 TRP A O 1
ATOM 5639 N N . TYR A 1 716 ? -26.765 16.928 17.586 1.00 57.91 716 TYR A N 1
ATOM 5640 C CA . TYR A 1 716 ? -27.485 16.256 18.666 1.00 57.91 716 TYR A CA 1
ATOM 5641 C C . TYR A 1 716 ? -28.766 15.592 18.154 1.00 57.91 716 TYR A C 1
ATOM 5643 O O . TYR A 1 716 ? -29.081 14.467 18.542 1.00 57.91 716 TYR A O 1
ATOM 5651 N N . LEU A 1 717 ? -29.481 16.275 17.258 1.00 63.81 717 LEU A N 1
ATOM 5652 C CA . LEU A 1 717 ? -30.728 15.806 16.655 1.00 63.81 717 LEU A CA 1
ATOM 5653 C C . LEU A 1 717 ? -30.479 14.645 15.677 1.00 63.81 717 LEU A C 1
ATOM 5655 O O . LEU A 1 717 ? -31.223 13.668 15.678 1.00 63.81 717 LEU A O 1
ATOM 5659 N N . GLU A 1 718 ? -29.380 14.678 14.918 1.00 65.38 718 GLU A N 1
ATOM 5660 C CA . GLU A 1 718 ? -28.959 13.593 14.018 1.00 65.38 718 GLU A CA 1
ATOM 5661 C C . GLU A 1 718 ? -28.719 12.260 14.742 1.00 65.38 718 GLU A C 1
ATOM 5663 O O . GLU A 1 718 ? -28.871 11.193 14.150 1.00 65.38 718 GLU A O 1
ATOM 5668 N N . MET A 1 719 ? -28.442 12.278 16.051 1.00 57.34 719 MET A N 1
ATOM 5669 C CA . MET A 1 719 ? -28.357 11.044 16.839 1.00 57.34 719 MET A CA 1
ATOM 5670 C C . MET A 1 71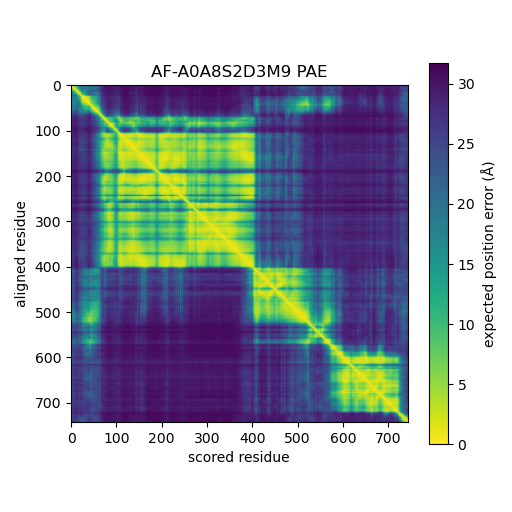9 ? -29.699 10.291 16.933 1.00 57.34 719 MET A C 1
ATOM 5672 O O . MET A 1 719 ? -29.727 9.180 17.465 1.00 57.34 719 MET A O 1
ATOM 5676 N N . ARG A 1 720 ? -30.812 10.893 16.486 1.00 59.47 720 ARG A N 1
ATOM 5677 C CA . ARG A 1 720 ? -32.172 10.321 16.481 1.00 59.47 720 ARG A CA 1
ATOM 5678 C C . ARG A 1 720 ? -32.696 9.997 15.086 1.00 59.47 720 ARG A C 1
ATOM 5680 O O . ARG A 1 720 ? -33.624 9.209 14.958 1.00 59.47 720 ARG A O 1
ATOM 5687 N N . THR A 1 721 ? -32.033 10.466 14.027 1.00 47.44 721 THR A N 1
ATOM 5688 C CA . THR A 1 721 ? -32.351 10.102 12.630 1.00 47.44 721 THR A CA 1
ATOM 5689 C C . THR A 1 721 ? -31.759 8.745 12.223 1.00 47.44 721 THR A C 1
ATOM 5691 O O . THR A 1 721 ? -31.663 8.384 11.041 1.00 47.44 721 THR A O 1
ATOM 5694 N N . GLY A 1 722 ? -31.355 7.925 13.200 1.00 40.34 722 GLY A N 1
ATOM 5695 C CA . GLY A 1 722 ? -30.729 6.649 12.915 1.00 40.34 722 GLY A CA 1
ATOM 5696 C C . GLY A 1 722 ? -30.157 5.874 14.082 1.00 40.34 722 GLY A C 1
ATOM 5697 O O . GLY A 1 722 ? -28.954 5.942 14.272 1.00 40.34 722 GLY A O 1
ATOM 5698 N N . ILE A 1 723 ? -30.974 5.013 14.694 1.00 31.61 723 ILE A N 1
ATOM 5699 C CA . ILE A 1 723 ? -30.562 3.929 15.606 1.00 31.61 723 ILE A CA 1
ATOM 5700 C C . ILE A 1 723 ? -29.964 4.444 16.938 1.00 31.61 723 ILE A C 1
ATOM 5702 O O . ILE A 1 723 ? -28.936 5.108 16.987 1.00 31.61 723 ILE A O 1
ATOM 5706 N N . ALA A 1 724 ? -30.648 4.103 18.034 1.00 30.70 724 ALA A N 1
ATOM 5707 C CA . ALA A 1 724 ? -30.417 4.541 19.413 1.00 30.70 724 ALA A CA 1
ATOM 5708 C C . ALA A 1 724 ? -28.991 4.302 19.965 1.00 30.70 724 ALA A C 1
ATOM 5710 O O . ALA A 1 724 ? -28.409 3.262 19.669 1.00 30.70 724 ALA A O 1
ATOM 5711 N N . VAL A 1 725 ? -28.487 5.227 20.816 1.00 26.02 725 VAL A N 1
ATOM 5712 C CA . VAL A 1 725 ? -27.743 5.010 22.097 1.00 26.02 725 VAL A CA 1
ATOM 5713 C C . VAL A 1 725 ? -27.293 6.351 22.757 1.00 26.02 725 VAL A C 1
ATOM 5715 O O . VAL A 1 725 ? -27.085 7.367 22.098 1.00 26.02 725 VAL A O 1
ATOM 5718 N N . LEU A 1 726 ? -27.205 6.311 24.096 1.00 24.92 726 LEU A N 1
ATOM 5719 C CA . LEU A 1 726 ? -26.926 7.303 25.158 1.00 24.92 726 LEU A CA 1
ATOM 5720 C C . LEU A 1 726 ? -25.592 8.130 25.110 1.00 24.92 726 LEU A C 1
ATOM 5722 O O . LEU A 1 726 ? -24.516 7.580 24.918 1.00 24.92 726 LEU A O 1
ATOM 5726 N N . ILE A 1 727 ? -25.738 9.438 25.403 1.00 28.67 727 ILE A N 1
ATOM 5727 C CA . ILE A 1 727 ? -24.937 10.546 26.044 1.00 28.67 727 ILE A CA 1
ATOM 5728 C C . ILE A 1 727 ? -23.625 10.195 26.843 1.00 28.67 727 ILE A C 1
ATOM 5730 O O . ILE A 1 727 ? -23.591 9.122 27.425 1.00 28.67 727 ILE A O 1
ATOM 5734 N N . LEU A 1 728 ? -22.513 10.983 26.983 1.00 24.92 728 LEU A N 1
ATOM 5735 C CA . LEU A 1 728 ? -22.243 12.374 27.500 1.00 24.92 728 LEU A CA 1
ATOM 5736 C C . LEU A 1 728 ? -20.792 12.868 27.155 1.00 24.92 728 LEU A C 1
ATOM 5738 O O . LEU A 1 728 ? -19.888 12.047 27.019 1.00 24.92 728 LEU A O 1
ATOM 5742 N N . ALA A 1 729 ? -20.541 14.190 27.074 1.00 26.42 729 ALA A N 1
ATOM 5743 C CA . ALA A 1 729 ? -19.265 14.839 26.687 1.00 26.42 729 ALA A CA 1
ATOM 5744 C C . ALA A 1 729 ? -18.617 15.683 27.814 1.00 26.42 729 ALA A C 1
ATOM 5746 O O . ALA A 1 729 ? -19.358 16.293 28.573 1.00 26.42 729 ALA A O 1
ATOM 5747 N N . LEU A 1 730 ? -17.269 15.781 27.867 1.00 24.86 730 LEU A N 1
ATOM 5748 C CA . LEU A 1 730 ? -16.475 16.865 28.507 1.00 24.86 730 LEU A CA 1
ATOM 5749 C C . LEU A 1 730 ? -14.962 16.712 28.179 1.00 24.86 730 LEU A C 1
ATOM 5751 O O . LEU A 1 730 ? -14.226 16.021 28.877 1.00 24.86 730 LEU A O 1
ATOM 5755 N N . LEU A 1 731 ? -14.486 17.323 27.082 1.00 27.77 731 LEU A N 1
ATOM 5756 C CA . LEU A 1 731 ? -13.080 17.239 26.611 1.00 27.77 731 LEU A CA 1
ATOM 5757 C C . LEU A 1 731 ? -12.533 18.579 26.068 1.00 27.77 731 LEU A C 1
ATOM 5759 O O . LEU A 1 731 ? -11.538 18.610 25.350 1.00 27.77 731 LEU A O 1
ATOM 5763 N N . ALA A 1 732 ? -13.178 19.701 26.402 1.00 25.44 732 ALA A N 1
ATOM 5764 C CA . ALA A 1 732 ? -12.926 20.989 25.749 1.00 25.44 732 ALA A CA 1
ATOM 5765 C C . ALA A 1 732 ? -11.760 21.824 26.327 1.00 25.44 732 ALA A C 1
ATOM 5767 O O . ALA A 1 732 ? -11.373 22.804 25.705 1.00 25.44 732 ALA A O 1
ATOM 5768 N N . MET A 1 733 ? -11.149 21.462 27.463 1.00 25.36 733 MET A N 1
ATOM 5769 C CA . MET A 1 733 ? -10.098 22.299 28.084 1.00 25.36 733 MET A CA 1
ATOM 5770 C C . MET A 1 733 ? -8.650 21.887 27.769 1.00 25.36 733 MET A C 1
ATOM 5772 O O . MET A 1 733 ? -7.734 22.676 27.975 1.00 25.36 733 MET A O 1
ATOM 5776 N N . ALA A 1 734 ? -8.408 20.695 27.214 1.00 26.55 734 ALA A N 1
ATOM 5777 C CA . ALA A 1 734 ? -7.043 20.207 26.964 1.00 26.55 734 ALA A CA 1
ATOM 5778 C C . ALA A 1 734 ? -6.386 20.783 25.689 1.00 26.55 734 ALA A C 1
ATOM 5780 O O . ALA A 1 734 ? -5.178 20.647 25.499 1.00 26.55 734 ALA A O 1
ATOM 5781 N N . LEU A 1 735 ? -7.163 21.430 24.813 1.00 29.06 735 LEU A N 1
ATOM 5782 C CA . LEU A 1 735 ? -6.695 21.925 23.511 1.00 29.06 735 LEU A CA 1
ATOM 5783 C C . LEU A 1 735 ? -5.977 23.285 23.574 1.00 29.06 735 LEU A C 1
ATOM 5785 O O . LEU A 1 735 ? -5.181 23.575 22.688 1.00 29.06 735 LEU A O 1
ATOM 5789 N N . GLY A 1 736 ? -6.188 24.093 24.619 1.00 27.83 736 GLY A N 1
ATOM 5790 C CA . GLY A 1 736 ? -5.629 25.453 24.694 1.00 27.83 736 GLY A CA 1
ATOM 5791 C C . GLY A 1 736 ? -4.144 25.538 25.071 1.00 27.83 736 GLY A C 1
ATOM 5792 O O . GLY A 1 736 ? -3.466 26.478 24.673 1.00 27.83 736 GLY A O 1
ATOM 5793 N N . LEU A 1 737 ? -3.606 24.557 25.802 1.00 26.25 737 LEU A N 1
ATOM 5794 C CA . LEU A 1 737 ? -2.235 24.619 26.338 1.00 26.25 737 LEU A CA 1
ATOM 5795 C C . LEU A 1 737 ? -1.181 23.935 25.456 1.00 26.25 737 LEU A C 1
ATOM 5797 O O . LEU A 1 737 ? 0.002 24.246 25.566 1.00 26.25 737 LEU A O 1
ATOM 5801 N N . MET A 1 738 ? -1.586 23.061 24.529 1.00 29.31 738 MET A N 1
ATOM 5802 C CA . MET A 1 738 ? -0.645 22.409 23.607 1.00 29.31 738 MET A CA 1
ATOM 5803 C C . MET A 1 738 ? -0.210 23.294 22.429 1.00 29.31 738 MET A C 1
ATOM 5805 O O . MET A 1 738 ? 0.755 22.952 21.754 1.00 29.31 738 MET A O 1
ATOM 5809 N N . GLN A 1 739 ? -0.859 24.440 22.195 1.00 32.88 739 GLN A N 1
ATOM 5810 C CA . GLN A 1 739 ? -0.514 25.333 21.081 1.00 32.88 739 GLN A CA 1
ATOM 5811 C C . GLN A 1 739 ? 0.589 26.360 21.400 1.00 32.88 739 GLN A C 1
ATOM 5813 O O . GLN A 1 739 ? 1.065 27.024 20.485 1.00 32.88 739 GLN A O 1
ATOM 5818 N N . ALA A 1 740 ? 1.033 26.481 22.658 1.00 29.72 740 ALA A N 1
ATOM 5819 C CA . ALA A 1 740 ? 2.006 27.503 23.072 1.00 29.72 740 ALA A CA 1
ATOM 5820 C C . ALA A 1 740 ? 3.419 26.973 23.400 1.00 29.72 740 ALA A C 1
ATOM 5822 O O . ALA A 1 740 ? 4.308 27.770 23.681 1.00 29.72 740 ALA A O 1
ATOM 5823 N N . VAL A 1 741 ? 3.657 25.654 23.352 1.00 29.48 741 VAL A N 1
ATOM 5824 C CA . VAL A 1 741 ? 4.958 25.044 23.730 1.00 29.48 741 VAL A CA 1
ATOM 5825 C C . VAL A 1 741 ? 5.607 24.270 22.567 1.00 29.48 741 VAL A C 1
ATOM 5827 O O . VAL A 1 741 ? 6.515 23.471 22.760 1.00 29.48 741 VAL A O 1
ATOM 5830 N N . SER A 1 742 ? 5.188 24.528 21.327 1.00 28.97 742 SER A N 1
ATOM 5831 C CA . SER A 1 742 ? 5.824 23.977 20.118 1.00 28.97 742 SER A CA 1
ATOM 5832 C C . SER A 1 742 ? 6.354 25.079 19.190 1.00 28.97 742 SER A C 1
ATOM 5834 O O . SER A 1 742 ? 5.956 25.156 18.025 1.00 28.97 742 SER A O 1
ATOM 5836 N N . GLY A 1 743 ? 7.215 25.942 19.737 1.00 29.25 743 GLY A N 1
ATOM 5837 C CA . GLY A 1 743 ? 8.109 26.822 18.975 1.00 29.25 743 GLY A CA 1
ATOM 5838 C C . GLY A 1 743 ? 9.462 26.164 18.760 1.00 29.25 743 GLY A C 1
ATOM 5839 O O . GLY A 1 743 ? 10.035 25.720 19.780 1.00 29.25 743 GLY A O 1
#

Sequence (743 aa):
MQAIFSGIDNLPSGNLYHYFGANNITTIIVFALLLVFSFRYRVALIGGMSYMNNALIGKMQDVFSLDDEKAIGLLLVLADEMPEIVAAIALFKLGKPIIAITGIIGCHILNDLHAIVSPFDAKKLHDSIKDNVYLYVAAGVDPKKTLLFVQSHVAQHTELAHVLLCHTNVGELSRMTQYKDKTSQLKSPNKTEIAPTGLLTYPTLMASDILLYDADFVPTGSDQKQHLELTRTIASRMNSKYGKELFKVPETMIPKLGARIMDLQNPLKKMSKSSLTSAGTIFLLDPIEKARKKIMSAVTDSENKIIFDKEKKPGISNLLEILSSLNNEPIKSIEKRFNEKSYKDLKVEVAEVVTTLLEKIQKRYRELSESAALIPQILTNAARARQTAQRKLDQVYAQIGLKFYLHDGTHQNPVQIVIKQDADGFEESKSLRTGGSVSVTGKVIVTKDKKQPFEIIAQKVEVLKNSPIDYPLQKKEHSLEFLRDIAHLRPRTAKFNAIFRIRSELSFAIHEFFHDHGFIQLHAPVITSNDAEGAGESFEVKSEGKQDFFGQKSLLSVSGQLTAEAYAQAFHHCAIELEFLSSETNNLVNLLQEIIKNDFAKITYSEAIEIINKVSSDKFKFEKPSLHFGDDLASEHERYLAEVHFQKPVFVTDYPKQIKAFYMKANPDGQTVAACDLLVPGVGEIVGGSQREDDYESLIATCQQKGIDHIQLNWYLEMRTGIAVLILALLAMALGLMQAVSG

Foldseek 3Di:
DVVVVVVVVPDD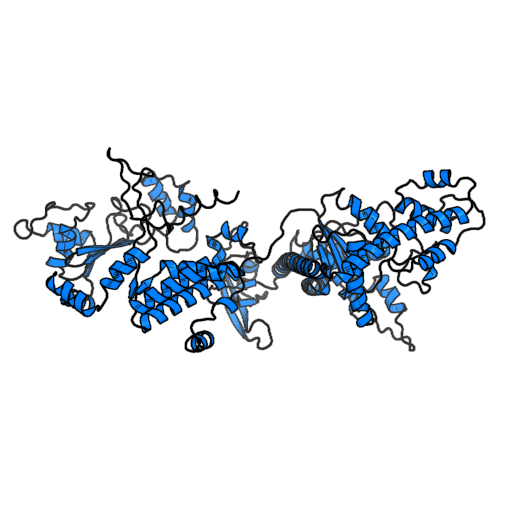PPDPVPPDPDDDPPLVVLVVVQVVLCVVQLADEPPNVVVVLVVVVVVVADDDADDDDFAEEEEEAEQLFFDFVLNLLCCLLCLVPVVPPGVYAYEYEHELVLNVQDDDDPVSSVVSNLLVLLLSVLSRDDLVRHLYAYPVLACLLVVQLVVLVVVDDLVLQCPQPQLVVVQVVQQDPVRDRPRDVCSSSVLSSVLSSCFLQLHQEYADAPNCVSSLVVSQVSQCSLCVQQHVPLTRNYDYDYDPASRFQPFQADLVHGADSPDPDCLRTGGLPPDLVSLLVSLQPGDFDDPFQQDQDCPPTSNSNNLLSLLCSQVVNDSVVVSVVCVVHGPNVSSVVSSVSSSVSSVSSVVSSVVCSVVVVCVVSNSSSSVNSNQSSVLSSVSSCLSVQNWDFADPLPDLGTATEREDPQAACPVVVNVADPPWDKDFDFDWAADVPDPDRIHGHGNYIGGPGHDDPVPPDDPGDDRVVSCVVVVVCVCVDSSVVVSVVVSVVVVVVVCVVSVVVPHDHDDADAFDVEDEADDDDKDWAADPVGADDVSHTGIYDHHSVVVSVVVSVVVSDVVVVVVVCCVVDPCPVVLVVVQVVDDAAEEEPVVLQVVQQPDDCVRDPDPPSHDDQPDDDDQSSQQCVCVPVVVYKYKYFFHFPVNDDLFFDHDPVNGTGGKIFIRHHPGGTPDIDGDTHLALVSSVVSCVVVVHDVVVVVVVSVCNVDDDDDDDDDDPPPPPPVVPPPD

Solvent-accessible surface area (backbone atoms only — not comparable to full-atom values): 42698 Å² total; per-residue (Å²): 108,68,78,64,55,69,57,57,84,76,58,72,98,80,63,78,75,78,80,58,77,91,86,60,72,67,64,55,52,55,51,53,53,52,48,56,52,23,74,75,45,38,44,44,60,58,70,66,54,54,54,50,58,50,57,66,53,59,77,75,66,90,76,91,84,90,87,80,97,48,57,28,36,41,43,81,38,65,19,64,55,81,56,36,47,62,53,45,52,43,38,48,65,40,51,65,40,48,65,69,72,66,60,37,40,42,35,37,37,32,28,47,70,68,39,66,42,48,96,78,56,72,66,61,36,54,53,29,44,55,50,47,58,39,46,48,42,35,44,55,52,52,67,90,74,25,45,41,30,51,41,76,71,27,67,55,38,62,55,44,14,54,58,46,43,78,66,53,56,69,70,67,40,70,65,33,64,68,43,53,56,54,40,67,72,45,50,44,97,84,70,49,75,68,65,53,68,52,51,55,48,44,55,33,39,53,28,22,64,43,48,38,63,45,22,52,30,35,66,55,57,86,90,45,48,67,46,53,51,50,31,34,52,44,32,55,51,48,12,74,73,55,38,88,72,75,43,54,69,54,40,82,41,75,65,94,73,67,78,75,60,38,13,32,65,44,42,88,40,64,50,53,95,81,52,97,53,71,62,29,48,52,47,52,81,51,56,61,70,57,46,38,51,31,46,65,63,36,45,63,78,90,81,65,68,67,55,86,33,73,85,85,28,29,32,50,26,38,52,45,48,52,41,23,55,74,70,75,43,59,55,73,57,53,36,62,75,37,60,95,44,52,65,65,56,54,30,51,52,43,28,51,59,50,40,55,51,36,52,55,30,46,52,44,25,50,61,48,64,74,63,53,70,57,56,64,52,33,54,52,30,23,52,53,50,35,54,50,24,45,53,44,47,53,53,50,36,44,54,72,60,66,56,54,69,49,70,89,76,86,59,89,70,58,44,43,43,43,66,46,90,86,18,46,43,42,75,64,55,73,72,61,43,65,81,38,45,69,48,76,45,57,51,78,45,78,32,86,91,47,100,53,61,47,37,30,44,36,50,32,41,45,81,74,42,71,39,62,95,80,51,82,67,60,100,60,92,74,53,70,68,60,36,57,80,40,55,90,56,33,61,79,37,68,68,45,36,51,49,53,50,52,50,49,53,52,52,49,53,52,50,49,54,42,44,77,73,66,27,47,85,45,84,63,85,79,46,58,80,70,45,62,71,91,84,71,90,71,53,87,39,71,41,96,91,76,52,30,69,85,76,42,70,29,31,49,26,61,47,54,59,67,55,46,53,58,47,37,67,67,60,75,52,74,67,56,54,55,51,46,50,39,71,79,33,87,57,50,66,58,50,56,55,48,59,75,71,50,81,70,46,77,46,40,40,67,55,51,42,52,56,54,55,66,51,53,73,89,80,56,80,57,98,71,64,72,70,57,98,71,59,83,81,51,64,72,55,36,28,41,48,6,50,66,73,64,64,36,40,28,36,39,24,48,38,45,46,87,81,48,67,70,58,48,20,70,37,96,80,77,53,25,18,49,31,38,36,35,18,33,55,95,76,8,76,80,50,76,49,62,45,63,48,62,50,43,68,63,40,51,54,37,27,60,74,70,72,45,68,57,77,85,39,38,81,66,50,54,54,32,78,60,73,88,84,86,89,90,90,91,77,82,75,72,67,72,66,69,75,78,78,79,127

Mean predicted aligned error: 21.23 Å

Secondary structure (DSSP, 8-state):
-HHHHTTTTT--TT-GGGTS-SS-HHHHHHHHHHHHHHHHHTEEEHHHHHHHHHHHHHTT-----------EEEEEEESSSPPBHHHHHHHHHHHTTHHHHS--EEEEEEEHHHHTTS---HHHHHHHHHHHHHHHHHTT--TTTSEEEEGGG-THHHHHHHHHHTTS-HHHHHT-HHHHHHHHHSB-TT--B---HHHHHHHHHHHHHHHTTT-SEEE--GGGHHHHHHHHHHHHHHHHHH-TTSS--PEEE--SSSTTPBPSS-TTSBP-TT-S-GGG--BTTS-HHHHHHHHHT----SS------TTT-HHHHHHHHHHHHHHT--HHHHHHHTTT--HHHHHHHHHHHHHHHHHHHHHHHHHHHHH-THHHHHHHHHHHHHHHHHHHHHHHHHHTT--EEE--SSSSSPEEEEEEEEEETHHHHTTPPTT-EEEEEEEEEE-TTSSSSEEEEEEEEEEEEPPPTT-S--SSPPPHHHHHHTTTTGGGSHHHHHHHHHHHHHHHHHHHHHHHTTPEEE------SS--S-SS---EEB-TTS-BTTSS-EE----THHHHHHHHHHTS-HHHHHHHHHHHSTTHHHHHHHHHHSPPEEEEHHHHHHHHHTS-TTT---SS--PPTT----HHHHHIIIIIISSS-EEEEEEETTTS-TTBPBPTTSSEEEEEEEEETTTEEEEEEEPBP--HHHHHHHHHHTT--TTTTHHHHGGGSS----------STTSSTTSS--

Nearest PDB structures (foldseek):
  7cms-assembly1_A  TM=9.636E-01  e=3.462E-30  Geobacillus stearothermophilus
  1d2r-assembly2_B  TM=9.385E-01  e=2.024E-29  Geobacillus stearothermophilus
  2yy5-assembly2_D  TM=9.042E-01  e=1.825E-29  Mycoplasmoides pneumoniae M129
  3prh-assembly1_A  TM=9.280E-01  e=3.176E-28  Bacillus subtilis
  3u1v-assembly2_B  TM=9.174E-01  e=2.717E-28  synthetic construct

Radius of gyration: 39.18 Å; Cα contacts (8 Å, |Δi|>4): 976; chains: 1; bounding box: 91×77×113 Å

Organism: NCBI:txid1234261